Protein AF-0000000083950642 (afdb_homodimer)

Nearest PDB structures (foldseek):
  6eou-assembly1_A  TM=4.623E-01  e=9.309E-07  Homo sapiens
  8dth-assembly1_A  TM=4.439E-01  e=4.847E-05  Arabidopsis thaliana
  2xpi-assembly1_A  TM=3.503E-01  e=7.483E-05  Schizosaccharomyces pombe
  8a61-assembly1_J  TM=3.726E-01  e=1.784E-04  Saccharomyces cerevisiae
  5dse-assembly2_C  TM=3.200E-01  e=5.767E-05  Homo sapiens

InterPro domains:
  IPR005254 Heme biosynthesis-associated TPR protein [TIGR00540] (3-385)
  IPR010817 HemY, N-terminal [PF07219] (26-131)
  IPR011990 Tetratricopeptide-like helical domain superfamily [G3DSA:1.25.40.10] (157-389)
  IPR011990 Tetratricopeptide-like helical domain superfamily [SSF48452] (157-380)

Sequence (778 aa):
MIRVLIYLVIILAGACLSPLFAGKTGYVYIAFLDWQLETNLLFAVMALIIFFALLQLLEWLLVTVLNLVLSSRYLPRRWRRNAARKYTLTGALALAEEDWPAAEKAMQKGAEAGELPALNYLAAARAAQRQFKNEERDDYLNKAAQLPLATQAVTTTRVRYYMQQGELEKAREQLDKLQPSSKSKAPVLQLALELYQSQLDWQALKLLLPALRKKQILDNEEYELLNQRVNNALLAQAALRSEQELEKCWHWLSRQERSQQANMAQYALGLAGFNRRDEALKLLNKALKKEPCASVLEVLPKVFEAQDSETLKLLKNLEPKLENHADYQHCMAQIHELCREFSLARAAWERLCHILPRKEYWLALARLQEQLADHQGAFNSYKQAAKSDMIRVLIYLVIILAGACLSPLFAGKTGYVYIAFLDWQLETNLLFAVMALIIFFALLQLLEWLLVTVLNLVLSSRYLPRRWRRNAARKYTLTGALALAEEDWPAAEKAMQKGAEAGELPALNYLAAARAAQRQFKNEERDDYLNKAAQLPLATQAVTTTRVRYYMQQGELEKAREQLDKLQPSSKSKAPVLQLALELYQSQLDWQALKLLLPALRKKQILDNEEYELLNQRVNNALLAQAALRSEQELEKCWHWLSRQERSQQANMAQYALGLAGFNRRDEALKLLNKALKKEPCASVLEVLPKVFEAQDSETLKLLKNLEPKLENHADYQHCMAQIHELCREFSLARAAWERLCHILPRKEYWLALARLQEQLADHQGAFNSYKQAAKSD

Organism: NCBI:txid38313

pLDDT: mean 88.53, std 12.9, range [42.38, 98.0]

Secondary structure (DSSP, 8-state):
-HHHHHHHHHHHHHHHHTGGGSSS--EEEEEETTEEEEEEHHHHHHHHHHHHHHHHHHHHHHHHHHHHHHTTSS--HHHHHHHHHHHHHHHHHHHHHT-HHHHHHHHHHHHHS-S-HHHHHHHHHHHHHHTT-HHHHHHHHHHHHTSTT-HHHHHHHHHHHHHHTT-HHHHHHHHHHH---TTS-HHHHHHHHHHHHHTT-HHHHHHHHHHHHHTT-S-HHHHHHHHHHHHHHHHHHHHHH-HHHHHHHHHHS-HHHHHSHHHHHHHHHHHHHTT-HHHHHHHHHHHHHH---HHHHHHHHHH--TT-HHHHHHHHHTHHHHTT-HHHHHHHHHHHHHTT-HHHHHHHHHHHHHHS--HHHHHHHHHHHHHTT-HHHHHHHHHHHHH--/-HHHHHHHHHHHHHHHHTGGGSSS--EEEEEETTEEEEEEHHHHHHHHHHHHHHHHHHHHHHHHHHHHHHTTSS--HHHHHHHHHHHHHHHHHHHHHT-HHHHHHHHHHHHHS-S-HHHHHHHHHHHHHHTT-HHHHHHHHHHHHTSTT-HHHHHHHHHHHHHHTT-HHHHHHHHHHH---TTS-HHHHHHHHHHHHHTT-HHHHHHHHHHHHHTT-S-HHHHHHHHHHHHHHHHHHHHHH-HHHHHHHHHHS-HHHHHSHHHHHHHHHHHHHTT-HHHHHHHHHHHHHH---HHHHHHHHHH--TT-HHHHHHHHHTHHHHTT-HHHHHHHHHHHHHTT-HHHHHHHHHHHHHHS--HHHHHHHHHHHHHTT-HHHHHHHHHHHHH--

Structure (mmCIF, N/CA/C/O backbone):
data_AF-0000000083950642-model_v1
#
loop_
_entity.id
_entity.type
_entity.pdbx_description
1 polymer 'Putative protoheme IX biogenesis protein'
#
loop_
_atom_site.group_PDB
_atom_site.id
_atom_site.type_symbol
_atom_site.label_atom_id
_atom_site.label_alt_id
_atom_site.label_comp_id
_atom_site.label_asym_id
_atom_site.label_entity_id
_atom_site.label_seq_id
_atom_site.pdbx_PDB_ins_code
_atom_site.Cartn_x
_atom_site.Cartn_y
_atom_site.Cartn_z
_atom_site.occupancy
_atom_site.B_iso_or_equiv
_atom_site.auth_seq_id
_atom_site.auth_comp_id
_atom_site.auth_asym_id
_atom_site.auth_atom_id
_atom_site.pdbx_PDB_model_num
ATOM 1 N N . MET A 1 1 ? 3.018 56.875 20.156 1 54.16 1 MET A N 1
ATOM 2 C CA . MET A 1 1 ? 3.795 57.906 19.453 1 54.16 1 MET A CA 1
ATOM 3 C C . MET A 1 1 ? 2.916 59.094 19.062 1 54.16 1 MET A C 1
ATOM 5 O O . MET A 1 1 ? 3.305 60.25 19.234 1 54.16 1 MET A O 1
ATOM 9 N N . ILE A 1 2 ? 1.753 58.656 18.703 1 56.22 2 ILE A N 1
ATOM 10 C CA . ILE A 1 2 ? 0.921 59.75 18.203 1 56.22 2 ILE A CA 1
ATOM 11 C C . ILE A 1 2 ? 0.441 60.625 19.359 1 56.22 2 ILE A C 1
ATOM 13 O O . ILE A 1 2 ? 0.343 61.844 19.219 1 56.22 2 ILE A O 1
ATOM 17 N N . ARG A 1 3 ? 0.317 60.031 20.453 1 61.91 3 ARG A N 1
ATOM 18 C CA . ARG A 1 3 ? -0.133 60.781 21.609 1 61.91 3 ARG A CA 1
ATOM 19 C C . ARG A 1 3 ? 0.925 61.781 22.047 1 61.91 3 ARG A C 1
ATOM 21 O O . ARG A 1 3 ? 0.604 62.938 22.375 1 61.91 3 ARG A O 1
ATOM 28 N N . VAL A 1 4 ? 2.146 61.406 21.938 1 59.19 4 VAL A N 1
ATOM 29 C CA . VAL A 1 4 ? 3.26 62.281 22.297 1 59.19 4 VAL A CA 1
ATOM 30 C C . VAL A 1 4 ? 3.322 63.469 21.344 1 59.19 4 VAL A C 1
ATOM 32 O O . VAL A 1 4 ? 3.582 64.562 21.766 1 59.19 4 VAL A O 1
ATOM 35 N N . LEU A 1 5 ? 2.998 63.125 20.109 1 58.94 5 LEU A N 1
ATOM 36 C CA . LEU A 1 5 ? 3.064 64.188 19.094 1 58.94 5 LEU A CA 1
ATOM 37 C C . LEU A 1 5 ? 1.986 65.25 19.328 1 58.94 5 LEU A C 1
ATOM 39 O O . LEU A 1 5 ? 2.236 66.438 19.156 1 58.94 5 LEU A O 1
ATOM 43 N N . ILE A 1 6 ? 0.934 64.812 19.688 1 61.31 6 ILE A N 1
ATOM 44 C CA . ILE A 1 6 ? -0.152 65.75 19.906 1 61.31 6 ILE A CA 1
ATOM 45 C C . ILE A 1 6 ? 0.144 66.562 21.141 1 61.31 6 ILE A C 1
ATOM 47 O O . ILE A 1 6 ? -0.079 67.812 21.141 1 61.31 6 ILE A O 1
ATOM 51 N N . TYR A 1 7 ? 0.775 65.938 22.141 1 61.78 7 TYR A N 1
ATOM 52 C CA . TYR A 1 7 ? 1.207 66.688 23.297 1 61.78 7 TYR A CA 1
ATOM 53 C C . TYR A 1 7 ? 2.252 67.75 22.922 1 61.78 7 TYR A C 1
ATOM 55 O O . TYR A 1 7 ? 2.215 68.875 23.406 1 61.78 7 TYR A O 1
ATOM 63 N N . LEU A 1 8 ? 3.053 67.312 22.078 1 60.5 8 LEU A N 1
ATOM 64 C CA . LEU A 1 8 ? 4.078 68.25 21.594 1 60.5 8 LEU A CA 1
ATOM 65 C C . LEU A 1 8 ? 3.451 69.438 20.828 1 60.5 8 LEU A C 1
ATOM 67 O O . LEU A 1 8 ? 3.867 70.562 21 1 60.5 8 LEU A O 1
ATOM 71 N N . VAL A 1 9 ? 2.484 69.125 20.062 1 62.31 9 VAL A N 1
ATOM 72 C CA . VAL A 1 9 ? 1.824 70.188 19.281 1 62.31 9 VAL A CA 1
ATOM 73 C C . VAL A 1 9 ? 1.078 71.125 20.219 1 62.31 9 VAL A C 1
ATOM 75 O O . VAL A 1 9 ? 1.108 72.375 20.016 1 62.31 9 VAL A O 1
ATOM 78 N N . ILE A 1 10 ? 0.572 70.625 21.25 1 62.09 10 ILE A N 1
ATOM 79 C CA . ILE A 1 10 ? -0.143 71.438 22.203 1 62.09 10 ILE A CA 1
ATOM 80 C C . ILE A 1 10 ? 0.851 72.312 22.984 1 62.09 10 ILE A C 1
ATOM 82 O O . ILE A 1 10 ? 0.619 73.5 23.203 1 62.09 10 ILE A O 1
ATOM 86 N N . ILE A 1 11 ? 1.938 71.75 23.344 1 60.09 11 ILE A N 1
ATOM 87 C CA . ILE A 1 11 ? 2.982 72.5 24.047 1 60.09 11 ILE A CA 1
ATOM 88 C C . ILE A 1 11 ? 3.555 73.562 23.125 1 60.09 11 ILE A C 1
ATOM 90 O O . ILE A 1 11 ? 3.752 74.688 23.531 1 60.09 11 ILE A O 1
ATOM 94 N N . LEU A 1 12 ? 3.756 73.188 21.891 1 58.88 12 LEU A N 1
ATOM 95 C CA . LEU A 1 12 ? 4.305 74.125 20.906 1 58.88 12 LEU A CA 1
ATOM 96 C C . LEU A 1 12 ? 3.289 75.188 20.578 1 58.88 12 LEU A C 1
ATOM 98 O O . LEU A 1 12 ? 3.652 76.375 20.422 1 58.88 12 LEU A O 1
ATOM 102 N N . ALA A 1 13 ? 2.1 74.812 20.469 1 59.69 13 ALA A N 1
ATOM 103 C CA . ALA A 1 13 ? 1.062 75.812 20.234 1 59.69 13 ALA A CA 1
ATOM 104 C C . ALA A 1 13 ? 0.934 76.75 21.422 1 59.69 13 ALA A C 1
ATOM 106 O O . ALA A 1 13 ? 0.773 77.938 21.25 1 59.69 13 ALA A O 1
ATOM 107 N N . GLY A 1 14 ? 1.128 76.25 22.562 1 56.66 14 GLY A N 1
ATOM 108 C CA . GLY A 1 14 ? 1.154 77.062 23.75 1 56.66 14 GLY A CA 1
ATOM 109 C C . GLY A 1 14 ? 2.375 78 23.828 1 56.66 14 GLY A C 1
ATOM 110 O O . GLY A 1 14 ? 2.273 79.125 24.234 1 56.66 14 GLY A O 1
ATOM 111 N N . ALA A 1 15 ? 3.52 77.5 23.5 1 58 15 ALA A N 1
ATOM 112 C CA . ALA A 1 15 ? 4.766 78.25 23.484 1 58 15 ALA A CA 1
ATOM 113 C C . ALA A 1 15 ? 4.727 79.375 22.406 1 58 15 ALA A C 1
ATOM 115 O O . ALA A 1 15 ? 5.273 80.438 22.594 1 58 15 ALA A O 1
ATOM 116 N N . CYS A 1 16 ? 4.172 79.062 21.281 1 57.19 16 CYS A N 1
ATOM 117 C CA . CYS A 1 16 ? 4.094 80 20.188 1 57.19 16 CYS A CA 1
ATOM 118 C C . CYS A 1 16 ? 3.078 81.125 20.5 1 57.19 16 CYS A C 1
ATOM 120 O O . CYS A 1 16 ? 3.232 82.25 20.047 1 57.19 16 CYS A O 1
ATOM 122 N N . LEU A 1 17 ? 2.102 80.812 21.188 1 55.03 17 LEU A N 1
ATOM 123 C CA . LEU A 1 17 ? 1.112 81.875 21.531 1 55.03 17 LEU A CA 1
ATOM 124 C C . LEU A 1 17 ? 1.598 82.688 22.703 1 55.03 17 LEU A C 1
ATOM 126 O O . LEU A 1 17 ? 1.061 83.812 22.953 1 55.03 17 LEU A O 1
ATOM 130 N N . SER A 1 18 ? 2.697 82.312 23.25 1 56.09 18 SER A N 1
ATOM 131 C CA . SER A 1 18 ? 3.213 82.938 24.438 1 56.09 18 SER A CA 1
ATOM 132 C C . SER A 1 18 ? 3.711 84.375 24.109 1 56.09 18 SER A C 1
ATOM 134 O O . SER A 1 18 ? 3.471 85.312 24.859 1 56.09 18 SER A O 1
ATOM 136 N N . PRO A 1 19 ? 4.488 84.562 23.094 1 55.91 19 PRO A N 1
ATOM 137 C CA . PRO A 1 19 ? 4.957 85.875 22.828 1 55.91 19 PRO A CA 1
ATOM 138 C C . PRO A 1 19 ? 3.83 86.875 22.422 1 55.91 19 PRO A C 1
ATOM 140 O O . PRO A 1 19 ? 3.939 88.062 22.594 1 55.91 19 PRO A O 1
ATOM 143 N N . LEU A 1 20 ? 2.92 86.438 21.75 1 52.97 20 LEU A N 1
ATOM 144 C CA . LEU A 1 20 ? 1.848 87.312 21.297 1 52.97 20 LEU A CA 1
ATOM 145 C C . LEU A 1 20 ? 1.133 88 22.484 1 52.97 20 LEU A C 1
ATOM 147 O O . LEU A 1 20 ? 0.481 89 22.328 1 52.97 20 LEU A O 1
ATOM 151 N N . PHE A 1 21 ? 1.292 87.438 23.594 1 52.56 21 PHE A N 1
ATOM 152 C CA . PHE A 1 21 ? 0.656 87.938 24.797 1 52.56 21 PHE A CA 1
ATOM 153 C C . PHE A 1 21 ? 1.693 88.562 25.734 1 52.56 21 PHE A C 1
ATOM 155 O O . PHE A 1 21 ? 1.363 89 26.844 1 52.56 21 PHE A O 1
ATOM 162 N N . ALA A 1 22 ? 2.922 88.625 25.531 1 54.12 22 ALA A N 1
ATOM 163 C CA . ALA A 1 22 ? 4.016 89.125 26.359 1 54.12 22 ALA A CA 1
ATOM 164 C C . ALA A 1 22 ? 3.816 90.625 26.688 1 54.12 22 ALA A C 1
ATOM 166 O O . ALA A 1 22 ? 4.262 91.062 27.734 1 54.12 22 ALA A O 1
ATOM 167 N N . GLY A 1 23 ? 3.379 91.312 25.781 1 54.34 23 GLY A N 1
ATOM 168 C CA . GLY A 1 23 ? 3.279 92.75 26.094 1 54.34 23 GLY A CA 1
ATOM 169 C C . GLY A 1 23 ? 2.105 93.062 27 1 54.34 23 GLY A C 1
ATOM 170 O O . GLY A 1 23 ? 1.995 94.188 27.5 1 54.34 23 GLY A O 1
ATOM 171 N N . LYS A 1 24 ? 0.902 92.625 26.812 1 60.06 24 LYS A N 1
ATOM 172 C CA . LYS A 1 24 ? -0.296 93 27.562 1 60.06 24 LYS A CA 1
ATOM 173 C C . LYS A 1 24 ? -0.399 92.188 28.844 1 60.06 24 LYS A C 1
ATOM 175 O O . LYS A 1 24 ? -0.499 90.938 28.797 1 60.06 24 LYS A O 1
ATOM 180 N N . THR A 1 25 ? 0.202 92.75 29.984 1 62.22 25 THR A N 1
ATOM 181 C CA . THR A 1 25 ? 0.498 92.188 31.312 1 62.22 25 THR A CA 1
ATOM 182 C C . THR A 1 25 ? -0.785 91.812 32.031 1 62.22 25 THR A C 1
ATOM 184 O O . THR A 1 25 ? -1.643 92.625 32.312 1 62.22 25 THR A O 1
ATOM 187 N N . GLY A 1 26 ? -1.545 90.812 31.688 1 72.06 26 GLY A N 1
ATOM 188 C CA . GLY A 1 26 ? -2.648 90.312 32.5 1 72.06 26 GLY A CA 1
ATOM 189 C C . GLY A 1 26 ? -2.189 89.562 33.75 1 72.06 26 GLY A C 1
ATOM 190 O O . GLY A 1 26 ? -1.066 89.062 33.812 1 72.06 26 GLY A O 1
ATOM 191 N N . TYR A 1 27 ? -2.744 90.125 34.938 1 77 27 TYR A N 1
ATOM 192 C CA . TYR A 1 27 ? -2.35 89.438 36.188 1 77 27 TYR A CA 1
ATOM 193 C C . TYR A 1 27 ? -3.496 88.562 36.719 1 77 27 TYR A C 1
ATOM 195 O O . TYR A 1 27 ? -4.664 88.875 36.438 1 77 27 TYR A O 1
ATOM 203 N N . VAL A 1 28 ? -3.252 87.375 37.312 1 80.75 28 VAL A N 1
ATOM 204 C CA . VAL A 1 28 ? -4.176 86.5 38 1 80.75 28 VAL A CA 1
ATOM 205 C C . VAL A 1 28 ? -3.963 86.562 39.5 1 80.75 28 VAL A C 1
ATOM 207 O O . VAL A 1 28 ? -2.83 86.5 40 1 80.75 28 VAL A O 1
ATOM 210 N N . TYR A 1 29 ? -5.09 87 40.156 1 80.75 29 TYR A N 1
ATOM 211 C CA . TYR A 1 29 ? -5.062 87.125 41.625 1 80.75 29 TYR A CA 1
ATOM 212 C C . TYR A 1 29 ? -5.953 86.062 42.25 1 80.75 29 TYR A C 1
ATOM 214 O O . TYR A 1 29 ? -7.133 85.938 41.906 1 80.75 29 TYR A O 1
ATOM 222 N N . ILE A 1 30 ? -5.305 85.125 43.125 1 79.44 30 ILE A N 1
ATOM 223 C CA . ILE A 1 30 ? -6.043 84.062 43.844 1 79.44 30 ILE A CA 1
ATOM 224 C C . ILE A 1 30 ? -5.984 84.312 45.344 1 79.44 30 ILE A C 1
ATOM 226 O O . ILE A 1 30 ? -4.898 84.5 45.906 1 79.44 30 ILE A O 1
ATOM 230 N N . ALA A 1 31 ? -7.133 84.688 45.938 1 77.88 31 ALA A N 1
ATOM 231 C CA . ALA A 1 31 ? -7.195 84.875 47.375 1 77.88 31 ALA A CA 1
ATOM 232 C C . ALA A 1 31 ? -7.938 83.75 48.094 1 77.88 31 ALA A C 1
ATOM 234 O O . ALA A 1 31 ? -9.07 83.438 47.719 1 77.88 31 ALA A O 1
ATOM 235 N N . PHE A 1 32 ? -7.168 82.938 48.938 1 74.5 32 PHE A N 1
ATOM 236 C CA . PHE A 1 32 ? -7.762 81.875 49.719 1 74.5 32 PHE A CA 1
ATOM 237 C C . PHE A 1 32 ? -7.371 82.062 51.188 1 74.5 32 PHE A C 1
ATOM 239 O O . PHE A 1 32 ? -6.195 81.938 51.531 1 74.5 32 PHE A O 1
ATOM 246 N N . LEU A 1 33 ? -8.312 82.375 52.031 1 73.88 33 LEU A N 1
ATOM 247 C CA . LEU A 1 33 ? -8.141 82.562 53.469 1 73.88 33 LEU A CA 1
ATOM 248 C C . LEU A 1 33 ? -7.043 83.562 53.75 1 73.88 33 LEU A C 1
ATOM 250 O O . LEU A 1 33 ? -7.113 84.688 53.281 1 73.88 33 LEU A O 1
ATOM 254 N N . ASP A 1 34 ? -5.906 83.188 54.281 1 75.31 34 ASP A N 1
ATOM 255 C CA . ASP A 1 34 ? -4.82 84.062 54.594 1 75.31 34 ASP A CA 1
ATOM 256 C C . ASP A 1 34 ? -3.695 84 53.562 1 75.31 34 ASP A C 1
ATOM 258 O O . ASP A 1 34 ? -2.648 84.625 53.75 1 75.31 34 ASP A O 1
ATOM 262 N N . TRP A 1 35 ? -4.039 83.312 52.5 1 74.38 35 TRP A N 1
ATOM 263 C CA . TRP A 1 35 ? -2.99 83.188 51.469 1 74.38 35 TRP A CA 1
ATOM 264 C C . TRP A 1 35 ? -3.381 83.875 50.188 1 74.38 35 TRP A C 1
ATOM 266 O O . TRP A 1 35 ? -4.516 83.75 49.719 1 74.38 35 TRP A O 1
ATOM 276 N N . GLN A 1 36 ? -2.607 85.062 49.812 1 79.38 36 GLN A N 1
ATOM 277 C CA . GLN A 1 36 ? -2.824 85.75 48.562 1 79.38 36 GLN A CA 1
ATOM 278 C C . GLN A 1 36 ? -1.716 85.5 47.562 1 79.38 36 GLN A C 1
ATOM 280 O O . GLN A 1 36 ? -0.532 85.562 47.875 1 79.38 36 GLN A O 1
ATOM 285 N N . LEU A 1 37 ? -2.102 84.875 46.375 1 78.69 37 LEU A N 1
ATOM 286 C CA . LEU A 1 37 ? -1.136 84.562 45.312 1 78.69 37 LEU A CA 1
ATOM 287 C C . LEU A 1 37 ? -1.417 85.438 44.062 1 78.69 37 LEU A C 1
ATOM 289 O O . LEU A 1 37 ? -2.523 85.375 43.531 1 78.69 37 LEU A O 1
ATOM 293 N N . GLU A 1 38 ? -0.483 86.438 43.844 1 78.81 38 GLU A N 1
ATOM 294 C CA . GLU A 1 38 ? -0.563 87.25 42.625 1 78.81 38 GLU A CA 1
ATOM 295 C C . GLU A 1 38 ? 0.447 86.75 41.594 1 78.81 38 GLU A C 1
ATOM 297 O O . GLU A 1 38 ? 1.634 86.625 41.875 1 78.81 38 GLU A O 1
ATOM 302 N N . THR A 1 39 ? -0.08 86.188 40.469 1 78.94 39 THR A N 1
ATOM 303 C CA . THR A 1 39 ? 0.839 85.75 39.438 1 78.94 39 THR A CA 1
ATOM 304 C C . THR A 1 39 ? 0.462 86.375 38.094 1 78.94 39 THR A C 1
ATOM 306 O O . THR A 1 39 ? -0.657 86.875 37.906 1 78.94 39 THR A O 1
ATOM 309 N N . ASN A 1 40 ? 1.488 86.5 37.188 1 78.12 40 ASN A N 1
ATOM 310 C CA . ASN A 1 40 ? 1.241 86.938 35.812 1 78.12 40 ASN A CA 1
ATOM 311 C C . ASN A 1 40 ? 0.478 85.875 35.031 1 78.12 40 ASN A C 1
ATOM 313 O O . ASN A 1 40 ? 0.588 84.688 35.312 1 78.12 40 ASN A O 1
ATOM 317 N N . LEU A 1 41 ? -0.484 86.438 34.219 1 77.81 41 LEU A N 1
ATOM 318 C CA . LEU A 1 41 ? -1.336 85.562 33.406 1 77.81 41 LEU A CA 1
ATOM 319 C C . LEU A 1 41 ? -0.501 84.562 32.625 1 77.81 41 LEU A C 1
ATOM 321 O O . LEU A 1 41 ? -0.879 83.375 32.531 1 77.81 41 LEU A O 1
ATOM 325 N N . LEU A 1 42 ? 0.59 85 32.219 1 73.75 42 LEU A N 1
ATOM 326 C CA . LEU A 1 42 ? 1.459 84.062 31.438 1 73.75 42 LEU A CA 1
ATOM 327 C C . LEU A 1 42 ? 2.004 83 32.312 1 73.75 42 LEU A C 1
ATOM 329 O O . LEU A 1 42 ? 2.039 81.812 31.906 1 73.75 42 LEU A O 1
ATOM 333 N N . PHE A 1 43 ? 2.309 83.312 33.469 1 75.31 43 PHE A N 1
ATOM 334 C CA . PHE A 1 43 ? 2.816 82.312 34.406 1 75.31 43 PHE A CA 1
ATOM 335 C C . PHE A 1 43 ? 1.706 81.375 34.812 1 75.31 43 PHE A C 1
ATOM 337 O O . PHE A 1 43 ? 1.935 80.188 34.969 1 75.31 43 PHE A O 1
ATOM 344 N N . ALA A 1 44 ? 0.549 81.938 34.906 1 77.69 44 ALA A N 1
ATOM 345 C CA . ALA A 1 44 ? -0.589 81.062 35.312 1 77.69 44 ALA A CA 1
ATOM 346 C C . ALA A 1 44 ? -0.944 80.062 34.219 1 77.69 44 ALA A C 1
ATOM 348 O O . ALA A 1 44 ? -1.214 78.938 34.5 1 77.69 44 ALA A O 1
ATOM 349 N N . VAL A 1 45 ? -0.909 80.5 33.094 1 76 45 VAL A N 1
ATOM 350 C CA . VAL A 1 45 ? -1.216 79.625 31.953 1 76 45 VAL A CA 1
ATOM 351 C C . VAL A 1 45 ? -0.133 78.562 31.828 1 76 45 VAL A C 1
ATOM 353 O O . VAL A 1 45 ? -0.437 77.375 31.625 1 76 45 VAL A O 1
ATOM 356 N N . MET A 1 46 ? 1.071 78.938 32 1 74.38 46 MET A N 1
ATOM 357 C CA . MET A 1 46 ? 2.184 78 31.938 1 74.38 46 MET A CA 1
ATOM 358 C C . MET A 1 46 ? 2.096 77 33.062 1 74.38 46 MET A C 1
ATOM 360 O O . MET A 1 46 ? 2.324 75.812 32.844 1 74.38 46 MET A O 1
ATOM 364 N N . ALA A 1 47 ? 1.716 77.5 34.219 1 75.62 47 ALA A N 1
ATOM 365 C CA . ALA A 1 47 ? 1.565 76.625 35.375 1 75.62 47 ALA A CA 1
ATOM 366 C C . ALA A 1 47 ? 0.427 75.625 35.156 1 75.62 47 ALA A C 1
ATOM 368 O O . ALA A 1 47 ? 0.54 74.438 35.5 1 75.62 47 ALA A O 1
ATOM 369 N N . LEU A 1 48 ? -0.532 76.062 34.5 1 77.12 48 LEU A N 1
ATOM 370 C CA . LEU A 1 48 ? -1.683 75.25 34.219 1 77.12 48 LEU A CA 1
ATOM 371 C C . LEU A 1 48 ? -1.323 74.125 33.188 1 77.12 48 LEU A C 1
ATOM 373 O O . LEU A 1 48 ? -1.72 73 33.344 1 77.12 48 LEU A O 1
ATOM 377 N N . ILE A 1 49 ? -0.578 74.562 32.312 1 73.44 49 ILE A N 1
ATOM 378 C CA . ILE A 1 49 ? -0.142 73.625 31.297 1 73.44 49 ILE A CA 1
ATOM 379 C C . ILE A 1 49 ? 0.766 72.562 31.922 1 73.44 49 ILE A C 1
ATOM 381 O O . ILE A 1 49 ? 0.612 71.375 31.641 1 73.44 49 ILE A O 1
ATOM 385 N N . ILE A 1 50 ? 1.713 72.938 32.75 1 74.31 50 ILE A N 1
ATOM 386 C CA . ILE A 1 50 ? 2.625 72 33.406 1 74.31 50 ILE A CA 1
ATOM 387 C C . ILE A 1 50 ? 1.837 71.062 34.312 1 74.31 50 ILE A C 1
ATOM 389 O O . ILE A 1 50 ? 2.102 69.875 34.375 1 74.31 50 ILE A O 1
ATOM 393 N N . PHE A 1 51 ? 0.892 71.562 34.938 1 74.56 51 PHE A N 1
ATOM 394 C CA . PHE A 1 51 ? 0.041 70.812 35.812 1 74.56 51 PHE A CA 1
ATOM 395 C C . PHE A 1 51 ? -0.702 69.688 35.031 1 74.56 51 PHE A C 1
ATOM 397 O O . PHE A 1 51 ? -0.752 68.562 35.469 1 74.56 51 PHE A O 1
ATOM 404 N N . PHE A 1 52 ? -1.146 70.188 34 1 73.94 52 PHE A N 1
ATOM 405 C CA . PHE A 1 52 ? -1.874 69.25 33.156 1 73.94 52 PHE A CA 1
ATOM 406 C C . PHE A 1 52 ? -0.951 68.188 32.625 1 73.94 52 PHE A C 1
ATOM 408 O O . PHE A 1 52 ? -1.323 67 32.594 1 73.94 52 PHE A O 1
ATOM 415 N N . ALA A 1 53 ? 0.122 68.5 32.25 1 73.81 53 ALA A N 1
ATOM 416 C CA . ALA A 1 53 ? 1.113 67.562 31.766 1 73.81 53 ALA A CA 1
ATOM 417 C C . ALA A 1 53 ? 1.499 66.562 32.844 1 73.81 53 ALA A C 1
ATOM 419 O O . ALA A 1 53 ? 1.618 65.375 32.594 1 73.81 53 ALA A O 1
ATOM 420 N N . LEU A 1 54 ? 1.618 67.125 34.062 1 75.31 54 LEU A N 1
ATOM 421 C CA . LEU A 1 54 ? 1.976 66.25 35.188 1 75.31 54 LEU A CA 1
ATOM 422 C C . LEU A 1 54 ? 0.846 65.312 35.5 1 75.31 54 LEU A C 1
ATOM 424 O O . LEU A 1 54 ? 1.096 64.125 35.812 1 75.31 54 LEU A O 1
ATOM 428 N N . LEU A 1 55 ? -0.31 65.688 35.406 1 74.88 55 LEU A N 1
ATOM 429 C CA . LEU A 1 55 ? -1.467 64.875 35.688 1 74.88 55 LEU A CA 1
ATOM 430 C C . LEU A 1 55 ? -1.58 63.75 34.625 1 74.88 55 LEU A C 1
ATOM 432 O O . LEU A 1 55 ? -1.901 62.625 34.938 1 74.88 55 LEU A O 1
ATOM 436 N N . GLN A 1 56 ? -1.3 64.062 33.5 1 74.25 56 GLN A N 1
ATOM 437 C CA . GLN A 1 56 ? -1.323 63.125 32.406 1 74.25 56 GLN A CA 1
ATOM 438 C C . GLN A 1 56 ? -0.225 62.094 32.594 1 74.25 56 GLN A C 1
ATOM 440 O O . GLN A 1 56 ? -0.453 60.875 32.344 1 74.25 56 GLN A O 1
ATOM 445 N N . LEU A 1 57 ? 0.901 62.5 32.938 1 74.38 57 LEU A N 1
ATOM 446 C CA . LEU A 1 57 ? 2.02 61.594 33.188 1 74.38 57 LEU A CA 1
ATOM 447 C C . LEU A 1 57 ? 1.712 60.656 34.344 1 74.38 57 LEU A C 1
ATOM 449 O O . LEU A 1 57 ? 2.021 59.469 34.281 1 74.38 57 LEU A O 1
ATOM 453 N N . LEU A 1 58 ? 1.142 61.188 35.312 1 74.25 58 LEU A N 1
ATOM 454 C CA . LEU A 1 58 ? 0.753 60.406 36.469 1 74.25 58 LEU A CA 1
ATOM 455 C C . LEU A 1 58 ? -0.284 59.344 36.094 1 74.25 58 LEU A C 1
ATOM 457 O O . LEU A 1 58 ? -0.209 58.219 36.531 1 74.25 58 LEU A O 1
ATOM 461 N N . GLU A 1 59 ? -1.117 59.656 35.312 1 70.12 59 GLU A N 1
ATOM 462 C CA . GLU A 1 59 ? -2.133 58.75 34.812 1 70.12 59 GLU A CA 1
ATOM 463 C C . GLU A 1 59 ? -1.504 57.625 34 1 70.12 59 GLU A C 1
ATOM 465 O O . GLU A 1 59 ? -1.863 56.469 34.156 1 70.12 59 GLU A O 1
ATOM 470 N N . TRP A 1 60 ? -0.685 58.031 33.219 1 68.94 60 TRP A N 1
ATOM 471 C CA . TRP A 1 60 ? 0.029 57.062 32.406 1 68.94 60 TRP A CA 1
ATOM 472 C C . TRP A 1 60 ? 0.838 56.094 33.281 1 68.94 60 TRP A C 1
ATOM 474 O O . TRP A 1 60 ? 0.836 54.875 33.031 1 68.94 60 TRP A O 1
ATOM 484 N N . LEU A 1 61 ? 1.436 56.625 34.219 1 70.31 61 LEU A N 1
ATOM 485 C CA . LEU A 1 61 ? 2.232 55.812 35.156 1 70.31 61 LEU A CA 1
ATOM 486 C C . LEU A 1 61 ? 1.346 54.875 35.938 1 70.31 61 LEU A C 1
ATOM 488 O O . LEU A 1 61 ? 1.688 53.719 36.156 1 70.31 61 LEU A O 1
ATOM 492 N N . LEU A 1 62 ? 0.331 55.344 36.375 1 68.25 62 LEU A N 1
ATOM 493 C CA . LEU A 1 62 ? -0.588 54.562 37.156 1 68.25 62 LEU A CA 1
ATOM 494 C C . LEU A 1 62 ? -1.165 53.406 36.312 1 68.25 62 LEU A C 1
ATOM 496 O O . LEU A 1 62 ? -1.253 52.281 36.781 1 68.25 62 LEU A O 1
ATOM 500 N N . VAL A 1 63 ? -1.462 53.688 35.156 1 64.19 63 VAL A N 1
ATOM 501 C CA . VAL A 1 63 ? -2.045 52.688 34.281 1 64.19 63 VAL A CA 1
ATOM 502 C C . VAL A 1 63 ? -0.993 51.625 33.938 1 64.19 63 VAL A C 1
ATOM 504 O O . VAL A 1 63 ? -1.279 50.438 33.938 1 64.19 63 VAL A O 1
ATOM 507 N N . THR A 1 64 ? 0.096 52.062 33.625 1 62.84 64 THR A N 1
ATOM 508 C CA . THR A 1 64 ? 1.185 51.156 33.281 1 62.84 64 THR A CA 1
ATOM 509 C C . THR A 1 64 ? 1.521 50.25 34.469 1 62.84 64 THR A C 1
ATOM 511 O O . THR A 1 64 ? 1.735 49.062 34.312 1 62.84 64 THR A O 1
ATOM 514 N N . VAL A 1 65 ? 1.591 50.906 35.625 1 62.66 65 VAL A N 1
ATOM 515 C CA . VAL A 1 65 ? 1.907 50.156 36.812 1 62.66 65 VAL A CA 1
ATOM 516 C C . VAL A 1 65 ? 0.784 49.156 37.125 1 62.66 65 VAL A C 1
ATOM 518 O O . VAL A 1 65 ? 1.043 48 37.469 1 62.66 65 VAL A O 1
ATOM 521 N N . LEU A 1 66 ? -0.327 49.531 37.031 1 58.88 66 LEU A N 1
ATOM 522 C CA . LEU A 1 66 ? -1.451 48.656 37.281 1 58.88 66 LEU A CA 1
ATOM 523 C C . LEU A 1 66 ? -1.48 47.531 36.25 1 58.88 66 LEU A C 1
ATOM 525 O O . LEU A 1 66 ? -1.767 46.375 36.594 1 58.88 66 LEU A O 1
ATOM 529 N N . ASN A 1 67 ? -1.252 47.875 35.125 1 57.12 67 ASN A N 1
ATOM 530 C CA . ASN A 1 67 ? -1.193 46.844 34.094 1 57.12 67 ASN A CA 1
ATOM 531 C C . ASN A 1 67 ? -0.045 45.875 34.312 1 57.12 67 ASN A C 1
ATOM 533 O O . ASN A 1 67 ? -0.186 44.688 34.094 1 57.12 67 ASN A O 1
ATOM 537 N N . LEU A 1 68 ? 1.005 46.375 34.656 1 53.69 68 LEU A N 1
ATOM 538 C CA . LEU A 1 68 ? 2.154 45.531 34.969 1 53.69 68 LEU A CA 1
ATOM 539 C C . LEU A 1 68 ? 1.871 44.656 36.188 1 53.69 68 LEU A C 1
ATOM 541 O O . LEU A 1 68 ? 2.264 43.5 36.219 1 53.69 68 LEU A O 1
ATOM 545 N N . VAL A 1 69 ? 1.441 45.281 37.25 1 49.38 69 VAL A N 1
ATOM 546 C CA . VAL A 1 69 ? 1.144 44.562 38.469 1 49.38 69 VAL A CA 1
ATOM 547 C C . VAL A 1 69 ? 0.003 43.562 38.219 1 49.38 69 VAL A C 1
ATOM 549 O O . VAL A 1 69 ? 0.042 42.438 38.688 1 49.38 69 VAL A O 1
ATOM 552 N N . LEU A 1 70 ? -0.99 43.969 37.781 1 47.53 70 LEU A N 1
ATOM 553 C CA . LEU A 1 70 ? -2.074 43.031 37.469 1 47.53 70 LEU A CA 1
ATOM 554 C C . LEU A 1 70 ? -1.663 42.062 36.375 1 47.53 70 LEU A C 1
ATOM 556 O O . LEU A 1 70 ? -2.219 40.969 36.25 1 47.53 70 LEU A O 1
ATOM 560 N N . SER A 1 71 ? -0.827 42.469 35.5 1 45.81 71 SER A N 1
ATOM 561 C CA . SER A 1 71 ? -0.302 41.594 34.469 1 45.81 71 SER A CA 1
ATOM 562 C C . SER A 1 71 ? 0.809 40.719 35 1 45.81 71 SER A C 1
ATOM 564 O O . SER A 1 71 ? 1.425 39.938 34.219 1 45.81 71 SER A O 1
ATOM 566 N N . SER A 1 72 ? 1.577 40.969 36.125 1 45.09 72 SER A N 1
ATOM 567 C CA . SER A 1 72 ? 2.643 40.125 36.625 1 45.09 72 SER A CA 1
ATOM 568 C C . SER A 1 72 ? 2.215 38.656 36.625 1 45.09 72 SER A C 1
ATOM 570 O O . SER A 1 72 ? 3.039 37.75 36.438 1 45.09 72 SER A O 1
ATOM 572 N N . ARG A 1 73 ? 1.484 38.156 37.5 1 46.94 73 ARG A N 1
ATOM 573 C CA . ARG A 1 73 ? 1.032 36.75 37.531 1 46.94 73 ARG A CA 1
ATOM 574 C C . ARG A 1 73 ? 0.606 36.281 36.125 1 46.94 73 ARG A C 1
ATOM 576 O O . ARG A 1 73 ? 0.294 35.125 35.938 1 46.94 73 ARG A O 1
ATOM 583 N N . TYR A 1 74 ? 0.351 37.188 35.25 1 42.38 74 TYR A N 1
ATOM 584 C CA . TYR A 1 74 ? -0.082 37.281 33.875 1 42.38 74 TYR A CA 1
ATOM 585 C C . TYR A 1 74 ? 1.115 37.344 32.906 1 42.38 74 TYR A C 1
ATOM 587 O O . TYR A 1 74 ? 1.625 38.406 32.594 1 42.38 74 TYR A O 1
ATOM 595 N N . LEU A 1 75 ? 2.176 36.938 33.031 1 47.09 75 LEU A N 1
ATOM 596 C CA . LEU A 1 75 ? 3.033 36.906 31.859 1 47.09 75 LEU A CA 1
ATOM 597 C C . LEU A 1 75 ? 2.217 37.094 30.594 1 47.09 75 LEU A C 1
ATOM 599 O O . LEU A 1 75 ? 1.272 36.344 30.328 1 47.09 75 LEU A O 1
ATOM 603 N N . PRO A 1 76 ? 2.186 38.344 30.031 1 54.22 76 PRO A N 1
ATOM 604 C CA . PRO A 1 76 ? 1.119 38.875 29.188 1 54.22 76 PRO A CA 1
ATOM 605 C C . PRO A 1 76 ? 0.684 37.906 28.094 1 54.22 76 PRO A C 1
ATOM 607 O O . PRO A 1 76 ? 1.484 37.094 27.641 1 54.22 76 PRO A O 1
ATOM 610 N N . ARG A 1 77 ? -0.58 37.438 28.297 1 64.12 77 ARG A N 1
ATOM 611 C CA . ARG A 1 77 ? -1.302 36.656 27.281 1 64.12 77 ARG A CA 1
ATOM 612 C C . ARG A 1 77 ? -0.663 36.844 25.906 1 64.12 77 ARG A C 1
ATOM 614 O O . ARG A 1 77 ? -0.631 35.906 25.109 1 64.12 77 ARG A O 1
ATOM 621 N N . ARG A 1 78 ? 0.076 38 25.812 1 67.62 78 ARG A N 1
ATOM 622 C CA . ARG A 1 78 ? 0.662 38.281 24.516 1 67.62 78 ARG A CA 1
ATOM 623 C C . ARG A 1 78 ? 1.938 37.469 24.297 1 67.62 78 ARG A C 1
ATOM 625 O O . ARG A 1 78 ? 2.174 36.938 23.219 1 67.62 78 ARG A O 1
ATOM 632 N N . TRP A 1 79 ? 2.807 37.438 25.375 1 66.44 79 TRP A N 1
ATOM 633 C CA . TRP A 1 79 ? 4.047 36.688 25.219 1 66.44 79 TRP A CA 1
ATOM 634 C C . TRP A 1 79 ? 3.76 35.188 25.062 1 66.44 79 TRP A C 1
ATOM 636 O O . TRP A 1 79 ? 4.375 34.531 24.234 1 66.44 79 TRP A O 1
ATOM 646 N N . ARG A 1 80 ? 2.84 34.75 25.891 1 75.12 80 ARG A N 1
ATOM 647 C CA . ARG A 1 80 ? 2.475 33.344 25.797 1 75.12 80 ARG A CA 1
ATOM 648 C C . ARG A 1 80 ? 1.896 33.031 24.422 1 75.12 80 ARG A C 1
ATOM 650 O O . ARG A 1 80 ? 2.186 31.969 23.844 1 75.12 80 ARG A O 1
ATOM 657 N N . ARG A 1 81 ? 1.279 34 23.953 1 80.06 81 ARG A N 1
ATOM 658 C CA . ARG A 1 81 ? 0.688 33.812 22.625 1 80.06 81 ARG A CA 1
ATOM 659 C C . ARG A 1 81 ? 1.759 33.781 21.547 1 80.06 81 ARG A C 1
ATOM 661 O O . ARG A 1 81 ? 1.688 33 20.594 1 80.06 81 ARG A O 1
ATOM 668 N N . ASN A 1 82 ? 2.725 34.625 21.766 1 82.19 82 ASN A N 1
ATOM 669 C CA . ASN A 1 82 ? 3.801 34.656 20.781 1 82.19 82 ASN A CA 1
ATOM 670 C C . ASN A 1 82 ? 4.656 33.375 20.859 1 82.19 82 ASN A C 1
ATOM 672 O O . ASN A 1 82 ? 5.078 32.844 19.828 1 82.19 82 ASN A O 1
ATOM 676 N N . ALA A 1 83 ? 4.855 33 22.047 1 83.25 83 ALA A N 1
ATOM 677 C CA . ALA A 1 83 ? 5.594 31.734 22.203 1 83.25 83 ALA A CA 1
ATOM 678 C C . ALA A 1 83 ? 4.816 30.562 21.625 1 83.25 83 ALA A C 1
ATOM 680 O O . ALA A 1 83 ? 5.395 29.703 20.953 1 83.25 83 ALA A O 1
ATOM 681 N N . ALA A 1 84 ? 3.615 30.531 21.906 1 87.5 84 ALA A N 1
ATOM 682 C CA . ALA A 1 84 ? 2.766 29.469 21.391 1 87.5 84 ALA A CA 1
ATOM 683 C C . ALA A 1 84 ? 2.75 29.469 19.859 1 87.5 84 ALA A C 1
ATOM 685 O O . ALA A 1 84 ? 2.73 28.422 19.234 1 87.5 84 ALA A O 1
ATOM 686 N N . ARG A 1 85 ? 2.816 30.609 19.328 1 88.56 85 ARG A N 1
ATOM 687 C CA . ARG A 1 85 ? 2.852 30.75 17.875 1 88.56 85 ARG A CA 1
ATOM 688 C C . ARG A 1 85 ? 4.148 30.188 17.312 1 88.56 85 ARG A C 1
ATOM 690 O O . ARG A 1 85 ? 4.141 29.531 16.266 1 88.56 85 ARG A O 1
ATOM 697 N N . LYS A 1 86 ? 5.172 30.5 17.984 1 90 86 LYS A N 1
ATOM 698 C CA . LYS A 1 86 ? 6.465 29.984 17.547 1 90 86 LYS A CA 1
ATOM 699 C C . LYS A 1 86 ? 6.492 28.453 17.594 1 90 86 LYS A C 1
ATOM 701 O O . LYS A 1 86 ? 6.988 27.812 16.672 1 90 86 LYS A O 1
ATOM 706 N N . TYR A 1 87 ? 5.898 27.922 18.641 1 92.62 87 TYR A N 1
ATOM 707 C CA . TYR A 1 87 ? 5.832 26.469 18.75 1 92.62 87 TYR A CA 1
ATOM 708 C C . TYR A 1 87 ? 4.93 25.875 17.688 1 92.62 87 TYR A C 1
ATOM 710 O O . TYR A 1 87 ? 5.246 24.828 17.109 1 92.62 87 TYR A O 1
ATOM 718 N N . THR A 1 88 ? 3.861 26.516 17.422 1 94.12 88 THR A N 1
ATOM 719 C CA . THR A 1 88 ? 2.957 26.031 16.391 1 94.12 88 THR A CA 1
ATOM 720 C C . THR A 1 88 ? 3.646 26.047 15.023 1 94.12 88 THR A C 1
ATOM 722 O O . THR A 1 88 ? 3.508 25.094 14.25 1 94.12 88 THR A O 1
ATOM 725 N N . LEU A 1 89 ? 4.367 27.094 14.766 1 92.81 89 LEU A N 1
ATOM 726 C CA . LEU A 1 89 ? 5.09 27.172 13.5 1 92.81 89 LEU A CA 1
ATOM 727 C C . LEU A 1 89 ? 6.148 26.078 13.422 1 92.81 89 LEU A C 1
ATOM 729 O O . LEU A 1 89 ? 6.25 25.375 12.414 1 92.81 89 LEU A O 1
ATOM 733 N N . THR A 1 90 ? 6.91 25.984 14.469 1 94.25 90 THR A N 1
ATOM 734 C CA . THR A 1 90 ? 7.926 24.938 14.516 1 94.25 90 THR A CA 1
ATOM 735 C C . THR A 1 90 ? 7.293 23.562 14.336 1 94.25 90 THR A C 1
ATOM 737 O O . THR A 1 90 ? 7.836 22.703 13.633 1 94.25 90 THR A O 1
ATOM 740 N N . GLY A 1 91 ? 6.172 23.344 15.023 1 95.38 91 GLY A N 1
ATOM 741 C CA . GLY A 1 91 ? 5.449 22.094 14.883 1 95.38 91 GLY A CA 1
ATOM 742 C C . GLY A 1 91 ? 4.953 21.844 13.469 1 95.38 91 GLY A C 1
ATOM 743 O O . GLY A 1 91 ? 5.004 20.719 12.969 1 95.38 91 GLY A O 1
ATOM 744 N N . ALA A 1 92 ? 4.484 22.859 12.82 1 94.69 92 ALA A N 1
ATOM 745 C CA . ALA A 1 92 ? 3.994 22.75 11.453 1 94.69 92 ALA A CA 1
ATOM 746 C C . ALA A 1 92 ? 5.121 22.375 10.492 1 94.69 92 ALA A C 1
ATOM 748 O O . ALA A 1 92 ? 4.926 21.562 9.586 1 94.69 92 ALA A O 1
ATOM 749 N N . LEU A 1 93 ? 6.238 23.062 10.695 1 95.44 93 LEU A N 1
ATOM 750 C CA . LEU A 1 93 ? 7.398 22.734 9.867 1 95.44 93 LEU A CA 1
ATOM 751 C C . LEU A 1 93 ? 7.848 21.297 10.094 1 95.44 93 LEU A C 1
ATOM 753 O O . LEU A 1 93 ? 8.156 20.578 9.133 1 95.44 93 LEU A O 1
ATOM 757 N N . ALA A 1 94 ? 7.797 20.859 11.32 1 96.31 94 ALA A N 1
ATOM 758 C CA . ALA A 1 94 ? 8.156 19.484 11.648 1 96.31 94 ALA A CA 1
ATOM 759 C C . ALA A 1 94 ? 7.16 18.5 11.039 1 96.31 94 ALA A C 1
ATOM 761 O O . ALA A 1 94 ? 7.543 17.406 10.586 1 96.31 94 ALA A O 1
ATOM 762 N N . LEU A 1 95 ? 5.891 18.859 11.016 1 96.06 95 LEU A N 1
ATOM 763 C CA . LEU A 1 95 ? 4.867 18.016 10.391 1 96.06 95 LEU A CA 1
ATOM 764 C C . LEU A 1 95 ? 5.133 17.859 8.891 1 96.06 95 LEU A C 1
ATOM 766 O O . LEU A 1 95 ? 5.023 16.766 8.352 1 96.06 95 LEU A O 1
ATOM 770 N N . ALA A 1 96 ? 5.473 18.906 8.273 1 94.25 96 ALA A N 1
ATOM 771 C CA . ALA A 1 96 ? 5.762 18.891 6.844 1 94.25 96 ALA A CA 1
ATOM 772 C C . ALA A 1 96 ? 6.965 18 6.535 1 94.25 96 ALA A C 1
ATOM 774 O O . ALA A 1 96 ? 7.008 17.344 5.496 1 94.25 96 ALA A O 1
ATOM 775 N N . GLU A 1 97 ? 7.922 18.016 7.48 1 93.94 97 GLU A N 1
ATOM 776 C CA . GLU A 1 97 ? 9.109 17.172 7.324 1 93.94 97 GLU A CA 1
ATOM 777 C C . GLU A 1 97 ? 8.852 15.75 7.801 1 93.94 97 GLU A C 1
ATOM 779 O O . GLU A 1 97 ? 9.703 14.875 7.637 1 93.94 97 GLU A O 1
ATOM 784 N N . GLU A 1 98 ? 7.734 15.555 8.43 1 95.06 98 GLU A N 1
ATOM 785 C CA . GLU A 1 98 ? 7.34 14.273 9.023 1 95.06 98 GLU A CA 1
ATOM 786 C C . GLU A 1 98 ? 8.297 13.875 10.141 1 95.06 98 GLU A C 1
ATOM 788 O O . GLU A 1 98 ? 8.656 12.703 10.266 1 95.06 98 GLU A O 1
ATOM 793 N N . ASP A 1 99 ? 8.844 14.805 10.734 1 95.62 99 ASP A N 1
ATOM 794 C CA . ASP A 1 99 ? 9.523 14.609 12.008 1 95.62 99 ASP A CA 1
ATOM 795 C C . ASP A 1 99 ? 8.516 14.523 13.156 1 95.62 99 ASP A C 1
ATOM 797 O O . ASP A 1 99 ? 8.289 15.508 13.867 1 95.62 99 ASP A O 1
ATOM 801 N N . TRP A 1 100 ? 8.078 13.383 13.422 1 96.31 100 TRP A N 1
ATOM 802 C CA . TRP A 1 100 ? 6.883 13.148 14.227 1 96.31 100 TRP A CA 1
ATOM 803 C C . TRP A 1 100 ? 7.141 13.477 15.695 1 96.31 100 TRP A C 1
ATOM 805 O O . TRP A 1 100 ? 6.344 14.172 16.328 1 96.31 100 TRP A O 1
ATOM 815 N N . PRO A 1 101 ? 8.32 13.023 16.312 1 95.62 101 PRO A N 1
ATOM 816 C CA . PRO A 1 101 ? 8.547 13.367 17.719 1 95.62 101 PRO A CA 1
ATOM 817 C C . PRO A 1 101 ? 8.625 14.875 17.953 1 95.62 101 PRO A C 1
ATOM 819 O O . PRO A 1 101 ? 8.031 15.391 18.906 1 95.62 101 PRO A O 1
ATOM 822 N N . ALA A 1 102 ? 9.336 15.578 17.062 1 96.44 102 ALA A N 1
ATOM 823 C CA . ALA A 1 102 ? 9.453 17.031 17.188 1 96.44 102 ALA A CA 1
ATOM 824 C C . ALA A 1 102 ? 8.109 17.719 16.969 1 96.44 102 ALA A C 1
ATOM 826 O O . ALA A 1 102 ? 7.777 18.672 17.672 1 96.44 102 ALA A O 1
ATOM 827 N N . ALA A 1 103 ? 7.336 17.25 15.992 1 97.44 103 ALA A N 1
ATOM 828 C CA . ALA A 1 103 ? 6.02 17.812 15.695 1 97.44 103 ALA A CA 1
ATOM 829 C C . ALA A 1 103 ? 5.082 17.656 16.891 1 97.44 103 ALA A C 1
ATOM 831 O O . ALA A 1 103 ? 4.383 18.594 17.266 1 97.44 103 ALA A O 1
ATOM 832 N N . GLU A 1 104 ? 5.078 16.484 17.5 1 97.5 104 GLU A N 1
ATOM 833 C CA . GLU A 1 104 ? 4.203 16.219 18.641 1 97.5 104 GLU A CA 1
ATOM 834 C C . GLU A 1 104 ? 4.512 17.156 19.812 1 97.5 104 GLU A C 1
ATOM 836 O O . GLU A 1 104 ? 3.609 17.781 20.359 1 97.5 104 GLU A O 1
ATOM 841 N N . LYS A 1 105 ? 5.824 17.266 20.141 1 96.62 105 LYS A N 1
ATOM 842 C CA . LYS A 1 105 ? 6.242 18.094 21.266 1 96.62 105 LYS A CA 1
ATOM 843 C C . LYS A 1 105 ? 5.93 19.562 21.016 1 96.62 105 LYS A C 1
ATOM 845 O O . LYS A 1 105 ? 5.367 20.234 21.891 1 96.62 105 LYS A O 1
ATOM 850 N N . ALA A 1 106 ? 6.25 20.016 19.812 1 96.62 106 ALA A N 1
ATOM 851 C CA . ALA A 1 106 ? 6.051 21.422 19.484 1 96.62 106 ALA A CA 1
ATOM 852 C C . ALA A 1 106 ? 4.566 21.766 19.422 1 96.62 106 ALA A C 1
ATOM 854 O O . ALA A 1 106 ? 4.141 22.797 19.953 1 96.62 106 ALA A O 1
ATOM 855 N N . MET A 1 107 ? 3.768 20.922 18.844 1 96.62 107 MET A N 1
ATOM 856 C CA . MET A 1 107 ? 2.338 21.188 18.703 1 96.62 107 MET A CA 1
ATOM 857 C C . MET A 1 107 ? 1.641 21.109 20.047 1 96.62 107 MET A C 1
ATOM 859 O O . MET A 1 107 ? 0.706 21.875 20.312 1 96.62 107 MET A O 1
ATOM 863 N N . GLN A 1 108 ? 2.078 20.172 20.875 1 95.44 108 GLN A N 1
ATOM 864 C CA . GLN A 1 108 ? 1.524 20.094 22.219 1 95.44 108 GLN A CA 1
ATOM 865 C C . GLN A 1 108 ? 1.792 21.359 23.016 1 95.44 108 GLN A C 1
ATOM 867 O O . GLN A 1 108 ? 0.891 21.906 23.672 1 95.44 108 GLN A O 1
ATOM 872 N N . LYS A 1 109 ? 3.021 21.875 22.969 1 93.75 109 LYS A N 1
ATOM 873 C CA . LYS A 1 109 ? 3.387 23.109 23.656 1 93.75 109 LYS A CA 1
ATOM 874 C C . LYS A 1 109 ? 2.635 24.297 23.094 1 93.75 109 LYS A C 1
ATOM 876 O O . LYS A 1 109 ? 2.256 25.219 23.828 1 93.75 109 LYS A O 1
ATOM 881 N N . GLY A 1 110 ? 2.422 24.266 21.797 1 92.38 110 GLY A N 1
ATOM 882 C CA . GLY A 1 110 ? 1.683 25.328 21.156 1 92.38 110 GLY A CA 1
ATOM 883 C C . GLY A 1 110 ? 0.211 25.359 21.516 1 92.38 110 GLY A C 1
ATOM 884 O O . GLY A 1 110 ? -0.43 26.406 21.484 1 92.38 110 GLY A O 1
ATOM 885 N N . ALA A 1 111 ? -0.376 24.266 21.891 1 92.06 111 ALA A N 1
ATOM 886 C CA . ALA A 1 111 ? -1.794 24.141 22.219 1 92.06 111 ALA A CA 1
ATOM 887 C C . ALA A 1 111 ? -2.102 24.781 23.562 1 92.06 111 ALA A C 1
ATOM 889 O O . ALA A 1 111 ? -3.207 25.281 23.781 1 92.06 111 ALA A O 1
ATOM 890 N N . GLU A 1 112 ? -1.265 24.719 24.578 1 83.25 112 GLU A N 1
ATOM 891 C CA . GLU A 1 112 ? -1.481 25.156 25.953 1 83.25 112 GLU A CA 1
ATOM 892 C C . GLU A 1 112 ? -1.751 26.656 26.016 1 83.25 112 GLU A C 1
ATOM 894 O O . GLU A 1 112 ? -2.617 27.109 26.766 1 83.25 112 GLU A O 1
ATOM 899 N N . ALA A 1 113 ? -1.052 27.484 25.156 1 75.75 113 ALA A N 1
ATOM 900 C CA . ALA A 1 113 ? -1.229 28.938 25.234 1 75.75 113 ALA A CA 1
ATOM 901 C C . ALA A 1 113 ? -1.548 29.531 23.875 1 75.75 113 ALA A C 1
ATOM 903 O O . ALA A 1 113 ? -1.381 30.734 23.656 1 75.75 113 ALA A O 1
ATOM 904 N N . GLY A 1 114 ? -2.107 28.609 23.062 1 74.94 114 GLY A N 1
ATOM 905 C CA . GLY A 1 114 ? -2.146 29.109 21.703 1 74.94 114 GLY A CA 1
ATOM 906 C C . GLY A 1 114 ? -3.508 29.641 21.297 1 74.94 114 GLY A C 1
ATOM 907 O O . GLY A 1 114 ? -4.461 29.562 22.078 1 74.94 114 GLY A O 1
ATOM 908 N N . GLU A 1 115 ? -3.527 30.25 20.141 1 80.44 115 GLU A N 1
ATOM 909 C CA . GLU A 1 115 ? -4.727 30.859 19.562 1 80.44 115 GLU A CA 1
ATOM 910 C C . GLU A 1 115 ? -5.598 29.812 18.875 1 80.44 115 GLU A C 1
ATOM 912 O O . GLU A 1 115 ? -6.82 29.953 18.812 1 80.44 115 GLU A O 1
ATOM 917 N N . LEU A 1 116 ? -5.016 28.719 18.469 1 88.88 116 LEU A N 1
ATOM 918 C CA . LEU A 1 116 ? -5.734 27.672 17.766 1 88.88 116 LEU A CA 1
ATOM 919 C C . LEU A 1 116 ? -5.434 26.312 18.391 1 88.88 116 LEU A C 1
ATOM 921 O O . LEU A 1 116 ? -4.82 25.453 17.75 1 88.88 116 LEU A O 1
ATOM 925 N N . PRO A 1 117 ? -5.945 26.094 19.547 1 92.75 117 PRO A N 1
ATOM 926 C CA . PRO A 1 117 ? -5.621 24.828 20.234 1 92.75 117 PRO A CA 1
ATOM 927 C C . PRO A 1 117 ? -6.129 23.609 19.484 1 92.75 117 PRO A C 1
ATOM 929 O O . PRO A 1 117 ? -5.484 22.547 19.516 1 92.75 117 PRO A O 1
ATOM 932 N N . ALA A 1 118 ? -7.273 23.672 18.844 1 93.56 118 ALA A N 1
ATOM 933 C CA . ALA A 1 118 ? -7.832 22.547 18.125 1 93.56 118 ALA A CA 1
ATOM 934 C C . ALA A 1 118 ? -6.871 22.062 17.031 1 93.56 118 ALA A C 1
ATOM 936 O O . ALA A 1 118 ? -6.648 20.859 16.891 1 93.56 118 ALA A O 1
ATOM 937 N N . LEU A 1 119 ? -6.324 23 16.312 1 94.69 119 LEU A N 1
ATOM 938 C CA . LEU A 1 119 ? -5.352 22.688 15.273 1 94.69 119 LEU A CA 1
ATOM 939 C C . LEU A 1 119 ? -4.141 21.969 15.867 1 94.69 119 LEU A C 1
ATOM 941 O O . LEU A 1 119 ? -3.697 20.953 15.344 1 94.69 119 LEU A O 1
ATOM 945 N N . ASN A 1 120 ? -3.629 22.453 16.938 1 96.12 120 ASN A N 1
ATOM 946 C CA . ASN A 1 120 ? -2.436 21.906 17.578 1 96.12 120 ASN A CA 1
ATOM 947 C C . ASN A 1 120 ? -2.68 20.5 18.125 1 96.12 120 ASN A C 1
ATOM 949 O O . ASN A 1 120 ? -1.87 19.594 17.891 1 96.12 120 ASN A O 1
ATOM 953 N N . TYR A 1 121 ? -3.803 20.344 18.781 1 96.69 121 TYR A N 1
ATOM 954 C CA . TYR A 1 121 ? -4.105 19.031 19.344 1 96.69 121 TYR A CA 1
ATOM 955 C C . TYR A 1 121 ? -4.312 18 18.25 1 96.69 121 TYR A C 1
ATOM 957 O O . TYR A 1 121 ? -3.848 16.859 18.359 1 96.69 121 TYR A O 1
ATOM 965 N N . LEU A 1 122 ? -5.004 18.359 17.203 1 96.88 122 LEU A N 1
ATOM 966 C CA . LEU A 1 122 ? -5.227 17.438 16.094 1 96.88 122 LEU A CA 1
ATOM 967 C C . LEU A 1 122 ? -3.906 17.078 15.422 1 96.88 122 LEU A C 1
ATOM 969 O O . LEU A 1 122 ? -3.684 15.914 15.07 1 96.88 122 LEU A O 1
ATOM 973 N N . ALA A 1 123 ? -3.049 18.047 15.219 1 97.12 123 ALA A N 1
ATOM 974 C CA . ALA A 1 123 ? -1.735 17.797 14.625 1 97.12 123 ALA A CA 1
ATOM 975 C C . ALA A 1 123 ? -0.874 16.938 15.547 1 97.12 123 ALA A C 1
ATOM 977 O O . ALA A 1 123 ? -0.16 16.047 15.086 1 97.12 123 ALA A O 1
ATOM 978 N N . ALA A 1 124 ? -0.943 17.25 16.844 1 97.56 124 ALA A N 1
ATOM 979 C CA . ALA A 1 124 ? -0.217 16.438 17.812 1 97.56 124 ALA A CA 1
ATOM 980 C C . ALA A 1 124 ? -0.718 15 17.812 1 97.56 124 ALA A C 1
ATOM 982 O O . ALA A 1 124 ? 0.074 14.062 17.922 1 97.56 124 ALA A O 1
ATOM 983 N N . ALA A 1 125 ? -2 14.844 17.688 1 97.75 125 ALA A N 1
ATOM 984 C CA . ALA A 1 125 ? -2.584 13.508 17.609 1 97.75 125 ALA A CA 1
ATOM 985 C C . ALA A 1 125 ? -2.076 12.75 16.391 1 97.75 125 ALA A C 1
ATOM 987 O O . ALA A 1 125 ? -1.772 11.562 16.469 1 97.75 125 ALA A O 1
ATOM 988 N N . ARG A 1 126 ? -2.01 13.438 15.297 1 97.44 126 ARG A N 1
ATOM 989 C CA . ARG A 1 126 ? -1.481 12.812 14.086 1 97.44 126 ARG A CA 1
ATOM 990 C C . ARG A 1 126 ? -0.041 12.359 14.289 1 97.44 126 ARG A C 1
ATOM 992 O O . ARG A 1 126 ? 0.322 11.242 13.906 1 97.44 126 ARG A O 1
ATOM 999 N N . ALA A 1 127 ? 0.724 13.234 14.805 1 97.62 127 ALA A N 1
ATOM 1000 C CA . ALA A 1 127 ? 2.119 12.906 15.078 1 97.62 127 ALA A CA 1
ATOM 1001 C C . ALA A 1 127 ? 2.225 11.711 16.016 1 97.62 127 ALA A C 1
ATOM 1003 O O . ALA A 1 127 ? 3.041 10.805 15.805 1 97.62 127 ALA A O 1
ATOM 1004 N N . ALA A 1 128 ? 1.406 11.703 17.016 1 97.56 128 ALA A N 1
ATOM 1005 C CA . ALA A 1 128 ? 1.392 10.586 17.969 1 97.56 128 ALA A CA 1
ATOM 1006 C C . ALA A 1 128 ? 0.964 9.289 17.266 1 97.56 128 ALA A C 1
ATOM 1008 O O . ALA A 1 128 ? 1.534 8.227 17.531 1 97.56 128 ALA A O 1
ATOM 1009 N N . GLN A 1 129 ? -0.006 9.367 16.375 1 96.62 129 GLN A N 1
ATOM 1010 C CA . GLN A 1 129 ? -0.492 8.219 15.617 1 96.62 129 GLN A CA 1
ATOM 1011 C C . GLN A 1 129 ? 0.618 7.602 14.773 1 96.62 129 GLN A C 1
ATOM 1013 O O . GLN A 1 129 ? 0.768 6.379 14.719 1 96.62 129 GLN A O 1
ATOM 1018 N N . ARG A 1 130 ? 1.437 8.422 14.18 1 95.25 130 ARG A N 1
ATOM 1019 C CA . ARG A 1 130 ? 2.506 7.949 13.312 1 95.25 130 ARG A CA 1
ATOM 1020 C C . ARG A 1 130 ? 3.646 7.34 14.117 1 95.25 130 ARG A C 1
ATOM 1022 O O . ARG A 1 130 ? 4.477 6.609 13.578 1 95.25 130 ARG A O 1
ATOM 1029 N N . GLN A 1 131 ? 3.654 7.609 15.359 1 94.88 131 GLN A N 1
ATOM 1030 C CA . GLN A 1 131 ? 4.652 7.047 16.266 1 94.88 131 GLN A CA 1
ATOM 1031 C C . GLN A 1 131 ? 4.082 5.863 17.047 1 94.88 131 GLN A C 1
ATOM 1033 O O . GLN A 1 131 ? 4.723 5.355 17.969 1 94.88 131 GLN A O 1
ATOM 1038 N N . PHE A 1 132 ? 2.822 5.516 16.797 1 94.38 132 PHE A N 1
ATOM 1039 C CA . PHE A 1 132 ? 2.115 4.402 17.406 1 94.38 132 PHE A CA 1
ATOM 1040 C C . PHE A 1 132 ? 1.952 4.637 18.906 1 94.38 132 PHE A C 1
ATOM 1042 O O . PHE A 1 132 ? 2 3.689 19.703 1 94.38 132 PHE A O 1
ATOM 1049 N N . LYS A 1 133 ? 1.882 5.867 19.281 1 95.94 133 LYS A N 1
ATOM 1050 C CA . LYS A 1 133 ? 1.561 6.246 20.656 1 95.94 133 LYS A CA 1
ATOM 1051 C C . LYS A 1 133 ? 0.059 6.445 20.828 1 95.94 133 LYS A C 1
ATOM 1053 O O . LYS A 1 133 ? -0.421 7.582 20.859 1 95.94 133 LYS A O 1
ATOM 1058 N N . ASN A 1 134 ? -0.613 5.402 21.078 1 95.88 134 ASN A N 1
ATOM 1059 C CA . ASN A 1 134 ? -2.072 5.402 21.031 1 95.88 134 ASN A CA 1
ATOM 1060 C C . ASN A 1 134 ? -2.662 6.156 22.219 1 95.88 134 ASN A C 1
ATOM 1062 O O . ASN A 1 134 ? -3.66 6.867 22.078 1 95.88 134 ASN A O 1
ATOM 1066 N N . GLU A 1 135 ? -2.049 6.027 23.406 1 96.5 135 GLU A N 1
ATOM 1067 C CA . GLU A 1 135 ? -2.572 6.695 24.594 1 96.5 135 GLU A CA 1
ATOM 1068 C C . GLU A 1 135 ? -2.486 8.211 24.453 1 96.5 135 GLU A C 1
ATOM 1070 O O . GLU A 1 135 ? -3.453 8.922 24.734 1 96.5 135 GLU A O 1
ATOM 1075 N N . GLU A 1 136 ? -1.307 8.656 24.062 1 97.12 136 GLU A N 1
ATOM 1076 C CA . GLU A 1 136 ? -1.132 10.094 23.859 1 97.12 136 GLU A CA 1
ATOM 1077 C C . GLU A 1 136 ? -2.068 10.609 22.781 1 97.12 136 GLU A C 1
ATOM 1079 O O . GLU A 1 136 ? -2.645 11.695 22.906 1 97.12 136 GLU A O 1
ATOM 1084 N N . ARG A 1 137 ? -2.162 9.875 21.672 1 97 137 ARG A N 1
ATOM 1085 C CA . ARG A 1 137 ? -3.066 10.227 20.578 1 97 137 ARG A CA 1
ATOM 1086 C C . ARG A 1 137 ? -4.484 10.453 21.094 1 97 137 ARG A C 1
ATOM 1088 O O . ARG A 1 137 ? -5.094 11.484 20.812 1 97 137 ARG A O 1
ATOM 1095 N N . ASP A 1 138 ? -4.961 9.516 21.906 1 96.56 138 ASP A N 1
ATOM 1096 C CA . ASP A 1 138 ? -6.324 9.602 22.422 1 96.56 138 ASP A CA 1
ATOM 1097 C C . ASP A 1 138 ? -6.477 10.781 23.375 1 96.56 138 ASP A C 1
ATOM 1099 O O . ASP A 1 138 ? -7.523 11.438 23.406 1 96.56 138 ASP A O 1
ATOM 1103 N N . ASP A 1 139 ? -5.457 10.992 24.109 1 97.31 139 ASP A N 1
ATOM 1104 C CA . ASP A 1 139 ? -5.492 12.133 25.016 1 97.31 139 ASP A CA 1
ATOM 1105 C C . ASP A 1 139 ? -5.625 13.445 24.234 1 97.31 139 ASP A C 1
ATOM 1107 O O . ASP A 1 139 ? -6.453 14.289 24.578 1 97.31 139 ASP A O 1
ATOM 1111 N N . TYR A 1 140 ? -4.812 13.562 23.203 1 97.62 140 TYR A N 1
ATOM 1112 C CA . TYR A 1 140 ? -4.879 14.758 22.375 1 97.62 140 TYR A CA 1
ATOM 1113 C C . TYR A 1 140 ? -6.254 14.898 21.719 1 97.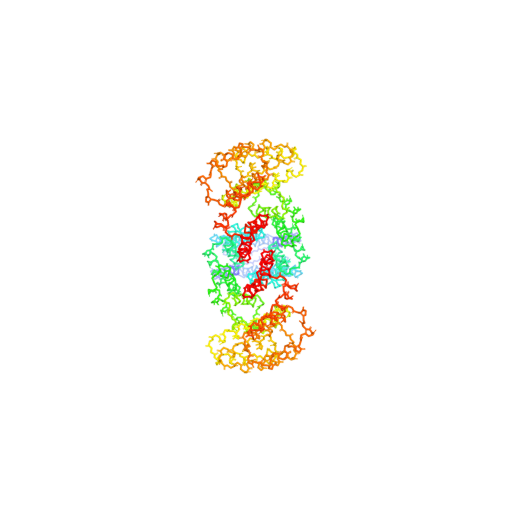62 140 TYR A C 1
ATOM 1115 O O . TYR A 1 140 ? -6.816 16 21.672 1 97.62 140 TYR A O 1
ATOM 1123 N N . LEU A 1 141 ? -6.809 13.859 21.234 1 97.38 141 LEU A N 1
ATOM 1124 C CA . LEU A 1 141 ? -8.117 13.883 20.578 1 97.38 141 LEU A CA 1
ATOM 1125 C C . LEU A 1 141 ? -9.211 14.234 21.578 1 97.38 141 LEU A C 1
ATOM 1127 O O . LEU A 1 141 ? -10.148 14.969 21.25 1 97.38 141 LEU A O 1
ATOM 1131 N N . ASN A 1 142 ? -9.078 13.734 22.781 1 96.62 142 ASN A N 1
ATOM 1132 C CA . ASN A 1 142 ? -10.047 14.062 23.828 1 96.62 142 ASN A CA 1
ATOM 1133 C C . ASN A 1 142 ? -10.031 15.555 24.156 1 96.62 142 ASN A C 1
ATOM 1135 O O . ASN A 1 142 ? -11.086 16.172 24.328 1 96.62 142 ASN A O 1
ATOM 1139 N N . LYS A 1 143 ? -8.867 16.062 24.25 1 95.88 143 LYS A N 1
ATOM 1140 C CA . LYS A 1 143 ? -8.734 17.5 24.5 1 95.88 143 LYS A CA 1
ATOM 1141 C C . LYS A 1 143 ? -9.297 18.312 23.344 1 95.88 143 LYS A C 1
ATOM 1143 O O . LYS A 1 143 ? -9.961 19.328 23.562 1 95.88 143 LYS A O 1
ATOM 1148 N N . ALA A 1 144 ? -9.023 17.875 22.156 1 95.75 144 ALA A N 1
ATOM 1149 C CA . ALA A 1 144 ? -9.523 18.578 20.984 1 95.75 144 ALA A CA 1
ATOM 1150 C C . ALA A 1 144 ? -11.047 18.5 20.906 1 95.75 144 ALA A C 1
ATOM 1152 O O . ALA A 1 144 ? -11.703 19.453 20.469 1 95.75 144 ALA A O 1
ATOM 1153 N N . ALA A 1 145 ? -11.656 17.422 21.312 1 94.12 145 ALA A N 1
ATOM 1154 C CA . ALA A 1 145 ? -13.094 17.172 21.25 1 94.12 145 ALA A CA 1
ATOM 1155 C C . ALA A 1 145 ? -13.859 18.172 22.109 1 94.12 145 ALA A C 1
ATOM 1157 O O . ALA A 1 145 ? -15.039 18.438 21.875 1 94.12 145 ALA A O 1
ATOM 1158 N N . GLN A 1 146 ? -13.195 18.688 23.156 1 92.5 146 GLN A N 1
ATOM 1159 C CA . GLN A 1 146 ? -13.836 19.625 24.094 1 92.5 146 GLN A CA 1
ATOM 1160 C C . GLN A 1 146 ? -13.93 21.031 23.484 1 92.5 146 GLN A C 1
ATOM 1162 O O . GLN A 1 146 ? -14.688 21.859 23.969 1 92.5 146 GLN A O 1
ATOM 1167 N N . LEU A 1 147 ? -13.203 21.188 22.406 1 90.25 147 LEU A N 1
ATOM 1168 C CA . LEU A 1 147 ? -13.188 22.5 21.766 1 90.25 147 LEU A CA 1
ATOM 1169 C C . LEU A 1 147 ? -14.336 22.641 20.781 1 90.25 147 LEU A C 1
ATOM 1171 O O . LEU A 1 147 ? -14.719 21.672 20.125 1 90.25 147 LEU A O 1
ATOM 1175 N N . PRO A 1 148 ? -14.836 23.812 20.75 1 86 148 PRO A N 1
ATOM 1176 C CA . PRO A 1 148 ? -15.992 24 19.875 1 86 148 PRO A CA 1
ATOM 1177 C C . PRO A 1 148 ? -15.68 23.734 18.406 1 86 148 PRO A C 1
ATOM 1179 O O . PRO A 1 148 ? -14.555 23.984 17.953 1 86 148 PRO A O 1
ATOM 1182 N N . LEU A 1 149 ? -16.547 23.156 17.578 1 86.12 149 LEU A N 1
ATOM 1183 C CA . LEU A 1 149 ? -16.516 22.953 16.141 1 86.12 149 LEU A CA 1
ATOM 1184 C C . LEU A 1 149 ? -15.594 21.781 15.766 1 86.12 149 LEU A C 1
ATOM 1186 O O . LEU A 1 149 ? -15.531 21.391 14.602 1 86.12 149 LEU A O 1
ATOM 1190 N N . ALA A 1 150 ? -14.844 21.297 16.781 1 91.94 150 ALA A N 1
ATOM 1191 C CA . ALA A 1 150 ? -13.836 20.297 16.453 1 91.94 150 ALA A CA 1
ATOM 1192 C C . ALA A 1 150 ? -14.383 18.891 16.656 1 91.94 150 ALA A C 1
ATOM 1194 O O . ALA A 1 150 ? -13.711 17.906 16.328 1 91.94 150 ALA A O 1
ATOM 1195 N N . THR A 1 151 ? -15.594 18.75 17.094 1 91.81 151 THR A N 1
ATOM 1196 C CA . THR A 1 151 ? -16.125 17.453 17.5 1 91.81 151 THR A CA 1
ATOM 1197 C C . THR A 1 151 ? -16.234 16.516 16.297 1 91.81 151 THR A C 1
ATOM 1199 O O . THR A 1 151 ? -15.797 15.367 16.344 1 91.81 151 THR A O 1
ATOM 1202 N N . GLN A 1 152 ? -16.828 17.016 15.242 1 92.12 152 GLN A N 1
ATOM 1203 C CA . GLN A 1 152 ? -17 16.172 14.055 1 92.12 152 GLN A CA 1
ATOM 1204 C C . GLN A 1 152 ? -15.648 15.773 13.461 1 92.12 152 GLN A C 1
ATOM 1206 O O . GLN A 1 152 ? -15.461 14.617 13.078 1 92.12 152 GLN A O 1
ATOM 1211 N N . ALA A 1 153 ? -14.742 16.719 13.375 1 94.75 153 ALA A N 1
ATOM 1212 C CA . ALA A 1 153 ? -13.406 16.438 12.844 1 94.75 153 ALA A CA 1
ATOM 1213 C C . ALA A 1 153 ? -12.672 15.414 13.703 1 94.75 153 ALA A C 1
ATOM 1215 O O . ALA A 1 153 ? -12 14.523 13.18 1 94.75 153 ALA A O 1
ATOM 1216 N N . VAL A 1 154 ? -12.836 15.531 15.016 1 96.75 154 VAL A N 1
ATOM 1217 C CA . VAL A 1 154 ? -12.188 14.609 15.945 1 96.75 154 VAL A CA 1
ATOM 1218 C C . VAL A 1 154 ? -12.766 13.211 15.773 1 96.75 154 VAL A C 1
ATOM 1220 O O . VAL A 1 154 ? -12.023 12.227 15.719 1 96.75 154 VAL A O 1
ATOM 1223 N N . THR A 1 155 ? -14.086 13.133 15.656 1 96.44 155 THR A N 1
ATOM 1224 C CA . THR A 1 155 ? -14.734 11.836 15.5 1 96.44 155 THR A CA 1
ATOM 1225 C C . THR A 1 155 ? -14.312 11.172 14.195 1 96.44 155 THR A C 1
ATOM 1227 O O . THR A 1 155 ? -14.016 9.977 14.164 1 96.44 155 THR A O 1
ATOM 1230 N N . THR A 1 156 ? -14.281 11.93 13.133 1 96.81 156 THR A N 1
ATOM 1231 C CA . THR A 1 156 ? -13.836 11.406 11.844 1 96.81 156 THR A CA 1
ATOM 1232 C C . THR A 1 156 ? -12.398 10.906 11.938 1 96.81 156 THR A C 1
ATOM 1234 O O . THR A 1 156 ? -12.078 9.836 11.422 1 96.81 156 THR A O 1
ATOM 1237 N N . THR A 1 157 ? -11.531 11.648 12.578 1 97.12 157 THR A N 1
ATOM 1238 C CA . THR A 1 157 ? -10.133 11.273 12.75 1 97.12 157 THR A CA 1
ATOM 1239 C C . THR A 1 157 ? -10 10.016 13.594 1 97.12 157 THR A C 1
ATOM 1241 O O . THR A 1 157 ? -9.172 9.148 13.305 1 97.12 157 THR A O 1
ATOM 1244 N N . ARG A 1 158 ? -10.844 9.922 14.578 1 96.94 158 ARG A N 1
ATOM 1245 C CA . ARG A 1 158 ? -10.844 8.727 15.422 1 96.94 158 ARG A CA 1
ATOM 1246 C C . ARG A 1 158 ? -11.164 7.48 14.602 1 96.94 158 ARG A C 1
ATOM 1248 O O . ARG A 1 158 ? -10.508 6.449 14.758 1 96.94 158 ARG A O 1
ATOM 1255 N N . VAL A 1 159 ? -12.164 7.633 13.773 1 97.62 159 VAL A N 1
ATOM 1256 C CA . VAL A 1 159 ? -12.555 6.512 12.922 1 97.62 159 VAL A CA 1
ATOM 1257 C C . VAL A 1 159 ? -11.359 6.074 12.078 1 97.62 159 VAL A C 1
ATOM 1259 O O . VAL A 1 159 ? -11.039 4.883 12.016 1 97.62 159 VAL A O 1
ATOM 1262 N N . ARG A 1 160 ? -10.688 6.973 11.523 1 97.19 160 ARG A N 1
ATOM 1263 C CA . ARG A 1 160 ? -9.562 6.699 10.641 1 97.19 160 ARG A CA 1
ATOM 1264 C C . ARG A 1 160 ? -8.43 6.012 11.398 1 97.19 160 ARG A C 1
ATOM 1266 O O . ARG A 1 160 ? -7.852 5.035 10.906 1 97.19 160 ARG A O 1
ATOM 1273 N N . TYR A 1 161 ? -8.117 6.52 12.539 1 97.31 161 TYR A N 1
ATOM 1274 C CA . TYR A 1 161 ? -7.004 5.969 13.305 1 97.31 161 TYR A CA 1
ATOM 1275 C C . TYR A 1 161 ? -7.332 4.566 13.812 1 97.31 161 TYR A C 1
ATOM 1277 O O . TYR A 1 161 ? -6.473 3.684 13.805 1 97.31 161 TYR A O 1
ATOM 1285 N N . TYR A 1 162 ? -8.57 4.336 14.188 1 96.94 162 TYR A N 1
ATOM 1286 C CA . TYR A 1 162 ? -8.977 2.994 14.594 1 96.94 162 TYR A CA 1
ATOM 1287 C C . TYR A 1 162 ? -8.898 2.025 13.414 1 96.94 162 TYR A C 1
ATOM 1289 O O . TYR A 1 162 ? -8.469 0.879 13.578 1 96.94 162 TYR A O 1
ATOM 1297 N N . MET A 1 163 ? -9.25 2.479 12.242 1 97.25 163 MET A N 1
ATOM 1298 C CA . MET A 1 163 ? -9.164 1.64 11.047 1 97.25 163 MET A CA 1
ATOM 1299 C C . MET A 1 163 ? -7.711 1.275 10.742 1 97.25 163 MET A C 1
ATOM 1301 O O . MET A 1 163 ? -7.41 0.126 10.422 1 97.25 163 MET A O 1
ATOM 1305 N N . GLN A 1 164 ? -6.867 2.203 10.875 1 95.44 164 GLN A N 1
ATOM 1306 C CA . GLN A 1 164 ? -5.449 1.976 10.594 1 95.44 164 GLN A CA 1
ATOM 1307 C C . GLN A 1 164 ? -4.844 1.006 11.602 1 95.44 164 GLN A C 1
ATOM 1309 O O . GLN A 1 164 ? -3.91 0.267 11.281 1 95.44 164 GLN A O 1
ATOM 1314 N N . GLN A 1 165 ? -5.398 0.922 12.797 1 94.56 165 GLN A N 1
ATOM 1315 C CA . GLN A 1 165 ? -4.914 0.031 13.844 1 94.56 165 GLN A CA 1
ATOM 1316 C C . GLN A 1 165 ? -5.57 -1.343 13.75 1 94.56 165 GLN A C 1
ATOM 1318 O O . GLN A 1 165 ? -5.223 -2.256 14.5 1 94.56 165 GLN A O 1
ATOM 1323 N N . GLY A 1 166 ? -6.543 -1.454 12.828 1 94.81 166 GLY A N 1
ATOM 1324 C CA . GLY A 1 166 ? -7.234 -2.721 12.656 1 94.81 166 GLY A CA 1
ATOM 1325 C C . GLY A 1 166 ? -8.383 -2.914 13.625 1 94.81 166 GLY A C 1
ATOM 1326 O O . GLY A 1 166 ? -8.977 -3.992 13.688 1 94.81 166 GLY A O 1
ATOM 1327 N N . GLU A 1 167 ? -8.586 -1.93 14.484 1 96 167 GLU A N 1
ATOM 1328 C CA . GLU A 1 167 ? -9.711 -2.002 15.414 1 96 167 GLU A CA 1
ATOM 1329 C C . GLU A 1 167 ? -11.016 -1.579 14.742 1 96 167 GLU A C 1
ATOM 1331 O O . GLU A 1 167 ? -11.555 -0.514 15.039 1 96 167 GLU A O 1
ATOM 1336 N N . LEU A 1 168 ? -11.562 -2.402 13.992 1 97.5 168 LEU A N 1
ATOM 1337 C CA . LEU A 1 168 ? -12.68 -2.086 13.102 1 97.5 168 LEU A CA 1
ATOM 1338 C C . LEU A 1 168 ? -13.969 -1.899 13.891 1 97.5 168 LEU A C 1
ATOM 1340 O O . LEU A 1 168 ? -14.812 -1.083 13.523 1 97.5 168 LEU A O 1
ATOM 1344 N N . GLU A 1 169 ? -14.164 -2.617 14.969 1 97.38 169 GLU A N 1
ATOM 1345 C CA . GLU A 1 169 ? -15.375 -2.479 15.773 1 97.38 169 GLU A CA 1
ATOM 1346 C C . GLU A 1 169 ? -15.453 -1.097 16.422 1 97.38 169 GLU A C 1
ATOM 1348 O O . GLU A 1 169 ? -16.5 -0.46 16.406 1 97.38 169 GLU A O 1
ATOM 1353 N N . LYS A 1 170 ? -14.328 -0.684 17 1 97.19 170 LYS A N 1
ATOM 1354 C CA . LYS A 1 170 ? -14.289 0.653 17.578 1 97.19 170 LYS A CA 1
ATOM 1355 C C . LYS A 1 170 ? -14.5 1.727 16.516 1 97.19 170 LYS A C 1
ATOM 1357 O O . LYS A 1 170 ? -15.172 2.732 16.781 1 97.19 170 LYS A O 1
ATOM 1362 N N . ALA A 1 171 ? -13.891 1.522 15.398 1 97.94 171 ALA A N 1
ATOM 1363 C CA . ALA A 1 171 ? -14.078 2.443 14.281 1 97.94 171 ALA A CA 1
ATOM 1364 C C . ALA A 1 171 ? -15.555 2.557 13.906 1 97.94 171 ALA A C 1
ATOM 1366 O O . ALA A 1 171 ? -16.062 3.656 13.664 1 97.94 171 ALA A O 1
ATOM 1367 N N . ARG A 1 172 ? -16.25 1.432 13.898 1 97.62 172 ARG A N 1
ATOM 1368 C CA . ARG A 1 172 ? -17.656 1.396 13.539 1 97.62 172 ARG A CA 1
ATOM 1369 C C . ARG A 1 172 ? -18.5 2.174 14.547 1 97.62 172 ARG A C 1
ATOM 1371 O O . ARG A 1 172 ? -19.391 2.928 14.164 1 97.62 172 ARG A O 1
ATOM 1378 N N . GLU A 1 173 ? -18.219 2.014 15.789 1 97.25 173 GLU A N 1
ATOM 1379 C CA . GLU A 1 173 ? -18.938 2.74 16.844 1 97.25 173 GLU A CA 1
ATOM 1380 C C . GLU A 1 173 ? -18.812 4.25 16.641 1 97.25 173 GLU A C 1
ATOM 1382 O O . GLU A 1 173 ? -19.797 4.977 16.766 1 97.25 173 GLU A O 1
ATOM 1387 N N . GLN A 1 174 ? -17.609 4.676 16.375 1 96.75 174 GLN A N 1
ATOM 1388 C CA . GLN A 1 174 ? -17.375 6.098 16.156 1 96.75 174 GLN A CA 1
ATOM 1389 C C . GLN A 1 174 ? -18.062 6.562 14.867 1 96.75 174 GLN A C 1
ATOM 1391 O O . GLN A 1 174 ? -18.625 7.652 14.82 1 96.75 174 GLN A O 1
ATOM 1396 N N . LEU A 1 175 ? -17.969 5.809 13.805 1 97.38 175 LEU A N 1
ATOM 1397 C CA . LEU A 1 175 ? -18.562 6.16 12.523 1 97.38 175 LEU A CA 1
ATOM 1398 C C . LEU A 1 175 ? -20.078 6.285 12.641 1 97.38 175 LEU A C 1
ATOM 1400 O O . LEU A 1 175 ? -20.688 7.164 12.023 1 97.38 175 LEU A O 1
ATOM 1404 N N . ASP A 1 176 ? -20.656 5.41 13.406 1 96.19 176 ASP A N 1
ATOM 1405 C CA . ASP A 1 176 ? -22.109 5.43 13.586 1 96.19 176 ASP A CA 1
ATOM 1406 C C . ASP A 1 176 ? -22.562 6.746 14.211 1 96.19 176 ASP A C 1
ATOM 1408 O O . ASP A 1 176 ? -23.672 7.211 13.938 1 96.19 176 ASP A O 1
ATOM 1412 N N . LYS A 1 177 ? -21.75 7.332 15.023 1 94.56 177 LYS A N 1
ATOM 1413 C CA . LYS A 1 177 ? -22.078 8.625 15.617 1 94.56 177 LYS A CA 1
ATOM 1414 C C . LYS A 1 177 ? -22.188 9.711 14.547 1 94.56 177 LYS A C 1
ATOM 1416 O O . LYS A 1 177 ? -22.906 10.688 14.711 1 94.56 177 LYS A O 1
ATOM 1421 N N . LEU A 1 178 ? -21.422 9.531 13.484 1 94.62 178 LEU A N 1
ATOM 1422 C CA . LEU A 1 178 ? -21.422 10.508 12.398 1 94.62 178 LEU A CA 1
ATOM 1423 C C . LEU A 1 178 ? -22.609 10.281 11.469 1 94.62 178 LEU A C 1
ATOM 1425 O O . LEU A 1 178 ? -22.953 11.164 10.672 1 94.62 178 LEU A O 1
ATOM 1429 N N . GLN A 1 179 ? -23.25 9.156 11.484 1 92.69 179 GLN A N 1
ATOM 1430 C CA . GLN A 1 179 ? -24.438 8.805 10.703 1 92.69 179 GLN A CA 1
ATOM 1431 C C . GLN A 1 179 ? -24.219 9.086 9.219 1 92.69 179 GLN A C 1
ATOM 1433 O O . GLN A 1 179 ? -24.828 10 8.656 1 92.69 179 GLN A O 1
ATOM 1438 N N . PRO A 1 180 ? -23.406 8.281 8.648 1 93.06 180 PRO A N 1
ATOM 1439 C CA . PRO A 1 180 ? -23.141 8.492 7.223 1 93.06 180 PRO A CA 1
ATOM 1440 C C . PRO A 1 180 ? -24.406 8.445 6.371 1 93.06 180 PRO A C 1
ATOM 1442 O O . PRO A 1 180 ? -25.156 7.461 6.43 1 93.06 180 PRO A O 1
ATOM 1445 N N . SER A 1 181 ? -24.672 9.5 5.68 1 91.31 181 SER A N 1
ATOM 1446 C CA . SER A 1 181 ? -25.859 9.648 4.832 1 91.31 181 SER A CA 1
ATOM 1447 C C . SER A 1 181 ? -25.562 10.516 3.617 1 91.31 181 SER A C 1
ATOM 1449 O O . SER A 1 181 ? -24.406 10.898 3.385 1 91.31 181 SER A O 1
ATOM 1451 N N . SER A 1 182 ? -26.594 10.773 2.807 1 90.62 182 SER A N 1
ATOM 1452 C CA . SER A 1 182 ? -26.438 11.586 1.603 1 90.62 182 SER A CA 1
ATOM 1453 C C . SER A 1 182 ? -26.078 13.023 1.948 1 90.62 182 SER A C 1
ATOM 1455 O O . SER A 1 182 ? -25.578 13.766 1.104 1 90.62 182 SER A O 1
ATOM 1457 N N . LYS A 1 183 ? -26.281 13.398 3.15 1 92.12 183 LYS A N 1
ATOM 1458 C CA . LYS A 1 183 ? -26 14.766 3.572 1 92.12 183 LYS A CA 1
ATOM 1459 C C . LYS A 1 183 ? -24.594 14.891 4.145 1 92.12 183 LYS A C 1
ATOM 1461 O O . LYS A 1 183 ? -24.109 16 4.367 1 92.12 183 LYS A O 1
ATOM 1466 N N . SER A 1 184 ? -23.984 13.805 4.348 1 93.5 184 SER A N 1
ATOM 1467 C CA . SER A 1 184 ? -22.656 13.789 4.941 1 93.5 184 SER A CA 1
ATOM 1468 C C . SER A 1 184 ? -21.609 14.258 3.941 1 93.5 184 SER A C 1
ATOM 1470 O O . SER A 1 184 ? -21.828 14.227 2.729 1 93.5 184 SER A O 1
ATOM 1472 N N . LYS A 1 185 ? -20.531 14.711 4.496 1 92.56 185 LYS A N 1
ATOM 1473 C CA . LYS A 1 185 ? -19.406 15.141 3.662 1 92.56 185 LYS A CA 1
ATOM 1474 C C . LYS A 1 185 ? -18.734 13.953 2.992 1 92.56 185 LYS A C 1
ATOM 1476 O O . LYS A 1 185 ? -18.875 12.812 3.447 1 92.56 185 LYS A O 1
ATOM 1481 N N . ALA A 1 186 ? -17.984 14.219 1.984 1 94 186 ALA A N 1
ATOM 1482 C CA . ALA A 1 186 ? -17.359 13.195 1.149 1 94 186 ALA A CA 1
ATOM 1483 C C . ALA A 1 186 ? -16.406 12.336 1.964 1 94 186 ALA A C 1
ATOM 1485 O O . ALA A 1 186 ? -16.422 11.109 1.865 1 94 186 ALA A O 1
ATOM 1486 N N . PRO A 1 187 ? -15.602 12.898 2.838 1 94 187 PRO A N 1
ATOM 1487 C CA . PRO A 1 187 ? -14.648 12.062 3.574 1 94 187 PRO A CA 1
ATOM 1488 C C . PRO A 1 187 ? -15.336 11.062 4.5 1 94 187 PRO A C 1
ATOM 1490 O O . PRO A 1 187 ? -14.836 9.945 4.688 1 94 187 PRO A O 1
ATOM 1493 N N . VAL A 1 188 ? -16.406 11.445 5.078 1 95.81 188 VAL A N 1
ATOM 1494 C CA . VAL A 1 188 ? -17.141 10.547 5.961 1 95.81 188 VAL A CA 1
ATOM 1495 C C . VAL A 1 188 ? -17.672 9.367 5.164 1 95.81 188 VAL A C 1
ATOM 1497 O O . VAL A 1 188 ? -17.594 8.219 5.609 1 95.81 188 VAL A O 1
ATOM 1500 N N . LEU A 1 189 ? -18.188 9.68 3.969 1 96.75 189 LEU A N 1
ATOM 1501 C CA . LEU A 1 189 ? -18.719 8.625 3.109 1 96.75 189 LEU A CA 1
ATOM 1502 C C . LEU A 1 189 ? -17.594 7.695 2.635 1 96.75 189 LEU A C 1
ATOM 1504 O O . LEU A 1 189 ? -17.797 6.484 2.525 1 96.75 189 LEU A O 1
ATOM 1508 N N . GLN A 1 190 ? -16.484 8.258 2.338 1 96.25 190 GLN A N 1
ATOM 1509 C CA . GLN A 1 190 ? -15.328 7.449 1.931 1 96.25 190 GLN A CA 1
ATOM 1510 C C . GLN A 1 190 ? -14.883 6.52 3.055 1 96.25 190 GLN A C 1
ATOM 1512 O O . GLN A 1 190 ? -14.57 5.352 2.812 1 96.25 190 GLN A O 1
ATOM 1517 N N . LEU A 1 191 ? -14.844 7.02 4.246 1 97 191 LEU A N 1
ATOM 1518 C CA . LEU A 1 191 ? -14.484 6.207 5.402 1 97 191 LEU A CA 1
ATOM 1519 C C . LEU A 1 191 ? -15.492 5.082 5.605 1 97 191 LEU A C 1
ATOM 1521 O O . LEU A 1 191 ? -15.109 3.949 5.914 1 97 191 LEU A O 1
ATOM 1525 N N . ALA A 1 192 ? -16.75 5.457 5.43 1 97.56 192 ALA A N 1
ATOM 1526 C CA . ALA A 1 192 ? -17.797 4.453 5.57 1 97.56 192 ALA A CA 1
ATOM 1527 C C . ALA A 1 192 ? -17.641 3.344 4.535 1 97.56 192 ALA A C 1
ATOM 1529 O O . ALA A 1 192 ? -17.75 2.16 4.863 1 97.56 192 ALA A O 1
ATOM 1530 N N . LEU A 1 193 ? -17.375 3.76 3.32 1 97.38 193 LEU A N 1
ATOM 1531 C CA . LEU A 1 193 ? -17.172 2.799 2.242 1 97.38 193 LEU A CA 1
ATOM 1532 C C . LEU A 1 193 ? -16.047 1.837 2.578 1 97.38 193 LEU A C 1
ATOM 1534 O O . LEU A 1 193 ? -16.219 0.618 2.506 1 97.38 193 LEU A O 1
ATOM 1538 N N . GLU A 1 194 ? -14.945 2.348 2.98 1 97.44 194 GLU A N 1
ATOM 1539 C CA . GLU A 1 194 ? -13.773 1.535 3.295 1 97.44 194 GLU A CA 1
ATOM 1540 C C . GLU A 1 194 ? -14.039 0.628 4.492 1 97.44 194 GLU A C 1
ATOM 1542 O O . GLU A 1 194 ? -13.672 -0.55 4.48 1 97.44 194 GLU A O 1
ATOM 1547 N N . LEU A 1 195 ? -14.633 1.219 5.516 1 98 195 LEU A N 1
ATOM 1548 C CA . LEU A 1 195 ? -14.883 0.464 6.738 1 98 195 LEU A CA 1
ATOM 1549 C C . LEU A 1 195 ? -15.875 -0.667 6.484 1 98 195 LEU A C 1
ATOM 1551 O O . LEU A 1 195 ? -15.648 -1.802 6.91 1 98 195 LEU A O 1
ATOM 1555 N N . TYR A 1 196 ? -16.938 -0.366 5.773 1 97.88 196 TYR A N 1
ATOM 1556 C CA . TYR A 1 196 ? -17.953 -1.38 5.504 1 97.88 196 TYR A CA 1
ATOM 1557 C C . TYR A 1 196 ? -17.391 -2.496 4.633 1 97.88 196 TYR A C 1
ATOM 1559 O O . TYR A 1 196 ? -17.734 -3.666 4.812 1 97.88 196 TYR A O 1
ATOM 1567 N N . GLN A 1 197 ? -16.562 -2.168 3.715 1 97.12 197 GLN A N 1
ATOM 1568 C CA . GLN A 1 197 ? -15.914 -3.176 2.883 1 97.12 197 GLN A CA 1
ATOM 1569 C C . GLN A 1 197 ? -14.992 -4.062 3.715 1 97.12 197 GLN A C 1
ATOM 1571 O O . GLN A 1 197 ? -14.984 -5.285 3.547 1 97.12 197 GLN A O 1
ATOM 1576 N N . SER A 1 198 ? -14.258 -3.479 4.59 1 96.44 198 SER A N 1
ATOM 1577 C CA . SER A 1 198 ? -13.344 -4.234 5.441 1 96.44 198 SER A CA 1
ATOM 1578 C C . SER A 1 198 ? -14.102 -5.18 6.363 1 96.44 198 SER A C 1
ATOM 1580 O O . SER A 1 198 ? -13.602 -6.258 6.699 1 96.44 198 SER A O 1
ATOM 1582 N N . GLN A 1 199 ? -15.227 -4.746 6.789 1 96.75 199 GLN A N 1
ATOM 1583 C CA . GLN A 1 199 ? -16.047 -5.57 7.676 1 96.75 199 GLN A CA 1
ATOM 1584 C C . GLN A 1 199 ? -16.938 -6.516 6.883 1 96.75 199 GLN A C 1
ATOM 1586 O O . GLN A 1 199 ? -17.688 -7.309 7.465 1 96.75 199 GLN A O 1
ATOM 1591 N N . LEU A 1 200 ? -16.906 -6.418 5.586 1 95.94 200 LEU A N 1
ATOM 1592 C CA . LEU A 1 200 ? -17.75 -7.199 4.695 1 95.94 200 LEU A CA 1
ATOM 1593 C C . LEU A 1 200 ? -19.219 -7.035 5.074 1 95.94 200 LEU A C 1
ATOM 1595 O O . LEU A 1 200 ? -19.969 -8.016 5.102 1 95.94 200 LEU A O 1
ATOM 1599 N N . ASP A 1 201 ? -19.531 -5.852 5.523 1 96.19 201 ASP A N 1
ATOM 1600 C CA . ASP A 1 201 ? -20.922 -5.527 5.805 1 96.19 201 ASP A CA 1
ATOM 1601 C C . ASP A 1 201 ? -21.641 -5.062 4.543 1 96.19 201 ASP A C 1
ATOM 1603 O O . ASP A 1 201 ? -21.797 -3.861 4.32 1 96.19 201 ASP A O 1
ATOM 1607 N N . TRP A 1 202 ? -22.203 -6 3.893 1 96.44 202 TRP A N 1
ATOM 1608 C CA . TRP A 1 202 ? -22.781 -5.746 2.574 1 96.44 202 TRP A CA 1
ATOM 1609 C C . TRP A 1 202 ? -24.094 -4.992 2.686 1 96.44 202 TRP A C 1
ATOM 1611 O O . TRP A 1 202 ? -24.453 -4.207 1.802 1 96.44 202 TRP A O 1
ATOM 1621 N N . GLN A 1 203 ? -24.891 -5.203 3.705 1 95.62 203 GLN A N 1
ATOM 1622 C CA . GLN A 1 203 ? -26.141 -4.488 3.908 1 95.62 203 GLN A CA 1
ATOM 1623 C C . GLN A 1 203 ? -25.906 -2.988 4.051 1 95.62 203 GLN A C 1
ATOM 1625 O O . GLN A 1 203 ? -26.578 -2.182 3.408 1 95.62 203 GLN A O 1
ATOM 1630 N N . ALA A 1 204 ? -24.922 -2.65 4.883 1 96.44 204 ALA A N 1
ATOM 1631 C CA . ALA A 1 204 ? -24.594 -1.241 5.086 1 96.44 204 ALA A CA 1
ATOM 1632 C C . ALA A 1 204 ? -24.094 -0.607 3.791 1 96.44 204 ALA A C 1
ATOM 1634 O O . ALA A 1 204 ? -24.375 0.559 3.512 1 96.44 204 ALA A O 1
ATOM 1635 N N . LEU A 1 205 ? -23.344 -1.379 3.051 1 97.38 205 LEU A N 1
ATOM 1636 C CA . LEU A 1 205 ? -22.844 -0.893 1.772 1 97.38 205 LEU A CA 1
ATOM 1637 C C . LEU A 1 205 ? -23.984 -0.601 0.809 1 97.38 205 LEU A C 1
ATOM 1639 O O . LEU A 1 205 ? -23.953 0.407 0.098 1 97.38 205 LEU A O 1
ATOM 1643 N N . LYS A 1 206 ? -24.984 -1.542 0.771 1 96.31 206 LYS A N 1
ATOM 1644 C CA . LYS A 1 206 ? -26.141 -1.352 -0.105 1 96.31 206 LYS A CA 1
ATOM 1645 C C . LYS A 1 206 ? -26.859 -0.049 0.218 1 96.31 206 LYS A C 1
ATOM 1647 O O . LYS A 1 206 ? -27.25 0.694 -0.688 1 96.31 206 LYS A O 1
ATOM 1652 N N . LEU A 1 207 ? -27 0.263 1.479 1 95.62 207 LEU A N 1
ATOM 1653 C CA . LEU A 1 207 ? -27.703 1.465 1.921 1 95.62 207 LEU A CA 1
ATOM 1654 C C . LEU A 1 207 ? -26.875 2.713 1.618 1 95.62 207 LEU A C 1
ATOM 1656 O O . LEU A 1 207 ? -27.438 3.803 1.452 1 95.62 207 LEU A O 1
ATOM 1660 N N . LEU A 1 208 ? -25.562 2.527 1.521 1 96.75 208 LEU A N 1
ATOM 1661 C CA . LEU A 1 208 ? -24.641 3.648 1.329 1 96.75 208 LEU A CA 1
ATOM 1662 C C . LEU A 1 208 ? -24.516 3.994 -0.151 1 96.75 208 LEU A C 1
ATOM 1664 O O . LEU A 1 208 ? -24.109 5.105 -0.499 1 96.75 208 LEU A O 1
ATOM 1668 N N . LEU A 1 209 ? -24.859 3.068 -1.07 1 96.19 209 LEU A N 1
ATOM 1669 C CA . LEU A 1 209 ? -24.594 3.162 -2.5 1 96.19 209 LEU A CA 1
ATOM 1670 C C . LEU A 1 209 ? -25.25 4.406 -3.094 1 96.19 209 LEU A C 1
ATOM 1672 O O . LEU A 1 209 ? -24.594 5.152 -3.838 1 96.19 209 LEU A O 1
ATOM 1676 N N . PRO A 1 210 ? -26.5 4.73 -2.711 1 94.31 210 PRO A N 1
ATOM 1677 C CA . PRO A 1 210 ? -27.109 5.93 -3.287 1 94.31 210 PRO A CA 1
ATOM 1678 C C . PRO A 1 210 ? -26.375 7.211 -2.902 1 94.31 210 PRO A C 1
ATOM 1680 O O . PRO A 1 210 ? -26.234 8.117 -3.725 1 94.31 210 PRO A O 1
ATOM 1683 N N . ALA A 1 211 ? -25.906 7.273 -1.694 1 95.69 211 ALA A N 1
ATOM 1684 C CA . ALA A 1 211 ? -25.156 8.438 -1.231 1 95.69 211 ALA A CA 1
ATOM 1685 C C . ALA A 1 211 ? -23.844 8.57 -1.978 1 95.69 211 ALA A C 1
ATOM 1687 O O . ALA A 1 211 ? -23.406 9.68 -2.299 1 95.69 211 ALA A O 1
ATOM 1688 N N . LEU A 1 212 ? -23.203 7.457 -2.256 1 95.94 212 LEU A N 1
ATOM 1689 C CA . LEU A 1 212 ? -21.938 7.453 -2.977 1 95.94 212 LEU A CA 1
ATOM 1690 C C . LEU A 1 212 ? -22.125 7.957 -4.406 1 95.94 212 LEU A C 1
ATOM 1692 O O . LEU A 1 212 ? -21.266 8.656 -4.938 1 95.94 212 LEU A O 1
ATOM 1696 N N . ARG A 1 213 ? -23.234 7.551 -5.02 1 93.81 213 ARG A N 1
ATOM 1697 C CA . ARG A 1 213 ? -23.547 7.988 -6.379 1 93.81 213 ARG A CA 1
ATOM 1698 C C . ARG A 1 213 ? -23.859 9.484 -6.414 1 93.81 213 ARG A C 1
ATOM 1700 O O . ARG A 1 213 ? -23.375 10.195 -7.293 1 93.81 213 ARG A O 1
ATOM 1707 N N . LYS A 1 214 ? -24.609 9.945 -5.496 1 93.69 214 LYS A N 1
ATOM 1708 C CA . LYS A 1 214 ? -25.016 11.344 -5.434 1 93.69 214 LYS A CA 1
ATOM 1709 C C . LYS A 1 214 ? -23.797 12.258 -5.305 1 93.69 214 LYS A C 1
ATOM 1711 O O . LYS A 1 214 ? -23.703 13.281 -5.988 1 93.69 214 LYS A O 1
ATOM 1716 N N . LYS A 1 215 ? -22.844 11.875 -4.465 1 93.31 215 LYS A N 1
ATOM 1717 C CA . LYS A 1 215 ? -21.672 12.711 -4.199 1 93.31 215 LYS A CA 1
ATOM 1718 C C . LYS A 1 215 ? -20.547 12.406 -5.176 1 93.31 215 LYS A C 1
ATOM 1720 O O . LYS A 1 215 ? -19.453 12.992 -5.086 1 93.31 215 LYS A O 1
ATOM 1725 N N . GLN A 1 216 ? -20.719 11.461 -6.074 1 92.19 216 GLN A N 1
ATOM 1726 C CA . GLN A 1 216 ? -19.766 11.078 -7.113 1 92.19 216 GLN A CA 1
ATOM 1727 C C . GLN A 1 216 ? -18.422 10.727 -6.508 1 92.19 216 GLN A C 1
ATOM 1729 O O . GLN A 1 216 ? -17.375 11.188 -6.984 1 92.19 216 GLN A O 1
ATOM 1734 N N . ILE A 1 217 ? -18.469 10.023 -5.43 1 91.69 217 ILE A N 1
ATOM 1735 C CA . ILE A 1 217 ? -17.25 9.57 -4.766 1 91.69 217 ILE A CA 1
ATOM 1736 C C . ILE A 1 217 ? -16.531 8.57 -5.656 1 91.69 217 ILE A C 1
ATOM 1738 O O . ILE A 1 217 ? -15.297 8.547 -5.699 1 91.69 217 ILE A O 1
ATOM 1742 N N . LEU A 1 218 ? -17.266 7.711 -6.32 1 93.56 218 LEU A N 1
ATOM 1743 C CA . LEU A 1 218 ? -16.734 6.711 -7.242 1 93.56 218 LEU A CA 1
ATOM 1744 C C . LEU A 1 218 ? -17.094 7.055 -8.68 1 93.56 218 LEU A C 1
ATOM 1746 O O . LEU A 1 218 ? -18.109 7.684 -8.938 1 93.56 218 LEU A O 1
ATOM 1750 N N . ASP A 1 219 ? -16.188 6.688 -9.508 1 93.12 219 ASP A N 1
ATOM 1751 C CA . ASP A 1 219 ? -16.547 6.824 -10.914 1 93.12 219 ASP A CA 1
ATOM 1752 C C . ASP A 1 219 ? -17.641 5.836 -11.312 1 93.12 219 ASP A C 1
ATOM 1754 O O . ASP A 1 219 ? -17.938 4.906 -10.555 1 93.12 219 ASP A O 1
ATOM 1758 N N . ASN A 1 220 ? -18.203 6.117 -12.406 1 93.62 220 ASN A N 1
ATOM 1759 C CA . ASN A 1 220 ? -19.359 5.328 -12.836 1 93.62 220 ASN A CA 1
ATOM 1760 C C . ASN A 1 220 ? -19.016 3.85 -12.961 1 93.62 220 ASN A C 1
ATOM 1762 O O . ASN A 1 220 ? -19.781 2.984 -12.539 1 93.62 220 ASN A O 1
ATOM 1766 N N . GLU A 1 221 ? -17.906 3.557 -13.469 1 94.62 221 GLU A N 1
ATOM 1767 C CA . GLU A 1 221 ? -17.484 2.166 -13.648 1 94.62 221 GLU A CA 1
ATOM 1768 C C . GLU A 1 221 ? -17.266 1.481 -12.305 1 94.62 221 GLU A C 1
ATOM 1770 O O . GLU A 1 221 ? -17.734 0.365 -12.078 1 94.62 221 GLU A O 1
ATOM 1775 N N . GLU A 1 222 ? -16.578 2.207 -11.477 1 95.19 222 GLU A N 1
ATOM 1776 C CA . GLU A 1 222 ? -16.297 1.672 -10.141 1 95.19 222 GLU A CA 1
ATOM 1777 C C . GLU A 1 222 ? -17.594 1.469 -9.352 1 95.19 222 GLU A C 1
ATOM 1779 O O . GLU A 1 222 ? -17.719 0.503 -8.594 1 95.19 222 GLU A O 1
ATOM 1784 N N . TYR A 1 223 ? -18.484 2.434 -9.531 1 95.5 223 TYR A N 1
ATOM 1785 C CA . TYR A 1 223 ? -19.75 2.348 -8.828 1 95.5 223 TYR A CA 1
ATOM 1786 C C . TYR A 1 223 ? -20.531 1.113 -9.266 1 95.5 223 TYR A C 1
ATOM 1788 O O . TYR A 1 223 ? -21.062 0.376 -8.43 1 95.5 223 TYR A O 1
ATOM 1796 N N . GLU A 1 224 ? -20.547 0.885 -10.531 1 94 224 GLU A N 1
ATOM 1797 C CA . GLU A 1 224 ? -21.312 -0.248 -11.055 1 94 224 GLU A CA 1
ATOM 1798 C C . GLU A 1 224 ? -20.703 -1.573 -10.609 1 94 224 GLU A C 1
ATOM 1800 O O . GLU A 1 224 ? -21.422 -2.514 -10.273 1 94 224 GLU A O 1
ATOM 1805 N N . LEU A 1 225 ? -19.422 -1.581 -10.602 1 94.62 225 LEU A N 1
ATOM 1806 C CA . LEU A 1 225 ? -18.734 -2.793 -10.164 1 94.62 225 LEU A CA 1
ATOM 1807 C C . LEU A 1 225 ? -19.016 -3.068 -8.688 1 94.62 225 LEU A C 1
ATOM 1809 O O . LEU A 1 225 ? -19.312 -4.207 -8.312 1 94.62 225 LEU A O 1
ATOM 1813 N N . LEU A 1 226 ? -18.984 -2.043 -7.961 1 96.56 226 LEU A N 1
ATOM 1814 C CA . LEU A 1 226 ? -19.25 -2.201 -6.539 1 96.56 226 LEU A CA 1
ATOM 1815 C C . LEU A 1 226 ? -20.703 -2.602 -6.305 1 96.56 226 LEU A C 1
ATOM 1817 O O . LEU A 1 226 ? -20.984 -3.471 -5.477 1 96.56 226 LEU A O 1
ATOM 1821 N N . ASN A 1 227 ? -21.578 -1.892 -6.984 1 96.12 227 ASN A N 1
ATOM 1822 C CA . ASN A 1 227 ? -23 -2.213 -6.879 1 96.12 227 ASN A CA 1
ATOM 1823 C C . ASN A 1 227 ? -23.266 -3.684 -7.184 1 96.12 227 ASN A C 1
ATOM 1825 O O . ASN A 1 227 ? -23.984 -4.352 -6.449 1 96.12 227 ASN A O 1
ATOM 1829 N N . GLN A 1 228 ? -22.656 -4.168 -8.188 1 94.69 228 GLN A N 1
ATOM 1830 C CA . GLN A 1 228 ? -22.812 -5.57 -8.562 1 94.69 228 GLN A CA 1
ATOM 1831 C C . GLN A 1 228 ? -22.234 -6.496 -7.5 1 94.69 228 GLN A C 1
ATOM 1833 O O . GLN A 1 228 ? -22.859 -7.496 -7.133 1 94.69 228 GLN A O 1
ATOM 1838 N N . ARG A 1 229 ? -21.125 -6.145 -7.035 1 96.31 229 ARG A N 1
ATOM 1839 C CA . ARG A 1 229 ? -20.469 -6.957 -6.008 1 96.31 229 ARG A CA 1
ATOM 1840 C C . ARG A 1 229 ? -21.328 -7.02 -4.742 1 96.31 229 ARG A C 1
ATOM 1842 O O . ARG A 1 229 ? -21.484 -8.086 -4.148 1 96.31 229 ARG A O 1
ATOM 1849 N N . VAL A 1 230 ? -21.828 -5.938 -4.414 1 97.5 230 VAL A N 1
ATOM 1850 C CA . VAL A 1 230 ? -22.641 -5.844 -3.205 1 97.5 230 VAL A CA 1
ATOM 1851 C C . VAL A 1 230 ? -23.906 -6.684 -3.367 1 97.5 230 VAL A C 1
ATOM 1853 O O . VAL A 1 230 ? -24.234 -7.484 -2.492 1 97.5 230 VAL A O 1
ATOM 1856 N N . ASN A 1 231 ? -24.578 -6.559 -4.484 1 96.88 231 ASN A N 1
ATOM 1857 C CA . ASN A 1 231 ? -25.797 -7.32 -4.734 1 96.88 231 ASN A CA 1
ATOM 1858 C C . ASN A 1 231 ? -25.516 -8.82 -4.762 1 96.88 231 ASN A C 1
ATOM 1860 O O . ASN A 1 231 ? -26.281 -9.602 -4.172 1 96.88 231 ASN A O 1
ATOM 1864 N N . ASN A 1 232 ? -24.453 -9.172 -5.395 1 95.62 232 ASN A N 1
ATOM 1865 C CA . ASN A 1 232 ? -24.094 -10.586 -5.469 1 95.62 232 ASN A CA 1
ATOM 1866 C C . ASN A 1 232 ? -23.781 -11.156 -4.094 1 95.62 232 ASN A C 1
ATOM 1868 O O . ASN A 1 232 ? -24.203 -12.266 -3.764 1 95.62 232 ASN A O 1
ATOM 1872 N N . ALA A 1 233 ? -23.078 -10.445 -3.35 1 96.75 233 ALA A N 1
ATOM 1873 C CA . ALA A 1 233 ? -22.719 -10.898 -2.01 1 96.75 233 ALA A CA 1
ATOM 1874 C C . ALA A 1 233 ? -23.953 -11.008 -1.117 1 96.75 233 ALA A C 1
ATOM 1876 O O . ALA A 1 233 ? -24.078 -11.945 -0.325 1 96.75 233 ALA A O 1
ATOM 1877 N N . LEU A 1 234 ? -24.844 -10.055 -1.231 1 97.06 234 LEU A N 1
ATOM 1878 C CA . LEU A 1 234 ? -26.078 -10.07 -0.447 1 97.06 234 LEU A CA 1
ATOM 1879 C C . LEU A 1 234 ? -26.922 -11.289 -0.798 1 97.06 234 LEU A C 1
ATOM 1881 O O . LEU A 1 234 ? -27.453 -11.953 0.091 1 97.06 234 LEU A O 1
ATOM 1885 N N . LEU A 1 235 ? -27.016 -11.539 -2.057 1 97 235 LEU A N 1
ATOM 1886 C CA . LEU A 1 235 ? -27.781 -12.695 -2.506 1 97 235 LEU A CA 1
ATOM 1887 C C . LEU A 1 235 ? -27.141 -13.992 -2.031 1 97 235 LEU A C 1
ATOM 1889 O O . LEU A 1 235 ? -27.828 -14.906 -1.586 1 97 235 LEU A O 1
ATOM 1893 N N . ALA A 1 236 ? -25.812 -14.031 -2.146 1 95.62 236 ALA A N 1
ATOM 1894 C CA . ALA A 1 236 ? -25.094 -15.219 -1.696 1 95.62 236 ALA A CA 1
ATOM 1895 C C . ALA A 1 236 ? -25.297 -15.445 -0.2 1 95.62 236 ALA A C 1
ATOM 1897 O O . ALA A 1 236 ? -25.516 -16.578 0.239 1 95.62 236 ALA A O 1
ATOM 1898 N N . GLN A 1 237 ? -25.203 -14.422 0.515 1 95.56 237 GLN A N 1
ATOM 1899 C CA . GLN A 1 237 ? -25.391 -14.516 1.96 1 95.56 237 GLN A CA 1
ATOM 1900 C C . GLN A 1 237 ? -26.812 -14.922 2.311 1 95.56 237 GLN A C 1
ATOM 1902 O O . GLN A 1 237 ? -27.031 -15.719 3.227 1 95.56 237 GLN A O 1
ATOM 1907 N N . ALA A 1 238 ? -27.766 -14.344 1.628 1 95.94 238 ALA A N 1
ATOM 1908 C CA . ALA A 1 238 ? -29.172 -14.68 1.859 1 95.94 238 ALA A CA 1
ATOM 1909 C C . ALA A 1 238 ? -29.453 -16.141 1.515 1 95.94 238 ALA A C 1
ATOM 1911 O O . ALA A 1 238 ? -30.234 -16.812 2.188 1 95.94 238 ALA A O 1
ATOM 1912 N N . ALA A 1 239 ? -28.766 -16.625 0.49 1 94.81 239 ALA A N 1
ATOM 1913 C CA . ALA A 1 239 ? -28.938 -18.016 0.053 1 94.81 239 ALA A CA 1
ATOM 1914 C C . ALA A 1 239 ? -28.453 -18.984 1.117 1 94.81 239 ALA A C 1
ATOM 1916 O O . ALA A 1 239 ? -28.938 -20.125 1.197 1 94.81 239 ALA A O 1
ATOM 1917 N N . LEU A 1 240 ? -27.484 -18.578 1.883 1 93.56 240 LEU A N 1
ATOM 1918 C CA . LEU A 1 240 ? -26.953 -19.438 2.938 1 93.56 240 LEU A CA 1
ATOM 1919 C C . LEU A 1 240 ? -27.875 -19.438 4.156 1 93.56 240 LEU A C 1
ATOM 1921 O O . LEU A 1 240 ? -27.797 -20.344 4.988 1 93.56 240 LEU A O 1
ATOM 1925 N N . ARG A 1 241 ? -28.766 -18.5 4.27 1 93.06 241 ARG A N 1
ATOM 1926 C CA . ARG A 1 241 ? -29.625 -18.375 5.449 1 93.06 241 ARG A CA 1
ATOM 1927 C C . ARG A 1 241 ? -30.938 -19.094 5.254 1 93.06 241 ARG A C 1
ATOM 1929 O O . ARG A 1 241 ? -31.219 -20.078 5.938 1 93.06 241 ARG A O 1
ATOM 1936 N N . SER A 1 242 ? -31.75 -18.516 4.34 1 95.25 242 SER A N 1
ATOM 1937 C CA . SER A 1 242 ? -33.031 -19.141 4.102 1 95.25 242 SER A CA 1
ATOM 1938 C C . SER A 1 242 ? -33.625 -18.719 2.752 1 95.25 242 SER A C 1
ATOM 1940 O O . SER A 1 242 ? -33.156 -17.734 2.158 1 95.25 242 SER A O 1
ATOM 1942 N N . GLU A 1 243 ? -34.531 -19.531 2.361 1 95.5 243 GLU A N 1
ATOM 1943 C CA . GLU A 1 243 ? -35.25 -19.234 1.112 1 95.5 243 GLU A CA 1
ATOM 1944 C C . GLU A 1 243 ? -36 -17.922 1.203 1 95.5 243 GLU A C 1
ATOM 1946 O O . GLU A 1 243 ? -36.031 -17.141 0.248 1 95.5 243 GLU A O 1
ATOM 1951 N N . GLN A 1 244 ? -36.594 -17.688 2.365 1 96 244 GLN A N 1
ATOM 1952 C CA . GLN A 1 244 ? -37.344 -16.469 2.572 1 96 244 GLN A CA 1
ATOM 1953 C C . GLN A 1 244 ? -36.438 -15.234 2.479 1 96 244 GLN A C 1
ATOM 1955 O O . GLN A 1 244 ? -36.812 -14.234 1.86 1 96 244 GLN A O 1
ATOM 1960 N N . GLU A 1 245 ? -35.312 -15.383 3.092 1 96 245 GLU A N 1
ATOM 1961 C CA . GLU A 1 245 ? -34.375 -14.273 3.059 1 96 245 GLU A CA 1
ATOM 1962 C C . GLU A 1 245 ? -33.875 -14.008 1.637 1 96 245 GLU A C 1
ATOM 1964 O O . GLU A 1 245 ? -33.656 -12.859 1.258 1 96 245 GLU A O 1
ATOM 1969 N N . LEU A 1 246 ? -33.656 -15.117 0.896 1 97.38 246 LEU A N 1
ATOM 1970 C CA . LEU A 1 246 ? -33.25 -14.977 -0.494 1 97.38 246 LEU A CA 1
ATOM 1971 C C . LEU A 1 246 ? -34.281 -14.227 -1.306 1 97.38 246 LEU A C 1
ATOM 1973 O O . LEU A 1 246 ? -33.938 -13.312 -2.062 1 97.38 246 LEU A O 1
ATOM 1977 N N . GLU A 1 247 ? -35.531 -14.562 -1.087 1 96.12 247 GLU A N 1
ATOM 1978 C CA . GLU A 1 247 ? -36.594 -13.898 -1.807 1 96.12 247 GLU A CA 1
ATOM 1979 C C . GLU A 1 247 ? -36.719 -12.43 -1.405 1 96.12 247 GLU A C 1
ATOM 1981 O O . GLU A 1 247 ? -36.938 -11.562 -2.256 1 96.12 247 GLU A O 1
ATOM 1986 N N . LYS A 1 248 ? -36.594 -12.203 -0.153 1 96 248 LYS A N 1
ATOM 1987 C CA . LYS A 1 248 ? -36.656 -10.828 0.338 1 96 248 LYS A CA 1
ATOM 1988 C C . LYS A 1 248 ? -35.531 -9.992 -0.283 1 96 248 LYS A C 1
ATOM 1990 O O . LYS A 1 248 ? -35.781 -8.859 -0.719 1 96 248 LYS A O 1
ATOM 1995 N N . CYS A 1 249 ? -34.344 -10.57 -0.296 1 96.81 249 CYS A N 1
ATOM 1996 C CA . CYS A 1 249 ? -33.188 -9.867 -0.875 1 96.81 249 CYS A CA 1
ATOM 1997 C C . CYS A 1 249 ? -33.406 -9.602 -2.359 1 96.81 249 CYS A C 1
ATOM 1999 O O . CYS A 1 249 ? -33.094 -8.523 -2.854 1 96.81 249 CYS A O 1
ATOM 2001 N N . TRP A 1 250 ? -33.938 -10.633 -3.029 1 96.44 250 TRP A N 1
ATOM 2002 C CA . TRP A 1 250 ? -34.188 -10.5 -4.457 1 96.44 250 TRP A CA 1
ATOM 2003 C C . TRP A 1 250 ? -35.188 -9.367 -4.727 1 96.44 250 TRP A C 1
ATOM 2005 O O . TRP A 1 250 ? -35 -8.586 -5.66 1 96.44 250 TRP A O 1
ATOM 2015 N N . HIS A 1 251 ? -36.125 -9.219 -3.828 1 95 251 HIS A N 1
ATOM 2016 C CA . HIS A 1 251 ? -37.156 -8.203 -4.016 1 95 251 HIS A CA 1
ATOM 2017 C C . HIS A 1 251 ? -36.656 -6.832 -3.553 1 95 251 HIS A C 1
ATOM 2019 O O . HIS A 1 251 ? -37.281 -5.809 -3.869 1 95 251 HIS A O 1
ATOM 2025 N N . TRP A 1 252 ? -35.594 -6.828 -2.826 1 94.19 252 TRP A N 1
ATOM 2026 C CA . TRP A 1 252 ? -34.969 -5.574 -2.42 1 94.19 252 TRP A CA 1
ATOM 2027 C C . TRP A 1 252 ? -34.25 -4.918 -3.596 1 94.19 252 TRP A C 1
ATOM 2029 O O . TRP A 1 252 ? -34.062 -3.703 -3.605 1 94.19 252 TRP A O 1
ATOM 2039 N N . LEU A 1 253 ? -33.875 -5.738 -4.598 1 95.81 253 LEU A N 1
ATOM 2040 C CA . LEU A 1 253 ? -33.188 -5.223 -5.773 1 95.81 253 LEU A CA 1
ATOM 2041 C C . LEU A 1 253 ? -34.156 -4.5 -6.703 1 95.81 253 LEU A C 1
ATOM 2043 O O . LEU A 1 253 ? -35.312 -4.887 -6.812 1 95.81 253 LEU A O 1
ATOM 2047 N N . SER A 1 254 ? -33.719 -3.477 -7.309 1 93.69 254 SER A N 1
ATOM 2048 C CA . SER A 1 254 ? -34.531 -2.766 -8.289 1 93.69 254 SER A CA 1
ATOM 2049 C C . SER A 1 254 ? -34.719 -3.6 -9.547 1 93.69 254 SER A C 1
ATOM 2051 O O . SER A 1 254 ? -34.062 -4.613 -9.742 1 93.69 254 SER A O 1
ATOM 2053 N N . ARG A 1 255 ? -35.625 -3.146 -10.406 1 94.06 255 ARG A N 1
ATOM 2054 C CA . ARG A 1 255 ? -35.906 -3.84 -11.664 1 94.06 255 ARG A CA 1
ATOM 2055 C C . ARG A 1 255 ? -34.656 -3.889 -12.539 1 94.06 255 ARG A C 1
ATOM 2057 O O . ARG A 1 255 ? -34.375 -4.914 -13.156 1 94.06 255 ARG A O 1
ATOM 2064 N N . GLN A 1 256 ? -34 -2.854 -12.531 1 93.25 256 GLN A N 1
ATOM 2065 C CA . GLN A 1 256 ? -32.781 -2.771 -13.32 1 93.25 256 GLN A CA 1
ATOM 2066 C C . GLN A 1 256 ? -31.719 -3.725 -12.789 1 93.25 256 GLN A C 1
ATOM 2068 O O . GLN A 1 256 ? -31.047 -4.395 -13.57 1 93.25 256 GLN A O 1
ATOM 2073 N N . GLU A 1 257 ? -31.625 -3.811 -11.5 1 94.5 257 GLU A N 1
ATOM 2074 C CA . GLU A 1 257 ? -30.641 -4.684 -10.867 1 94.5 257 GLU A CA 1
ATOM 2075 C C . GLU A 1 257 ? -31 -6.152 -11.062 1 94.5 257 GLU A C 1
ATOM 2077 O O . GLU A 1 257 ? -30.109 -6.996 -11.227 1 94.5 257 GLU A O 1
ATOM 2082 N N . ARG A 1 258 ? -32.281 -6.473 -11.07 1 93.81 258 ARG A N 1
ATOM 2083 C CA . ARG A 1 258 ? -32.719 -7.848 -11.258 1 93.81 258 ARG A CA 1
ATOM 2084 C C . ARG A 1 258 ? -32.5 -8.305 -12.695 1 93.81 258 ARG A C 1
ATOM 2086 O O . ARG A 1 258 ? -32.406 -9.508 -12.961 1 93.81 258 ARG A O 1
ATOM 2093 N N . SER A 1 259 ? -32.438 -7.332 -13.562 1 91.75 259 SER A N 1
ATOM 2094 C CA . SER A 1 259 ? -32.219 -7.66 -14.969 1 91.75 259 SER A CA 1
ATOM 2095 C C . SER A 1 259 ? -30.75 -7.898 -15.281 1 91.75 259 SER A C 1
ATOM 2097 O O . SER A 1 259 ? -30.406 -8.43 -16.344 1 91.75 259 SER A O 1
ATOM 2099 N N . GLN A 1 260 ? -29.906 -7.535 -14.391 1 92.5 260 GLN A N 1
ATOM 2100 C CA . GLN A 1 260 ? -28.484 -7.785 -14.594 1 92.5 260 GLN A CA 1
ATOM 2101 C C . GLN A 1 260 ? -28.172 -9.273 -14.484 1 92.5 260 GLN A C 1
ATOM 2103 O O . GLN A 1 260 ? -28.547 -9.922 -13.508 1 92.5 260 GLN A O 1
ATOM 2108 N N . GLN A 1 261 ? -27.406 -9.734 -15.391 1 92.88 261 GLN A N 1
ATOM 2109 C CA . GLN A 1 261 ? -27.188 -11.164 -15.539 1 92.88 261 GLN A CA 1
ATOM 2110 C C . GLN A 1 261 ? -26.438 -11.734 -14.336 1 92.88 261 GLN A C 1
ATOM 2112 O O . GLN A 1 261 ? -26.719 -12.844 -13.883 1 92.88 261 GLN A O 1
ATOM 2117 N N . ALA A 1 262 ? -25.5 -10.984 -13.836 1 93.62 262 ALA A N 1
ATOM 2118 C CA . ALA A 1 262 ? -24.719 -11.453 -12.695 1 93.62 262 ALA A CA 1
ATOM 2119 C C . ALA A 1 262 ? -25.609 -11.68 -11.477 1 93.62 262 ALA A C 1
ATOM 2121 O O . ALA A 1 262 ? -25.438 -12.672 -10.766 1 93.62 262 ALA A O 1
ATOM 2122 N N . ASN A 1 263 ? -26.531 -10.828 -11.289 1 95.12 263 ASN A N 1
ATOM 2123 C CA . ASN A 1 263 ? -27.453 -10.969 -10.164 1 95.12 263 ASN A CA 1
ATOM 2124 C C . ASN A 1 263 ? -28.438 -12.109 -10.383 1 95.12 263 ASN A C 1
ATOM 2126 O O . ASN A 1 263 ? -28.766 -12.844 -9.453 1 95.12 263 ASN A O 1
ATOM 2130 N N . MET A 1 264 ? -28.875 -12.258 -11.609 1 94.56 264 MET A N 1
ATOM 2131 C CA . MET A 1 264 ? -29.781 -13.359 -11.953 1 94.56 264 MET A CA 1
ATOM 2132 C C . MET A 1 264 ? -29.109 -14.711 -11.695 1 94.56 264 MET A C 1
ATOM 2134 O O . MET A 1 264 ? -29.734 -15.617 -11.141 1 94.56 264 MET A O 1
ATOM 2138 N N . ALA A 1 265 ? -27.844 -14.727 -12.109 1 95.5 265 ALA A N 1
ATOM 2139 C CA . ALA A 1 265 ? -27.094 -15.969 -11.938 1 95.5 265 ALA A CA 1
ATOM 2140 C C . ALA A 1 265 ? -26.953 -16.312 -10.453 1 95.5 265 ALA A C 1
ATOM 2142 O O . ALA A 1 265 ? -27.172 -17.469 -10.055 1 95.5 265 ALA A O 1
ATOM 2143 N N . GLN A 1 266 ? -26.656 -15.336 -9.664 1 95.88 266 GLN A N 1
ATOM 2144 C CA . GLN A 1 266 ? -26.484 -15.57 -8.234 1 95.88 266 GLN A CA 1
ATOM 2145 C C . GLN A 1 266 ? -27.797 -15.953 -7.566 1 95.88 266 GLN A C 1
ATOM 2147 O O . GLN A 1 266 ? -27.828 -16.812 -6.688 1 95.88 266 GLN A O 1
ATOM 2152 N N . TYR A 1 267 ? -28.875 -15.305 -8.008 1 96.75 267 TYR A N 1
ATOM 2153 C CA . TYR A 1 267 ? -30.188 -15.648 -7.488 1 96.75 267 TYR A CA 1
ATOM 2154 C C . TYR A 1 267 ? -30.578 -17.078 -7.863 1 96.75 267 TYR A C 1
ATOM 2156 O O . TYR A 1 267 ? -31.062 -17.844 -7.023 1 96.75 267 TYR A O 1
ATOM 2164 N N . ALA A 1 268 ? -30.266 -17.469 -9.102 1 96.69 268 ALA A N 1
ATOM 2165 C CA . ALA A 1 268 ? -30.562 -18.812 -9.578 1 96.69 268 ALA A CA 1
ATOM 2166 C C . ALA A 1 268 ? -29.766 -19.859 -8.797 1 96.69 268 ALA A C 1
ATOM 2168 O O . ALA A 1 268 ? -30.312 -20.906 -8.438 1 96.69 268 ALA A O 1
ATOM 2169 N N . LEU A 1 269 ? -28.547 -19.562 -8.531 1 95.88 269 LEU A N 1
ATOM 2170 C CA . LEU A 1 269 ? -27.719 -20.469 -7.738 1 95.88 269 LEU A CA 1
ATOM 2171 C C . LEU A 1 269 ? -28.312 -20.656 -6.348 1 95.88 269 LEU A C 1
ATOM 2173 O O . LEU A 1 269 ? -28.328 -21.781 -5.832 1 95.88 269 LEU A O 1
ATOM 2177 N N . GLY A 1 270 ? -28.781 -19.594 -5.773 1 96.06 270 GLY A N 1
ATOM 2178 C CA . GLY A 1 270 ? -29.438 -19.688 -4.48 1 96.06 270 GLY A CA 1
ATOM 2179 C C . GLY A 1 270 ? -30.703 -20.531 -4.512 1 96.06 270 GLY A C 1
ATOM 2180 O O . GLY A 1 270 ? -30.953 -21.328 -3.613 1 96.06 270 GLY A O 1
ATOM 2181 N N . LEU A 1 271 ? -31.531 -20.344 -5.574 1 96.5 271 LEU A N 1
ATOM 2182 C CA . LEU A 1 271 ? -32.75 -21.094 -5.734 1 96.5 271 LEU A CA 1
ATOM 2183 C C . LEU A 1 271 ? -32.5 -22.594 -5.824 1 96.5 271 LEU A C 1
ATOM 2185 O O . LEU A 1 271 ? -33.219 -23.391 -5.242 1 96.5 271 LEU A O 1
ATOM 2189 N N . ALA A 1 272 ? -31.406 -22.906 -6.578 1 95.06 272 ALA A N 1
ATOM 2190 C CA . ALA A 1 272 ? -31.031 -24.312 -6.746 1 95.06 272 ALA A CA 1
ATOM 2191 C C . ALA A 1 272 ? -30.703 -24.953 -5.406 1 95.06 272 ALA A C 1
ATOM 2193 O O . ALA A 1 272 ? -30.969 -26.141 -5.195 1 95.06 272 ALA A O 1
ATOM 2194 N N . GLY A 1 273 ? -30.188 -24.219 -4.473 1 93.44 273 GLY A N 1
ATOM 2195 C CA . GLY A 1 273 ? -29.859 -24.719 -3.148 1 93.44 273 GLY A CA 1
ATOM 2196 C C . GLY A 1 273 ? -31.078 -25.047 -2.311 1 93.44 273 GLY A C 1
ATOM 2197 O O . GLY A 1 273 ? -31 -25.859 -1.381 1 93.44 273 GLY A O 1
ATOM 2198 N N . PHE A 1 274 ? -32.219 -24.438 -2.643 1 95.12 274 PHE A N 1
ATOM 2199 C CA . PHE A 1 274 ? -33.438 -24.656 -1.907 1 95.12 274 PHE A CA 1
ATOM 2200 C C . PHE A 1 274 ? -34.406 -25.531 -2.711 1 95.12 274 PHE A C 1
ATOM 2202 O O . PHE A 1 274 ? -35.625 -25.359 -2.643 1 95.12 274 PHE A O 1
ATOM 2209 N N . ASN A 1 275 ? -33.906 -26.406 -3.514 1 92.06 275 ASN A N 1
ATOM 2210 C CA . ASN A 1 275 ? -34.594 -27.422 -4.297 1 92.06 275 ASN A CA 1
ATOM 2211 C C . ASN A 1 275 ? -35.562 -26.781 -5.285 1 92.06 275 ASN A C 1
ATOM 2213 O O . ASN A 1 275 ? -36.625 -27.344 -5.582 1 92.06 275 ASN A O 1
ATOM 2217 N N . ARG A 1 276 ? -35.344 -25.562 -5.66 1 94.62 276 ARG A N 1
ATOM 2218 C CA . ARG A 1 276 ? -36.062 -24.906 -6.73 1 94.62 276 ARG A CA 1
ATOM 2219 C C . ARG A 1 276 ? -35.219 -24.812 -7.996 1 94.62 276 ARG A C 1
ATOM 2221 O O . ARG A 1 276 ? -35.094 -23.734 -8.586 1 94.62 276 ARG A O 1
ATOM 2228 N N . ARG A 1 277 ? -34.688 -25.875 -8.367 1 94.88 277 ARG A N 1
ATOM 2229 C CA . ARG A 1 277 ? -33.75 -25.984 -9.469 1 94.88 277 ARG A CA 1
ATOM 2230 C C . ARG A 1 277 ? -34.406 -25.641 -10.797 1 94.88 277 ARG A C 1
ATOM 2232 O O . ARG A 1 277 ? -33.812 -25 -11.656 1 94.88 277 ARG A O 1
ATOM 2239 N N . ASP A 1 278 ? -35.656 -26.016 -10.938 1 94.5 278 ASP A N 1
ATOM 2240 C CA . ASP A 1 278 ? -36.375 -25.781 -12.188 1 94.5 278 ASP A CA 1
ATOM 2241 C C . ASP A 1 278 ? -36.531 -24.281 -12.453 1 94.5 278 ASP A C 1
ATOM 2243 O O . ASP A 1 278 ? -36.344 -23.828 -13.578 1 94.5 278 ASP A O 1
ATOM 2247 N N . GLU A 1 279 ? -36.906 -23.641 -11.422 1 95.44 279 GLU A N 1
ATOM 2248 C CA . GLU A 1 279 ? -37.031 -22.188 -11.555 1 95.44 279 GLU A CA 1
ATOM 2249 C C . GLU A 1 279 ? -35.688 -21.547 -11.844 1 95.44 279 GLU A C 1
ATOM 2251 O O . GLU A 1 279 ? -35.594 -20.609 -12.633 1 95.44 279 GLU A O 1
ATOM 2256 N N . ALA A 1 280 ? -34.625 -22.047 -11.18 1 96.56 280 ALA A N 1
ATOM 2257 C CA . ALA A 1 280 ? -33.281 -21.562 -11.391 1 96.56 280 ALA A CA 1
ATOM 2258 C C . ALA A 1 280 ? -32.844 -21.734 -12.852 1 96.56 280 ALA A C 1
ATOM 2260 O O . ALA A 1 280 ? -32.344 -20.797 -13.469 1 96.56 280 ALA A O 1
ATOM 2261 N N . LEU A 1 281 ? -33.094 -22.875 -13.406 1 96.12 281 LEU A N 1
ATOM 2262 C CA . LEU A 1 281 ? -32.719 -23.188 -14.781 1 96.12 281 LEU A CA 1
ATOM 2263 C C . LEU A 1 281 ? -33.469 -22.312 -15.773 1 96.12 281 LEU A C 1
ATOM 2265 O O . LEU A 1 281 ? -32.906 -21.859 -16.766 1 96.12 281 LEU A O 1
ATOM 2269 N N . LYS A 1 282 ? -34.719 -22.094 -15.438 1 95.06 282 LYS A N 1
ATOM 2270 C CA . LYS A 1 282 ? -35.531 -21.25 -16.297 1 95.06 282 LYS A CA 1
ATOM 2271 C C . LYS A 1 282 ? -34.969 -19.828 -16.359 1 95.06 282 LYS A C 1
ATOM 2273 O O . LYS A 1 282 ? -34.875 -19.234 -17.438 1 95.06 282 LYS A O 1
ATOM 2278 N N . LEU A 1 283 ? -34.625 -19.375 -15.242 1 94.75 283 LEU A N 1
ATOM 2279 C CA . LEU A 1 283 ? -34.062 -18.031 -15.156 1 94.75 283 LEU A CA 1
ATOM 2280 C C . LEU A 1 283 ? -32.75 -17.953 -15.914 1 94.75 283 LEU A C 1
ATOM 2282 O O . LEU A 1 283 ? -32.5 -17 -16.641 1 94.75 283 LEU A O 1
ATOM 2286 N N . LEU A 1 284 ? -31.875 -18.953 -15.789 1 96.12 284 LEU A N 1
ATOM 2287 C CA . LEU A 1 284 ? -30.578 -18.984 -16.438 1 96.12 284 LEU A CA 1
ATOM 2288 C C . LEU A 1 284 ? -30.734 -19.109 -17.953 1 96.12 284 LEU A C 1
ATOM 2290 O O . LEU A 1 284 ? -30 -18.469 -18.719 1 96.12 284 LEU A O 1
ATOM 2294 N N . ASN A 1 285 ? -31.641 -19.953 -18.328 1 95.06 285 ASN A N 1
ATOM 2295 C CA . ASN A 1 285 ? -31.906 -20.109 -19.75 1 95.06 285 ASN A CA 1
ATOM 2296 C C . ASN A 1 285 ? -32.375 -18.797 -20.375 1 95.06 285 ASN A C 1
ATOM 2298 O O . ASN A 1 285 ? -31.969 -18.453 -21.5 1 95.06 285 ASN A O 1
ATOM 2302 N N . LYS A 1 286 ? -33.219 -18.094 -19.641 1 93.12 286 LYS A N 1
ATOM 2303 C CA . LYS A 1 286 ? -33.688 -16.797 -20.109 1 93.12 286 LYS A CA 1
ATOM 2304 C C . LYS A 1 286 ? -32.5 -15.82 -20.266 1 93.12 286 LYS A C 1
ATOM 2306 O O . LYS A 1 286 ? -32.438 -15.094 -21.266 1 93.12 286 LYS A O 1
ATOM 2311 N N . ALA A 1 287 ? -31.641 -15.805 -19.344 1 93.31 287 ALA A N 1
ATOM 2312 C CA . ALA A 1 287 ? -30.469 -14.93 -19.375 1 93.31 287 ALA A CA 1
ATOM 2313 C C . ALA A 1 287 ? -29.562 -15.305 -20.547 1 93.31 287 ALA A C 1
ATOM 2315 O O . ALA A 1 287 ? -29.016 -14.43 -21.219 1 93.31 287 ALA A O 1
ATOM 2316 N N . LEU A 1 288 ? -29.359 -16.609 -20.797 1 92.75 288 LEU A N 1
ATOM 2317 C CA . LEU A 1 288 ? -28.5 -17.125 -21.859 1 92.75 288 LEU A CA 1
ATOM 2318 C C . LEU A 1 288 ? -29.031 -16.719 -23.219 1 92.75 288 LEU A C 1
ATOM 2320 O O . LEU A 1 288 ? -28.25 -16.422 -24.125 1 92.75 288 LEU A O 1
ATOM 2324 N N . LYS A 1 289 ? -30.328 -16.734 -23.312 1 91.12 289 LYS A N 1
ATOM 2325 C CA . LYS A 1 289 ? -30.953 -16.375 -24.578 1 91.12 289 LYS A CA 1
ATOM 2326 C C . LYS A 1 289 ? -30.781 -14.891 -24.891 1 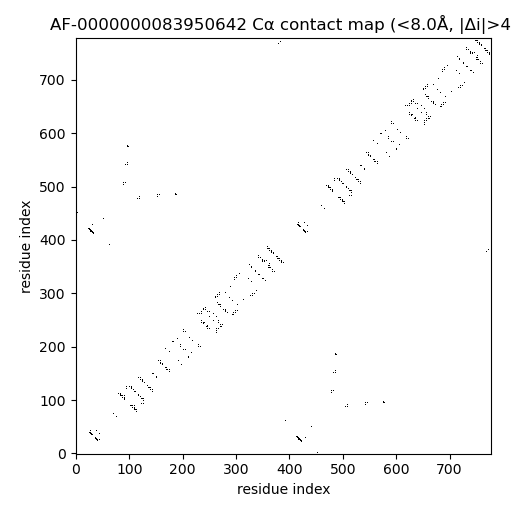91.12 289 LYS A C 1
ATOM 2328 O O . LYS A 1 289 ? -30.625 -14.508 -26.047 1 91.12 289 LYS A O 1
ATOM 2333 N N . LYS A 1 290 ? -30.797 -14.133 -23.891 1 89.69 290 LYS A N 1
ATOM 2334 C CA . LYS A 1 290 ? -30.641 -12.695 -24.078 1 89.69 290 LYS A CA 1
ATOM 2335 C C . LYS A 1 290 ? -29.203 -12.336 -24.453 1 89.69 290 LYS A C 1
ATOM 2337 O O . LYS A 1 290 ? -28.953 -11.773 -25.516 1 89.69 290 LYS A O 1
ATOM 2342 N N . GLU A 1 291 ? -28.25 -12.625 -23.578 1 88.06 291 GLU A N 1
ATOM 2343 C CA . GLU A 1 291 ? -26.844 -12.375 -23.812 1 88.06 291 GLU A CA 1
ATOM 2344 C C . GLU A 1 291 ? -25.969 -13.281 -22.953 1 88.06 291 GLU A C 1
ATOM 2346 O O . GLU A 1 291 ? -25.953 -13.141 -21.719 1 88.06 291 GLU A O 1
ATOM 2351 N N . PRO A 1 292 ? -25.312 -14.109 -23.734 1 86.06 292 PRO A N 1
ATOM 2352 C CA . PRO A 1 292 ? -24.469 -14.984 -22.906 1 86.06 292 PRO A CA 1
ATOM 2353 C C . PRO A 1 292 ? -23.359 -14.227 -22.172 1 86.06 292 PRO A C 1
ATOM 2355 O O . PRO A 1 292 ? -22.688 -13.391 -22.781 1 86.06 292 PRO A O 1
ATOM 2358 N N . CYS A 1 293 ? -23.422 -14.367 -20.859 1 89.19 293 CYS A N 1
ATOM 2359 C CA . CYS A 1 293 ? -22.406 -13.688 -20.062 1 89.19 293 CYS A CA 1
ATOM 2360 C C . CYS A 1 293 ? -21.641 -14.688 -19.188 1 89.19 293 CYS A C 1
ATOM 2362 O O . CYS A 1 293 ? -22.109 -15.797 -18.953 1 89.19 293 CYS A O 1
ATOM 2364 N N . ALA A 1 294 ? -20.484 -14.281 -18.75 1 92.56 294 ALA A N 1
ATOM 2365 C CA . ALA A 1 294 ? -19.562 -15.133 -18 1 92.56 294 ALA A CA 1
ATOM 2366 C C . ALA A 1 294 ? -20.203 -15.594 -16.688 1 92.56 294 ALA A C 1
ATOM 2368 O O . ALA A 1 294 ? -20.031 -16.75 -16.281 1 92.56 294 ALA A O 1
ATOM 2369 N N . SER A 1 295 ? -20.984 -14.805 -16.109 1 94.19 295 SER A N 1
ATOM 2370 C CA . SER A 1 295 ? -21.562 -15.117 -14.797 1 94.19 295 SER A CA 1
ATOM 2371 C C . SER A 1 295 ? -22.562 -16.266 -14.906 1 94.19 295 SER A C 1
ATOM 2373 O O . SER A 1 295 ? -22.609 -17.141 -14.039 1 94.19 295 SER A O 1
ATOM 2375 N N . VAL A 1 296 ? -23.328 -16.266 -15.969 1 95.62 296 VAL A N 1
ATOM 2376 C CA . VAL A 1 296 ? -24.328 -17.297 -16.172 1 95.62 296 VAL A CA 1
ATOM 2377 C C . VAL A 1 296 ? -23.656 -18.625 -16.516 1 95.62 296 VAL A C 1
ATOM 2379 O O . VAL A 1 296 ? -24.016 -19.672 -15.961 1 95.62 296 VAL A O 1
ATOM 2382 N N . LEU A 1 297 ? -22.609 -18.484 -17.328 1 95.81 297 LEU A N 1
ATOM 2383 C CA . LEU A 1 297 ? -21.891 -19.672 -17.781 1 95.81 297 LEU A CA 1
ATOM 2384 C C . LEU A 1 297 ? -21.141 -20.312 -16.625 1 95.81 297 LEU A C 1
ATOM 2386 O O . LEU A 1 297 ? -20.906 -21.531 -16.609 1 95.81 297 LEU A O 1
ATOM 2390 N N . GLU A 1 298 ? -20.812 -19.547 -15.648 1 95.06 298 GLU A N 1
ATOM 2391 C CA . GLU A 1 298 ? -20.094 -20.047 -14.477 1 95.06 298 GLU A CA 1
ATOM 2392 C C . GLU A 1 298 ? -21.031 -20.781 -13.531 1 95.06 298 GLU A C 1
ATOM 2394 O O . GLU A 1 298 ? -20.641 -21.781 -12.914 1 95.06 298 GLU A O 1
ATOM 2399 N N . VAL A 1 299 ? -22.234 -20.359 -13.453 1 95.44 299 VAL A N 1
ATOM 2400 C CA . VAL A 1 299 ? -23.188 -20.891 -12.477 1 95.44 299 VAL A CA 1
ATOM 2401 C C . VAL A 1 299 ? -23.938 -22.078 -13.078 1 95.44 299 VAL A C 1
ATOM 2403 O O . VAL A 1 299 ? -24.328 -23 -12.367 1 95.44 299 VAL A O 1
ATOM 2406 N N . LEU A 1 300 ? -24.062 -22.156 -14.375 1 95.94 300 LEU A N 1
ATOM 2407 C CA . LEU A 1 300 ? -24.906 -23.109 -15.07 1 95.94 300 LEU A CA 1
ATOM 2408 C C . LEU A 1 300 ? -24.5 -24.547 -14.75 1 95.94 300 LEU A C 1
ATOM 2410 O O . LEU A 1 300 ? -25.328 -25.375 -14.398 1 95.94 300 LEU A O 1
ATOM 2414 N N . PRO A 1 301 ? -23.156 -24.828 -14.734 1 95.69 301 PRO A N 1
ATOM 2415 C CA . PRO A 1 301 ? -22.766 -26.203 -14.43 1 95.69 301 PRO A CA 1
ATOM 2416 C C . PRO A 1 301 ? -23.094 -26.609 -12.992 1 95.69 301 PRO A C 1
ATOM 2418 O O . PRO A 1 301 ? -23.234 -27.797 -12.695 1 95.69 301 PRO A O 1
ATOM 2421 N N . LYS A 1 302 ? -23.25 -25.719 -12.117 1 94.88 302 LYS A N 1
ATOM 2422 C CA . LYS A 1 302 ? -23.531 -26 -10.711 1 94.88 302 LYS A CA 1
ATOM 2423 C C . LYS A 1 302 ? -25 -26.344 -10.5 1 94.88 302 LYS A C 1
ATOM 2425 O O . LYS A 1 302 ? -25.359 -26.984 -9.508 1 94.88 302 LYS A O 1
ATOM 2430 N N . VAL A 1 303 ? -25.812 -25.922 -11.391 1 95.31 303 VAL A N 1
ATOM 2431 C CA . VAL A 1 303 ? -27.25 -26.109 -11.266 1 95.31 303 VAL A CA 1
ATOM 2432 C C . VAL A 1 303 ? -27.719 -27.203 -12.234 1 95.31 303 VAL A C 1
ATOM 2434 O O . VAL A 1 303 ? -28.734 -27.859 -12.008 1 95.31 303 VAL A O 1
ATOM 2437 N N . PHE A 1 304 ? -26.906 -27.5 -13.219 1 94.44 304 PHE A N 1
ATOM 2438 C CA . PHE A 1 304 ? -27.234 -28.375 -14.336 1 94.44 304 PHE A CA 1
ATOM 2439 C C . PHE A 1 304 ? -27.172 -29.844 -13.914 1 94.44 304 PHE A C 1
ATOM 2441 O O . PHE A 1 304 ? -26.344 -30.219 -13.078 1 94.44 304 PHE A O 1
ATOM 2448 N N . GLU A 1 305 ? -28.125 -30.594 -14.391 1 93.31 305 GLU A N 1
ATOM 2449 C CA . GLU A 1 305 ? -28.109 -32.062 -14.297 1 93.31 305 GLU A CA 1
ATOM 2450 C C . GLU A 1 305 ? -28.219 -32.688 -15.68 1 93.31 305 GLU A C 1
ATOM 2452 O O . GLU A 1 305 ? -28.672 -32.062 -16.625 1 93.31 305 GLU A O 1
ATOM 2457 N N . ALA A 1 306 ? -27.859 -33.938 -15.781 1 91.94 306 ALA A N 1
ATOM 2458 C CA . ALA A 1 306 ? -27.766 -34.656 -17.062 1 91.94 306 ALA A CA 1
ATOM 2459 C C . ALA A 1 306 ? -29.109 -34.688 -17.766 1 91.94 306 ALA A C 1
ATOM 2461 O O . ALA A 1 306 ? -29.172 -34.75 -18.984 1 91.94 306 ALA A O 1
ATOM 2462 N N . GLN A 1 307 ? -30.234 -34.531 -17.016 1 91.88 307 GLN A N 1
ATOM 2463 C CA . GLN A 1 307 ? -31.578 -34.688 -17.578 1 91.88 307 GLN A CA 1
ATOM 2464 C C . GLN A 1 307 ? -32.062 -33.375 -18.203 1 91.88 307 GLN A C 1
ATOM 2466 O O . GLN A 1 307 ? -33.062 -33.344 -18.891 1 91.88 307 GLN A O 1
ATOM 2471 N N . ASP A 1 308 ? -31.312 -32.312 -18.094 1 93.5 308 ASP A N 1
ATOM 2472 C CA . ASP A 1 308 ? -31.734 -31.016 -18.562 1 93.5 308 ASP A CA 1
ATOM 2473 C C . ASP A 1 308 ? -31.406 -30.828 -20.047 1 93.5 308 ASP A C 1
ATOM 2475 O O . ASP A 1 308 ? -30.547 -30.016 -20.391 1 93.5 308 ASP A O 1
ATOM 2479 N N . SER A 1 309 ? -32.156 -31.344 -20.922 1 92.56 309 SER A N 1
ATOM 2480 C CA . SER A 1 309 ? -31.906 -31.406 -22.359 1 92.56 309 SER A CA 1
ATOM 2481 C C . SER A 1 309 ? -32.125 -30.047 -23.031 1 92.56 309 SER A C 1
ATOM 2483 O O . SER A 1 309 ? -31.422 -29.703 -23.984 1 92.56 309 SER A O 1
ATOM 2485 N N . GLU A 1 310 ? -33.062 -29.344 -22.516 1 93 310 GLU A N 1
ATOM 2486 C CA . GLU A 1 310 ? -33.344 -28.031 -23.094 1 93 310 GLU A CA 1
ATOM 2487 C C . GLU A 1 310 ? -32.156 -27.094 -22.938 1 93 310 GLU A C 1
ATOM 2489 O O . GLU A 1 310 ? -31.781 -26.391 -23.891 1 93 310 GLU A O 1
ATOM 2494 N N . THR A 1 311 ? -31.578 -27.109 -21.766 1 94.81 311 THR A N 1
ATOM 2495 C CA . THR A 1 311 ? -30.422 -26.25 -21.5 1 94.81 311 THR A CA 1
ATOM 2496 C C . THR A 1 311 ? -29.234 -26.688 -22.359 1 94.81 311 THR A C 1
ATOM 2498 O O . 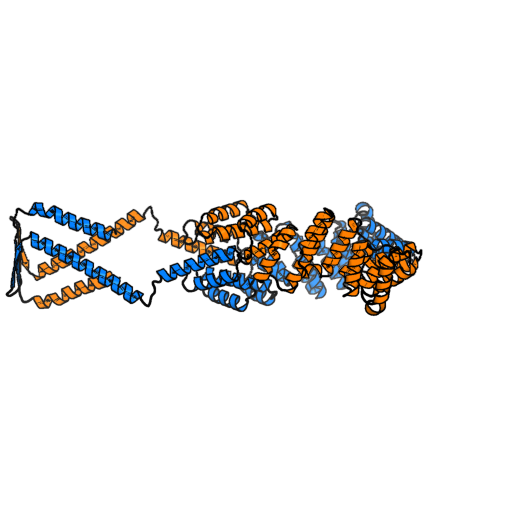THR A 1 311 ? -28.516 -25.844 -22.891 1 94.81 311 THR A O 1
ATOM 2501 N N . LEU A 1 312 ? -29.016 -27.938 -22.484 1 94.44 312 LEU A N 1
ATOM 2502 C CA . LEU A 1 312 ? -27.938 -28.469 -23.297 1 94.44 312 LEU A CA 1
ATOM 2503 C C . LEU A 1 312 ? -28.078 -28.062 -24.766 1 94.44 312 LEU A C 1
ATOM 2505 O O . LEU A 1 312 ? -27.109 -27.672 -25.406 1 94.44 312 LEU A O 1
ATOM 2509 N N . LYS A 1 313 ? -29.297 -28.125 -25.188 1 94.5 313 LYS A N 1
ATOM 2510 C CA . LYS A 1 313 ? -29.578 -27.719 -26.562 1 94.5 313 LYS A CA 1
ATOM 2511 C C . LYS A 1 313 ? -29.297 -26.234 -26.781 1 94.5 313 LYS A C 1
ATOM 2513 O O . LYS A 1 313 ? -28.734 -25.844 -27.797 1 94.5 313 LYS A O 1
ATOM 2518 N N . LEU A 1 314 ? -29.688 -25.516 -25.875 1 94.69 314 LEU A N 1
ATOM 2519 C CA . LEU A 1 314 ? -29.453 -24.078 -25.953 1 94.69 314 LEU A CA 1
ATOM 2520 C C . LEU A 1 314 ? -27.953 -23.797 -26 1 94.69 314 LEU A C 1
ATOM 2522 O O . LEU A 1 314 ? -27.5 -22.969 -26.812 1 94.69 314 LEU A O 1
ATOM 2526 N N . LEU A 1 315 ? -27.156 -24.469 -25.219 1 95.31 315 LEU A N 1
ATOM 2527 C CA . LEU A 1 315 ? -25.703 -24.281 -25.172 1 95.31 315 LEU A CA 1
ATOM 2528 C C . LEU A 1 315 ? -25.062 -24.719 -26.484 1 95.31 315 LEU A C 1
ATOM 2530 O O . LEU A 1 315 ? -24.141 -24.047 -26.969 1 95.31 315 LEU A O 1
ATOM 2534 N N . LYS A 1 316 ? -25.531 -25.766 -26.984 1 93.88 316 LYS A N 1
ATOM 2535 C CA . LYS A 1 316 ? -25 -26.266 -28.25 1 93.88 316 LYS A CA 1
ATOM 2536 C C . LYS A 1 316 ? -25.297 -25.297 -29.391 1 93.88 316 LYS A C 1
ATOM 2538 O O . LYS A 1 316 ? -24.484 -25.125 -30.297 1 93.88 316 LYS A O 1
ATOM 2543 N N . ASN A 1 317 ? -26.438 -24.656 -29.281 1 94 317 ASN A N 1
ATOM 2544 C CA . ASN A 1 317 ? -26.812 -23.672 -30.297 1 94 317 ASN A CA 1
ATOM 2545 C C . ASN A 1 317 ? -25.922 -22.438 -30.219 1 94 317 ASN A C 1
ATOM 2547 O O . ASN A 1 317 ? -25.766 -21.719 -31.219 1 94 317 ASN A O 1
ATOM 2551 N N . LEU A 1 318 ? -25.344 -22.219 -29.156 1 94.06 318 LEU A N 1
ATOM 2552 C CA . LEU A 1 318 ? -24.516 -21.031 -28.969 1 94.06 318 LEU A CA 1
ATOM 2553 C C . LEU A 1 318 ? -23.062 -21.328 -29.344 1 94.06 318 LEU A C 1
ATOM 2555 O O . LEU A 1 318 ? -22.234 -20.406 -29.391 1 94.06 318 LEU A O 1
ATOM 2559 N N . GLU A 1 319 ? -22.656 -22.531 -29.641 1 92.31 319 GLU A N 1
ATOM 2560 C CA . GLU A 1 319 ? -21.281 -22.984 -29.859 1 92.31 319 GLU A CA 1
ATOM 2561 C C . GLU A 1 319 ? -20.641 -22.219 -31.016 1 92.31 319 GLU A C 1
ATOM 2563 O O . GLU A 1 319 ? -19.5 -21.75 -30.891 1 92.31 319 GLU A O 1
ATOM 2568 N N . PRO A 1 320 ? -21.359 -22.016 -32.125 1 92.44 320 PRO A N 1
ATOM 2569 C CA . PRO A 1 320 ? -20.719 -21.312 -33.25 1 92.44 320 PRO A CA 1
ATOM 2570 C C . PRO A 1 320 ? -20.281 -19.906 -32.875 1 92.44 320 PRO A C 1
ATOM 2572 O O . PRO A 1 320 ? -19.266 -19.422 -33.375 1 92.44 320 PRO A O 1
ATOM 2575 N N . LYS A 1 321 ? -20.984 -19.281 -32 1 91.19 321 LYS A N 1
ATOM 2576 C CA . LYS A 1 321 ? -20.688 -17.906 -31.641 1 91.19 321 LYS A CA 1
ATOM 2577 C C . LYS A 1 321 ? -19.672 -17.859 -30.5 1 91.19 321 LYS A C 1
ATOM 2579 O O . LYS A 1 321 ? -18.891 -16.906 -30.406 1 91.19 321 LYS A O 1
ATOM 2584 N N . LEU A 1 322 ? -19.641 -18.922 -29.719 1 92.69 322 LEU A N 1
ATOM 2585 C CA . LEU A 1 322 ? -18.906 -18.797 -28.469 1 92.69 322 LEU A CA 1
ATOM 2586 C C . LEU A 1 322 ? -17.781 -19.844 -28.406 1 92.69 322 LEU A C 1
ATOM 2588 O O . LEU A 1 322 ? -17.141 -20 -27.359 1 92.69 322 LEU A O 1
ATOM 2592 N N . GLU A 1 323 ? -17.484 -20.438 -29.469 1 88.75 323 GLU A N 1
ATOM 2593 C CA . GLU A 1 323 ? -16.516 -21.531 -29.469 1 88.75 323 GLU A CA 1
ATOM 2594 C C . GLU A 1 323 ? -15.141 -21.062 -29.016 1 88.75 323 GLU A C 1
ATOM 2596 O O . GLU A 1 323 ? -14.406 -21.828 -28.375 1 88.75 323 GLU A O 1
ATOM 2601 N N . ASN A 1 324 ? -14.883 -19.812 -29.203 1 92.31 324 ASN A N 1
ATOM 2602 C CA . ASN A 1 324 ? -13.555 -19.312 -28.875 1 92.31 324 ASN A CA 1
ATOM 2603 C C . ASN A 1 324 ? -13.562 -18.516 -27.562 1 92.31 324 ASN A C 1
ATOM 2605 O O . ASN A 1 324 ? -12.594 -17.828 -27.25 1 92.31 324 ASN A O 1
ATOM 2609 N N . HIS A 1 325 ? -14.633 -18.672 -26.891 1 94.38 325 HIS A N 1
ATOM 2610 C CA . HIS A 1 325 ? -14.719 -18 -25.594 1 94.38 325 HIS A CA 1
ATOM 2611 C C . HIS A 1 325 ? -14.375 -18.953 -24.453 1 94.38 325 HIS A C 1
ATOM 2613 O O . HIS A 1 325 ? -14.93 -20.047 -24.375 1 94.38 325 HIS A O 1
ATOM 2619 N N . ALA A 1 326 ? -13.469 -18.531 -23.594 1 96 326 ALA A N 1
ATOM 2620 C CA . ALA A 1 326 ? -12.961 -19.375 -22.5 1 96 326 ALA A CA 1
ATOM 2621 C C . ALA A 1 326 ? -14.086 -19.781 -21.547 1 96 326 ALA A C 1
ATOM 2623 O O . ALA A 1 326 ? -14.172 -20.938 -21.141 1 96 326 ALA A O 1
ATOM 2624 N N . ASP A 1 327 ? -14.969 -18.844 -21.312 1 96.12 327 ASP A N 1
ATOM 2625 C CA . ASP A 1 327 ? -16.047 -19.109 -20.344 1 96.12 327 ASP A CA 1
ATOM 2626 C C . ASP A 1 327 ? -17 -20.172 -20.875 1 96.12 327 ASP A C 1
ATOM 2628 O O . ASP A 1 327 ? -17.484 -21.016 -20.125 1 96.12 327 ASP A O 1
ATOM 2632 N N . TYR A 1 328 ? -17.234 -20.094 -22.141 1 96.25 328 TYR A N 1
ATOM 2633 C CA . TYR A 1 328 ? -18.109 -21.062 -22.781 1 96.25 328 TYR A CA 1
ATOM 2634 C C . TYR A 1 328 ? -17.5 -22.469 -22.734 1 96.25 328 TYR A C 1
ATOM 2636 O O . TYR A 1 328 ? -18.172 -23.422 -22.359 1 96.25 328 TYR A O 1
ATOM 2644 N N . GLN A 1 329 ? -16.266 -22.531 -23.062 1 96.62 329 GLN A N 1
ATOM 2645 C CA . GLN A 1 329 ? -15.594 -23.828 -23.078 1 96.62 329 GLN A CA 1
ATOM 2646 C C . GLN A 1 329 ? -15.508 -24.406 -21.672 1 96.62 329 GLN A C 1
ATOM 2648 O O . GLN A 1 329 ? -15.641 -25.625 -21.484 1 96.62 329 GLN A O 1
ATOM 2653 N N . HIS A 1 330 ? -15.25 -23.562 -20.719 1 97.25 330 HIS A N 1
ATOM 2654 C CA . HIS A 1 330 ? -15.211 -24.016 -19.328 1 97.25 330 HIS A CA 1
ATOM 2655 C C . HIS A 1 330 ? -16.547 -24.594 -18.891 1 97.25 330 HIS A C 1
ATOM 2657 O O . HIS A 1 330 ? -16.594 -25.656 -18.266 1 97.25 330 HIS A O 1
ATOM 2663 N N . CYS A 1 331 ? -17.547 -23.922 -19.312 1 97.31 331 CYS A N 1
ATOM 2664 C CA . CYS A 1 331 ? -18.891 -24.375 -19 1 97.31 331 CYS A CA 1
ATOM 2665 C C . CYS A 1 331 ? -19.203 -25.688 -19.703 1 97.31 331 CYS A C 1
ATOM 2667 O O . CYS A 1 331 ? -19.656 -26.641 -19.062 1 97.31 331 CYS A O 1
ATOM 2669 N N . MET A 1 332 ? -18.828 -25.812 -20.938 1 96.56 332 MET A N 1
ATOM 2670 C CA . MET A 1 332 ? -19.125 -27.016 -21.734 1 96.56 332 MET A CA 1
ATOM 2671 C C . MET A 1 332 ? -18.328 -28.203 -21.219 1 96.56 332 MET A C 1
ATOM 2673 O O . MET A 1 332 ? -18.844 -29.328 -21.172 1 96.56 332 MET A O 1
ATOM 2677 N N . ALA A 1 333 ? -17.125 -27.953 -20.797 1 97.31 333 ALA A N 1
ATOM 2678 C CA . ALA A 1 333 ? -16.297 -29.031 -20.266 1 97.31 333 ALA A CA 1
ATOM 2679 C C . ALA A 1 333 ? -16.938 -29.656 -19.031 1 97.31 333 ALA A C 1
ATOM 2681 O O . ALA A 1 333 ? -17.031 -30.875 -18.922 1 97.31 333 ALA A O 1
ATOM 2682 N N . GLN A 1 334 ? -17.453 -28.859 -18.203 1 97.06 334 GLN A N 1
ATOM 2683 C CA . GLN A 1 334 ? -18.078 -29.344 -16.969 1 97.06 334 GLN A CA 1
ATOM 2684 C C . GLN A 1 334 ? -19.406 -30.031 -17.25 1 97.06 334 GLN A C 1
ATOM 2686 O O . GLN A 1 334 ? -19.703 -31.078 -16.656 1 97.06 334 GLN A O 1
ATOM 2691 N N . ILE A 1 335 ? -20.141 -29.438 -18.156 1 96.94 335 ILE A N 1
ATOM 2692 C CA . ILE A 1 335 ? -21.453 -29.984 -18.5 1 96.94 335 ILE A CA 1
ATOM 2693 C C . ILE A 1 335 ? -21.281 -31.359 -19.156 1 96.94 335 ILE A C 1
ATOM 2695 O O . ILE A 1 335 ? -21.984 -32.312 -18.812 1 96.94 335 ILE A O 1
ATOM 2699 N N . HIS A 1 336 ? -20.297 -31.453 -20.031 1 96.44 336 HIS A N 1
ATOM 2700 C CA . HIS A 1 336 ? -20.047 -32.719 -20.688 1 96.44 336 HIS A CA 1
ATOM 2701 C C . HIS A 1 336 ? -19.578 -33.781 -19.672 1 96.44 336 HIS A C 1
ATOM 2703 O O . HIS A 1 336 ? -19.922 -34.938 -19.797 1 96.44 336 HIS A O 1
ATOM 2709 N N . GLU A 1 337 ? -18.828 -33.344 -18.703 1 95.44 337 GLU A N 1
ATOM 2710 C CA . GLU A 1 337 ? -18.406 -34.281 -17.656 1 95.44 337 GLU A CA 1
ATOM 2711 C C . GLU A 1 337 ? -19.609 -34.781 -16.828 1 95.44 337 GLU A C 1
ATOM 2713 O O . GLU A 1 337 ? -19.703 -35.938 -16.5 1 95.44 337 GLU A O 1
ATOM 2718 N N . LEU A 1 338 ? -20.562 -33.875 -16.578 1 94.88 338 LEU A N 1
ATOM 2719 C CA . LEU A 1 338 ? -21.75 -34.219 -15.812 1 94.88 338 LEU A CA 1
ATOM 2720 C C . LEU A 1 338 ? -22.625 -35.188 -16.594 1 94.88 338 LEU A C 1
ATOM 2722 O O . LEU A 1 338 ? -23.266 -36.062 -16.016 1 94.88 338 LEU A O 1
ATOM 2726 N N . CYS A 1 339 ? -22.625 -35.062 -17.891 1 95.12 339 CYS A N 1
ATOM 2727 C CA . CYS A 1 339 ? -23.406 -35.906 -18.766 1 95.12 339 CYS A CA 1
ATOM 2728 C C . CYS A 1 339 ? -22.641 -37.188 -19.109 1 95.12 339 CYS A C 1
ATOM 2730 O O . CYS A 1 339 ? -23.094 -38 -19.922 1 95.12 339 CYS A O 1
ATOM 2732 N N . ARG A 1 340 ? -21.391 -37.344 -18.562 1 94.56 340 ARG A N 1
ATOM 2733 C CA . ARG A 1 340 ? -20.531 -38.531 -18.766 1 94.56 340 ARG A CA 1
ATOM 2734 C C . ARG A 1 340 ? -20.109 -38.656 -20.234 1 94.56 340 ARG A C 1
ATOM 2736 O O . ARG A 1 340 ? -20.016 -39.75 -20.766 1 94.56 340 ARG A O 1
ATOM 2743 N N . GLU A 1 341 ? -20.156 -37.562 -20.906 1 94.81 341 GLU A N 1
ATOM 2744 C CA . GLU A 1 341 ? -19.594 -37.469 -22.25 1 94.81 341 GLU A CA 1
ATOM 2745 C C . GLU A 1 341 ? -18.141 -37.031 -22.203 1 94.81 341 GLU A C 1
ATOM 2747 O O . GLU A 1 341 ? -17.828 -35.875 -22.547 1 94.81 341 GLU A O 1
ATOM 2752 N N . PHE A 1 342 ? -17.266 -37.938 -21.922 1 96.06 342 PHE A N 1
ATOM 2753 C CA . PHE A 1 342 ? -15.891 -37.625 -21.547 1 96.06 342 PHE A CA 1
ATOM 2754 C C . PHE A 1 342 ? -15.07 -37.219 -22.75 1 96.06 342 PHE A C 1
ATOM 2756 O O . PHE A 1 342 ? -14.156 -36.375 -22.641 1 96.06 342 PHE A O 1
ATOM 2763 N N . SER A 1 343 ? -15.406 -37.719 -23.953 1 95.81 343 SER A N 1
ATOM 2764 C CA . SER A 1 343 ? -14.68 -37.344 -25.156 1 95.81 343 SER A CA 1
ATOM 2765 C C . SER A 1 343 ? -14.898 -35.875 -25.5 1 95.81 343 SER A C 1
ATOM 2767 O O . SER A 1 343 ? -13.953 -35.156 -25.797 1 95.81 343 SER A O 1
ATOM 2769 N N . LEU A 1 344 ? -16.156 -35.531 -25.344 1 95.31 344 LEU A N 1
ATOM 2770 C CA . LEU A 1 344 ? -16.5 -34.156 -25.625 1 95.31 344 LEU A CA 1
ATOM 2771 C C . LEU A 1 344 ? -15.93 -33.219 -24.547 1 95.31 344 LEU A C 1
ATOM 2773 O O . LEU A 1 344 ? -15.484 -32.125 -24.844 1 95.31 344 LEU A O 1
ATOM 2777 N N . ALA A 1 345 ? -15.922 -33.688 -23.312 1 97.06 345 ALA A N 1
ATOM 2778 C CA . ALA A 1 345 ? -15.359 -32.906 -22.203 1 97.06 345 ALA A CA 1
ATOM 2779 C C . ALA A 1 345 ? -13.867 -32.688 -22.406 1 97.06 345 ALA A C 1
ATOM 2781 O O . ALA A 1 345 ? -13.383 -31.562 -22.219 1 97.06 345 ALA A O 1
ATOM 2782 N N . ARG A 1 346 ? -13.234 -33.719 -22.844 1 96.75 346 ARG A N 1
ATOM 2783 C CA . ARG A 1 346 ? -11.805 -33.625 -23.094 1 96.75 346 ARG A CA 1
ATOM 2784 C C . ARG A 1 346 ? -11.508 -32.594 -24.188 1 96.75 346 ARG A C 1
ATOM 2786 O O . ARG A 1 346 ? -10.602 -31.781 -24.047 1 96.75 346 ARG A O 1
ATOM 2793 N N . ALA A 1 347 ? -12.289 -32.656 -25.234 1 95.94 347 ALA A N 1
ATOM 2794 C CA . ALA A 1 347 ? -12.102 -31.703 -26.328 1 95.94 347 ALA A CA 1
ATOM 2795 C C . ALA A 1 347 ? -12.32 -30.266 -25.859 1 95.94 347 ALA A C 1
ATOM 2797 O O . ALA A 1 347 ? -11.578 -29.359 -26.234 1 95.94 347 ALA A O 1
ATOM 2798 N N . ALA A 1 348 ? -13.258 -30.109 -25.047 1 96.69 348 ALA A N 1
ATOM 2799 C CA . ALA A 1 348 ? -13.562 -28.766 -24.531 1 96.69 348 ALA A CA 1
ATOM 2800 C C . ALA A 1 348 ? -12.453 -28.266 -23.609 1 96.69 348 ALA A C 1
ATOM 2802 O O . ALA A 1 348 ? -12.039 -27.109 -23.703 1 96.69 348 ALA A O 1
ATOM 2803 N N . TRP A 1 349 ? -11.961 -29.109 -22.734 1 97.38 349 TRP A N 1
ATOM 2804 C CA . TRP A 1 349 ? -10.852 -28.75 -21.844 1 97.38 349 TRP A CA 1
ATOM 2805 C C . TRP A 1 349 ? -9.609 -28.391 -22.656 1 97.38 349 TRP A C 1
ATOM 2807 O O . TRP A 1 349 ? -8.906 -27.422 -22.344 1 97.38 349 TRP A O 1
ATOM 2817 N N . GLU A 1 350 ? -9.344 -29.141 -23.641 1 96.56 350 GLU A N 1
ATOM 2818 C CA . GLU A 1 350 ? -8.188 -28.891 -24.5 1 96.56 350 GLU A CA 1
ATOM 2819 C C . GLU A 1 350 ? -8.281 -27.531 -25.156 1 96.56 350 GLU A C 1
ATOM 2821 O O . GLU A 1 350 ? -7.316 -26.766 -25.172 1 96.56 350 GLU A O 1
ATOM 2826 N N . ARG A 1 351 ? -9.406 -27.234 -25.656 1 96.19 351 ARG A N 1
ATOM 2827 C CA . ARG A 1 351 ? -9.609 -25.938 -26.281 1 96.19 351 ARG A CA 1
ATOM 2828 C C . ARG A 1 351 ? -9.461 -24.812 -25.266 1 96.19 351 ARG A C 1
ATOM 2830 O O . ARG A 1 351 ? -8.859 -23.766 -25.562 1 96.19 351 ARG A O 1
ATOM 2837 N N . LEU A 1 352 ? -10.039 -25.062 -24.141 1 96.56 352 LEU A N 1
ATOM 2838 C CA . LEU A 1 352 ? -9.953 -24.062 -23.078 1 96.56 352 LEU A CA 1
ATOM 2839 C C . LEU A 1 352 ? -8.5 -23.781 -22.719 1 96.56 352 LEU A C 1
ATOM 2841 O O . LEU A 1 352 ? -8.109 -22.625 -22.562 1 96.56 352 LEU A O 1
ATOM 2845 N N . CYS A 1 353 ? -7.699 -24.828 -22.562 1 96.25 353 CYS A N 1
ATOM 2846 C CA . CYS A 1 353 ? -6.293 -24.688 -22.203 1 96.25 353 CYS A CA 1
ATOM 2847 C C . CYS A 1 353 ? -5.523 -23.938 -23.281 1 96.25 353 CYS A C 1
ATOM 2849 O O . CYS A 1 353 ? -4.555 -23.234 -22.984 1 96.25 353 CYS A O 1
ATOM 2851 N N . HIS A 1 354 ? -5.93 -24.062 -24.5 1 94.06 354 HIS A N 1
ATOM 2852 C CA . HIS A 1 354 ? -5.281 -23.359 -25.594 1 94.06 354 HIS A CA 1
ATOM 2853 C C . HIS A 1 354 ? -5.633 -21.875 -25.594 1 94.06 354 HIS A C 1
ATOM 2855 O O . HIS A 1 354 ? -4.777 -21.031 -25.844 1 94.06 354 HIS A O 1
ATOM 2861 N N . ILE A 1 355 ? -6.906 -21.625 -25.344 1 94.62 355 ILE A N 1
ATOM 2862 C CA . ILE A 1 355 ? -7.371 -20.25 -25.312 1 94.62 355 ILE A CA 1
ATOM 2863 C C . ILE A 1 355 ? -6.793 -19.531 -24.094 1 94.62 355 ILE A C 1
ATOM 2865 O O . ILE A 1 355 ? -6.273 -18.422 -24.203 1 94.62 355 ILE A O 1
ATOM 2869 N N . LEU A 1 356 ? -6.906 -20.188 -23 1 95.25 356 LEU A N 1
ATOM 2870 C CA . LEU A 1 356 ? -6.43 -19.641 -21.734 1 95.25 356 LEU A CA 1
ATOM 2871 C C . LEU A 1 356 ? -5.613 -20.672 -20.953 1 95.25 356 LEU A C 1
ATOM 2873 O O . LEU A 1 356 ? -6.16 -21.406 -20.141 1 95.25 356 LEU A O 1
ATOM 2877 N N . PRO A 1 357 ? -4.355 -20.672 -21.172 1 93.25 357 PRO A N 1
ATOM 2878 C CA . PRO A 1 357 ? -3.502 -21.688 -20.547 1 93.25 357 PRO A CA 1
ATOM 2879 C C . PRO A 1 357 ? -3.256 -21.422 -19.062 1 93.25 357 PRO A C 1
ATOM 2881 O O . PRO A 1 357 ? -2.207 -20.891 -18.688 1 93.25 357 PRO A O 1
ATOM 2884 N N . ARG A 1 358 ? -4.152 -21.797 -18.281 1 93.25 358 ARG A N 1
ATOM 2885 C CA . ARG A 1 358 ? -4.039 -21.672 -16.828 1 93.25 358 ARG A CA 1
ATOM 2886 C C . ARG A 1 358 ? -3.775 -23.016 -16.172 1 93.25 358 ARG A C 1
ATOM 2888 O O . ARG A 1 358 ? -4.258 -24.047 -16.641 1 93.25 358 ARG A O 1
ATOM 2895 N N . LYS A 1 359 ? -3.104 -22.953 -15.055 1 94.31 359 LYS A N 1
ATOM 2896 C CA . LYS A 1 359 ? -2.736 -24.156 -14.305 1 94.31 359 LYS A CA 1
ATOM 2897 C C . LYS A 1 359 ? -3.973 -24.969 -13.938 1 94.31 359 LYS A C 1
ATOM 2899 O O . LYS A 1 359 ? -3.996 -26.188 -14.125 1 94.31 359 LYS A O 1
ATOM 2904 N N . GLU A 1 360 ? -4.93 -24.281 -13.531 1 94.25 360 GLU A N 1
ATOM 2905 C CA . GLU A 1 360 ? -6.137 -24.953 -13.055 1 94.25 360 GLU A CA 1
ATOM 2906 C C . GLU A 1 360 ? -6.812 -25.734 -14.18 1 94.25 360 GLU A C 1
ATOM 2908 O O . GLU A 1 360 ? -7.332 -26.828 -13.961 1 94.25 360 GLU A O 1
ATOM 2913 N N . TYR A 1 361 ? -6.805 -25.234 -15.367 1 95.75 361 TYR A N 1
ATOM 2914 C CA . TYR A 1 361 ? -7.473 -25.875 -16.5 1 95.75 361 TYR A CA 1
ATOM 2915 C C . TYR A 1 361 ? -6.656 -27.047 -17.016 1 95.75 361 TYR A C 1
ATOM 2917 O O . TYR A 1 361 ? -7.215 -28.094 -17.344 1 95.75 361 TYR A O 1
ATOM 2925 N N . TRP A 1 362 ? -5.379 -26.891 -17 1 95.25 362 TRP A N 1
ATOM 2926 C CA . TRP A 1 362 ? -4.512 -27.984 -17.391 1 95.25 362 TRP A CA 1
ATOM 2927 C C . TRP A 1 362 ? -4.629 -29.156 -16.406 1 95.25 362 TRP A C 1
ATOM 2929 O O . TRP A 1 362 ? -4.609 -30.312 -16.797 1 95.25 362 TRP A O 1
ATOM 2939 N N . LEU A 1 363 ? -4.758 -28.797 -15.141 1 95 363 LEU A N 1
ATOM 2940 C CA . LEU A 1 363 ? -4.918 -29.828 -14.117 1 95 363 LEU A CA 1
ATOM 2941 C C . LEU A 1 363 ? -6.227 -30.578 -14.305 1 95 363 LEU A C 1
ATOM 2943 O O . LEU A 1 363 ? -6.262 -31.812 -14.172 1 95 363 LEU A O 1
ATOM 2947 N N . ALA A 1 364 ? -7.203 -29.828 -14.641 1 95.88 364 ALA A N 1
ATOM 2948 C CA . ALA A 1 364 ? -8.5 -30.469 -14.867 1 95.88 364 ALA A CA 1
ATOM 2949 C C . ALA A 1 364 ? -8.445 -31.391 -16.078 1 95.88 364 ALA A C 1
ATOM 2951 O O . ALA A 1 364 ? -8.969 -32.5 -16.047 1 95.88 364 ALA A O 1
ATOM 2952 N N . LEU A 1 365 ? -7.816 -30.906 -17.125 1 96.69 365 LEU A N 1
ATOM 2953 C CA . LEU A 1 365 ? -7.645 -31.734 -18.312 1 96.69 365 LEU A CA 1
ATOM 2954 C C . LEU A 1 365 ? -6.828 -33 -18 1 96.69 365 LEU A C 1
ATOM 2956 O O . LEU A 1 365 ? -7.195 -34.094 -18.422 1 96.69 365 LEU A O 1
ATOM 2960 N N . ALA A 1 366 ? -5.824 -32.844 -17.172 1 95.62 366 ALA A N 1
ATOM 2961 C CA . ALA A 1 366 ? -4.949 -33.938 -16.812 1 95.62 366 ALA A CA 1
ATOM 2962 C C . ALA A 1 366 ? -5.699 -35 -15.984 1 95.62 366 ALA A C 1
ATOM 2964 O O . ALA A 1 366 ? -5.555 -36.188 -16.219 1 95.62 366 ALA A O 1
ATOM 2965 N N . ARG A 1 367 ? -6.457 -34.531 -15.117 1 95 367 ARG A N 1
ATOM 2966 C CA . ARG A 1 367 ? -7.234 -35.438 -14.281 1 95 367 ARG A CA 1
ATOM 2967 C C . ARG A 1 367 ? -8.219 -36.25 -15.117 1 95 367 ARG A C 1
ATOM 2969 O O . ARG A 1 367 ? -8.375 -37.469 -14.914 1 95 367 ARG A O 1
ATOM 2976 N N . LEU A 1 368 ? -8.836 -35.562 -16.031 1 96.62 368 LEU A N 1
ATOM 2977 C CA . LEU A 1 368 ? -9.766 -36.25 -16.922 1 96.62 368 LEU A CA 1
ATOM 2978 C C . LEU A 1 368 ? -9.039 -37.25 -17.797 1 96.62 368 LEU A C 1
ATOM 2980 O O . LEU A 1 368 ? -9.516 -38.375 -17.984 1 96.62 368 LEU A O 1
ATOM 2984 N N . GLN A 1 369 ? -7.914 -36.875 -18.266 1 96.25 369 GLN A N 1
ATOM 2985 C CA . GLN A 1 369 ? -7.129 -37.781 -19.109 1 96.25 369 GLN A CA 1
ATOM 2986 C C . GLN A 1 369 ? -6.629 -39 -18.312 1 96.25 369 GLN A C 1
ATOM 2988 O O . GLN A 1 369 ? -6.566 -40.094 -18.844 1 96.25 369 GLN A O 1
ATOM 2993 N N . GLU A 1 370 ? -6.32 -38.75 -17.062 1 93.94 370 GLU A N 1
ATOM 2994 C CA . GLU A 1 370 ? -5.93 -39.844 -16.188 1 93.94 370 GLU A CA 1
ATOM 2995 C C . GLU A 1 370 ? -7.086 -40.812 -15.969 1 93.94 370 GLU A C 1
ATOM 2997 O O . GLU A 1 370 ? -6.898 -42.031 -15.992 1 93.94 370 GLU A O 1
ATOM 3002 N N . GLN A 1 371 ? -8.234 -40.25 -15.805 1 93.44 371 GLN A N 1
ATOM 3003 C CA . GLN A 1 371 ? -9.422 -41.062 -15.602 1 93.44 371 GLN A CA 1
ATOM 3004 C C . GLN A 1 371 ? -9.742 -41.906 -16.844 1 93.44 371 GLN A C 1
ATOM 3006 O O . GLN A 1 371 ? -10.203 -43.031 -16.75 1 93.44 371 GLN A O 1
ATOM 3011 N N . LEU A 1 372 ? -9.453 -41.375 -18.031 1 95.06 372 LEU A N 1
ATOM 3012 C CA . LEU A 1 372 ? -9.711 -42.031 -19.297 1 95.06 372 LEU A CA 1
ATOM 3013 C C . LEU A 1 372 ? -8.539 -42.938 -19.688 1 95.06 372 LEU A C 1
ATOM 3015 O O . LEU A 1 372 ? -8.508 -43.469 -20.781 1 95.06 372 LEU A O 1
ATOM 3019 N N . ALA A 1 373 ? -7.453 -43 -18.797 1 93.69 373 ALA A N 1
ATOM 3020 C CA . ALA A 1 373 ? -6.277 -43.844 -18.969 1 93.69 373 ALA A CA 1
ATOM 3021 C C . ALA A 1 373 ? -5.43 -43.375 -20.156 1 93.69 373 ALA A C 1
ATOM 3023 O O . ALA A 1 373 ? -4.766 -44.188 -20.812 1 93.69 373 ALA A O 1
ATOM 3024 N N . ASP A 1 374 ? -5.676 -42.219 -20.516 1 93.75 374 ASP A N 1
ATOM 3025 C CA . ASP A 1 374 ? -4.777 -41.594 -21.484 1 93.75 374 ASP A CA 1
ATOM 3026 C C . ASP A 1 374 ? -3.535 -41.031 -20.797 1 93.75 374 ASP A C 1
ATOM 3028 O O . ASP A 1 374 ? -3.441 -39.844 -20.562 1 93.75 374 ASP A O 1
ATOM 3032 N N . HIS A 1 375 ? -2.57 -41.875 -20.578 1 91.19 375 HIS A N 1
ATOM 3033 C CA . HIS A 1 375 ? -1.408 -41.5 -19.766 1 91.19 375 HIS A CA 1
ATOM 3034 C C . HIS A 1 375 ? -0.512 -40.5 -20.484 1 91.19 375 HIS A C 1
ATOM 3036 O O . HIS A 1 375 ? 0.076 -39.625 -19.859 1 91.19 375 HIS A O 1
ATOM 3042 N N . GLN A 1 376 ? -0.447 -40.656 -21.766 1 92.81 376 GLN A N 1
ATOM 3043 C CA . GLN A 1 376 ? 0.379 -39.719 -22.531 1 92.81 376 GLN A CA 1
ATOM 3044 C C . GLN A 1 376 ? -0.208 -38.312 -22.5 1 92.81 376 GLN A C 1
ATOM 3046 O O . GLN A 1 376 ? 0.518 -37.344 -22.312 1 92.81 376 GLN A O 1
ATOM 3051 N N . GLY A 1 377 ? -1.504 -38.312 -22.688 1 93.75 377 GLY A N 1
ATOM 3052 C CA . GLY A 1 377 ? -2.168 -37 -22.625 1 93.75 377 GLY A CA 1
ATOM 3053 C C . GLY A 1 377 ? -2.059 -36.344 -21.25 1 93.75 377 GLY A C 1
ATOM 3054 O O . GLY A 1 377 ? -1.782 -35.156 -21.156 1 93.75 377 GLY A O 1
ATOM 3055 N N . ALA A 1 378 ? -2.201 -37.156 -20.25 1 94.12 378 ALA A N 1
ATOM 3056 C CA . ALA A 1 378 ? -2.104 -36.688 -18.875 1 94.12 378 ALA A CA 1
ATOM 3057 C C . ALA A 1 378 ? -0.702 -36.156 -18.578 1 94.12 378 ALA A C 1
ATOM 3059 O O . ALA A 1 378 ? -0.546 -35.125 -17.938 1 94.12 378 ALA A O 1
ATOM 3060 N N . PHE A 1 379 ? 0.23 -36.906 -19.109 1 92.75 379 PHE A N 1
ATOM 3061 C CA . PHE A 1 379 ? 1.623 -36.5 -18.922 1 92.75 379 PHE A CA 1
ATOM 3062 C C . PHE A 1 379 ? 1.877 -35.125 -19.516 1 92.75 379 PHE A C 1
ATOM 3064 O O . PHE A 1 379 ? 2.424 -34.25 -18.844 1 92.75 379 PHE A O 1
ATOM 3071 N N . ASN A 1 380 ? 1.429 -34.906 -20.703 1 93.06 380 ASN A N 1
ATOM 3072 C CA . ASN A 1 380 ? 1.634 -33.656 -21.375 1 93.06 380 ASN A CA 1
ATOM 3073 C C . ASN A 1 380 ? 0.885 -32.5 -20.672 1 93.06 380 ASN A C 1
ATOM 3075 O O . ASN A 1 380 ? 1.409 -31.406 -20.531 1 93.06 380 ASN A O 1
ATOM 3079 N N . SER A 1 381 ? -0.261 -32.812 -20.234 1 95.06 381 SER A N 1
ATOM 3080 C CA . SER A 1 381 ? -1.072 -31.812 -19.562 1 95.06 381 SER A CA 1
ATOM 3081 C C . SER A 1 381 ? -0.488 -31.438 -18.203 1 95.06 381 SER A C 1
ATOM 3083 O O . SER A 1 381 ? -0.475 -30.266 -17.828 1 95.06 381 SER A O 1
ATOM 3085 N N . TYR A 1 382 ? -0.014 -32.406 -17.484 1 93.56 382 TYR A N 1
ATOM 3086 C CA . TYR A 1 382 ? 0.637 -32.125 -16.203 1 93.56 382 TYR A CA 1
ATOM 3087 C C . TYR A 1 382 ? 1.905 -31.297 -16.422 1 93.56 382 TYR A C 1
ATOM 3089 O O . TYR A 1 382 ? 2.215 -30.406 -15.625 1 93.56 382 TYR A O 1
ATOM 3097 N N . LYS A 1 383 ? 2.639 -31.672 -17.438 1 93 383 LYS A N 1
ATOM 3098 C CA . LYS A 1 383 ? 3.84 -30.922 -17.781 1 93 383 LYS A CA 1
ATOM 3099 C C . LYS A 1 383 ? 3.508 -29.453 -18.078 1 93 383 LYS A C 1
ATOM 3101 O O . LYS A 1 383 ? 4.18 -28.547 -17.578 1 93 383 LYS A O 1
ATOM 3106 N N . GLN A 1 384 ? 2.475 -29.312 -18.797 1 92.81 384 GLN A N 1
ATOM 3107 C CA . GLN A 1 384 ? 2.064 -27.938 -19.109 1 92.81 384 GLN A CA 1
ATOM 3108 C C . GLN A 1 384 ? 1.539 -27.219 -17.875 1 92.81 384 GLN A C 1
ATOM 3110 O O . GLN A 1 384 ? 1.783 -26.031 -17.688 1 92.81 384 GLN A O 1
ATOM 3115 N N . ALA A 1 385 ? 0.831 -27.922 -17.094 1 93.62 385 ALA A N 1
ATOM 3116 C CA . ALA A 1 385 ? 0.313 -27.344 -15.852 1 93.62 385 ALA A CA 1
ATOM 3117 C C . ALA A 1 385 ? 1.449 -26.875 -14.945 1 93.62 385 ALA A C 1
ATOM 3119 O O . ALA A 1 385 ? 1.351 -25.828 -14.305 1 93.62 385 ALA A O 1
ATOM 3120 N N . ALA A 1 386 ? 2.471 -27.656 -14.945 1 91.5 386 ALA A N 1
ATOM 3121 C CA . ALA A 1 386 ? 3.623 -27.359 -14.102 1 91.5 386 ALA A CA 1
ATOM 3122 C C . ALA A 1 386 ? 4.379 -26.141 -14.617 1 91.5 386 ALA A C 1
ATOM 3124 O O . ALA A 1 386 ? 4.992 -25.406 -13.836 1 91.5 386 ALA A O 1
ATOM 3125 N N . LYS A 1 387 ? 4.328 -25.906 -15.82 1 90 387 LYS A N 1
ATOM 3126 C CA . LYS A 1 387 ? 5.039 -24.766 -16.422 1 90 387 LYS A CA 1
ATOM 3127 C C . LYS A 1 387 ? 4.203 -23.5 -16.344 1 90 387 LYS A C 1
ATOM 3129 O O . LYS A 1 387 ? 4.734 -22.391 -16.484 1 90 387 LYS A O 1
ATOM 3134 N N . SER A 1 388 ? 2.992 -23.766 -16.141 1 88.25 388 SER A N 1
ATOM 3135 C CA . SER A 1 388 ? 2.09 -22.625 -16.125 1 88.25 388 SER A CA 1
ATOM 3136 C C . SER A 1 388 ? 2.014 -22 -14.742 1 88.25 388 SER A C 1
ATOM 3138 O O . SER A 1 388 ? 2.402 -22.609 -13.75 1 88.25 388 SER A O 1
ATOM 3140 N N . ASP A 1 389 ? 1.636 -20.672 -14.773 1 76.81 389 ASP A N 1
ATOM 3141 C CA . ASP A 1 389 ? 1.48 -19.906 -13.531 1 76.81 389 ASP A CA 1
ATOM 3142 C C . ASP A 1 389 ? 0.126 -20.188 -12.883 1 76.81 389 ASP A C 1
ATOM 3144 O O . ASP A 1 389 ? -0.859 -20.453 -13.586 1 76.81 389 ASP A O 1
ATOM 3148 N N . MET B 1 1 ? -11.758 50.938 30.328 1 54.28 1 MET B N 1
ATOM 3149 C CA . MET B 1 1 ? -12.633 50.938 31.5 1 54.28 1 MET B CA 1
ATOM 3150 C C . MET B 1 1 ? -11.914 51.531 32.719 1 54.28 1 MET B C 1
ATOM 3152 O O . MET B 1 1 ? -12.477 52.344 33.438 1 54.28 1 MET B O 1
ATOM 3156 N N . ILE B 1 2 ? -10.688 51.125 32.719 1 56.16 2 ILE B N 1
ATOM 3157 C CA . ILE B 1 2 ? -9.984 51.562 33.938 1 56.16 2 ILE B CA 1
ATOM 3158 C C . ILE B 1 2 ? -9.703 53.062 33.875 1 56.16 2 ILE B C 1
ATOM 3160 O O . ILE B 1 2 ? -9.773 53.75 34.906 1 56.16 2 ILE B O 1
ATOM 3164 N N . ARG B 1 3 ? -9.578 53.531 32.719 1 62.09 3 ARG B N 1
ATOM 3165 C CA . ARG B 1 3 ? -9.305 54.969 32.562 1 62.09 3 ARG B CA 1
ATOM 3166 C C . ARG B 1 3 ? -10.516 55.781 32.969 1 62.09 3 ARG B C 1
ATOM 3168 O O . ARG B 1 3 ? -10.383 56.812 33.656 1 62.09 3 ARG B O 1
ATOM 3175 N N . VAL B 1 4 ? -11.656 55.281 32.656 1 59.06 4 VAL B N 1
ATOM 3176 C CA . VAL B 1 4 ? -12.898 55.969 33 1 59.06 4 VAL B CA 1
ATOM 3177 C C . VAL B 1 4 ? -13.078 56 34.531 1 59.06 4 VAL B C 1
ATOM 3179 O O . VAL B 1 4 ? -13.516 57 35.094 1 59.06 4 VAL B O 1
ATOM 3182 N N . LEU B 1 5 ? -12.648 54.875 35.094 1 58.97 5 LEU B N 1
ATOM 3183 C CA . LEU B 1 5 ? -12.805 54.75 36.531 1 58.97 5 LEU B CA 1
ATOM 3184 C C . LEU B 1 5 ? -11.898 55.75 37.25 1 58.97 5 LEU B C 1
ATOM 3186 O O . LEU B 1 5 ? -12.312 56.344 38.25 1 58.97 5 LEU B O 1
ATOM 3190 N N . ILE B 1 6 ? -10.82 55.906 36.781 1 61.25 6 ILE B N 1
ATOM 3191 C CA . ILE B 1 6 ? -9.898 56.812 37.438 1 61.25 6 ILE B CA 1
ATOM 3192 C C . ILE B 1 6 ? -10.375 58.25 37.25 1 61.25 6 ILE B C 1
ATOM 3194 O O . ILE B 1 6 ? -10.328 59.062 38.188 1 61.25 6 ILE B O 1
ATOM 3198 N N . TYR B 1 7 ? -10.969 58.5 36.094 1 61.59 7 TYR B N 1
ATOM 3199 C CA . TYR B 1 7 ? -11.57 59.812 35.875 1 61.59 7 TYR B CA 1
ATOM 3200 C C . TYR B 1 7 ? -12.727 60.062 36.844 1 61.59 7 TYR B C 1
ATOM 3202 O O . TYR B 1 7 ? -12.875 61.156 37.406 1 61.59 7 TYR B O 1
ATOM 3210 N N . LEU B 1 8 ? -13.406 59.031 37.031 1 60.31 8 LEU B N 1
ATOM 3211 C CA . LEU B 1 8 ? -14.516 59.125 37.969 1 60.31 8 LEU B CA 1
ATOM 3212 C C . LE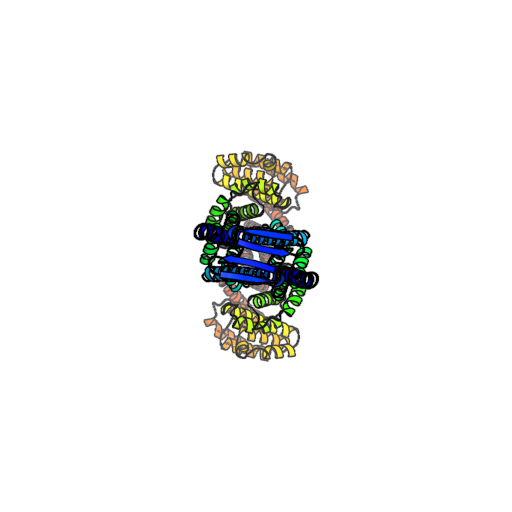U B 1 8 ? -14.023 59.375 39.375 1 60.31 8 LEU B C 1
ATOM 3214 O O . LEU B 1 8 ? -14.602 60.156 40.094 1 60.31 8 LEU B O 1
ATOM 3218 N N . VAL B 1 9 ? -12.984 58.75 39.719 1 62.53 9 VAL B N 1
ATOM 3219 C CA . VAL B 1 9 ? -12.43 58.906 41.062 1 62.53 9 VAL B CA 1
ATOM 3220 C C . VAL B 1 9 ? -11.883 60.312 41.25 1 62.53 9 VAL B C 1
ATOM 3222 O O . VAL B 1 9 ? -12.07 60.938 42.281 1 62.53 9 VAL B O 1
ATOM 3225 N N . ILE B 1 10 ? -11.359 60.844 40.219 1 62.28 10 ILE B N 1
ATOM 3226 C CA . ILE B 1 10 ? -10.828 62.188 40.281 1 62.28 10 ILE B CA 1
ATOM 3227 C C . ILE B 1 10 ? -11.977 63.188 40.344 1 62.28 10 ILE B C 1
ATOM 3229 O O . ILE B 1 10 ? -11.922 64.125 41.125 1 62.28 10 ILE B O 1
ATOM 3233 N N . ILE B 1 11 ? -13 62.969 39.594 1 60.09 11 ILE B N 1
ATOM 3234 C CA . ILE B 1 11 ? -14.172 63.812 39.656 1 60.09 11 ILE B CA 1
ATOM 3235 C C . ILE B 1 11 ? -14.836 63.719 41.031 1 60.09 11 ILE B C 1
ATOM 3237 O O . ILE B 1 11 ? -15.219 64.75 41.625 1 60.09 11 ILE B O 1
ATOM 3241 N N . LEU B 1 12 ? -14.898 62.531 41.531 1 58.97 12 LEU B N 1
ATOM 3242 C CA . LEU B 1 12 ? -15.516 62.312 42.844 1 58.97 12 LEU B CA 1
ATOM 3243 C C . LEU B 1 12 ? -14.641 62.875 43.938 1 58.97 12 LEU B C 1
ATOM 3245 O O . LEU B 1 12 ? -15.156 63.469 44.906 1 58.97 12 LEU B O 1
ATOM 3249 N N . ALA B 1 13 ? -13.414 62.688 43.812 1 59.84 13 ALA B N 1
ATOM 3250 C CA . ALA B 1 13 ? -12.516 63.281 44.781 1 59.84 13 ALA B CA 1
ATOM 3251 C C . ALA B 1 13 ? -12.586 64.812 44.75 1 59.84 13 ALA B C 1
ATOM 3253 O O . ALA B 1 13 ? -12.586 65.5 45.781 1 59.84 13 ALA B O 1
ATOM 3254 N N . GLY B 1 14 ? -12.75 65.312 43.594 1 56.69 14 GLY B N 1
ATOM 3255 C CA . GLY B 1 14 ? -12.961 66.75 43.438 1 56.69 14 GLY B CA 1
ATOM 3256 C C . GLY B 1 14 ? -14.289 67.25 44 1 56.69 14 GLY B C 1
ATOM 3257 O O . GLY B 1 14 ? -14.375 68.312 44.625 1 56.69 14 GLY B O 1
ATOM 3258 N N . ALA B 1 15 ? -15.328 66.562 43.781 1 58.12 15 ALA B N 1
ATOM 3259 C CA . ALA B 1 15 ? -16.672 66.812 44.281 1 58.12 15 ALA B CA 1
ATOM 3260 C C . ALA B 1 15 ? -16.719 66.688 45.812 1 58.12 15 ALA B C 1
ATOM 3262 O O . ALA B 1 15 ? -17.406 67.5 46.5 1 58.12 15 ALA B O 1
ATOM 3263 N N . CYS B 1 16 ? -16.062 65.75 46.344 1 57.22 16 CYS B N 1
ATOM 3264 C CA . CYS B 1 16 ? -16.047 65.5 47.781 1 57.22 16 CYS B CA 1
ATOM 3265 C C . CYS B 1 16 ? -15.219 66.562 48.5 1 57.22 16 CYS B C 1
ATOM 3267 O O . CYS B 1 16 ? -15.5 66.938 49.625 1 57.22 16 CYS B O 1
ATOM 3269 N N . LEU B 1 17 ? -14.258 67.062 47.906 1 55.03 17 LEU B N 1
ATOM 3270 C CA . LEU B 1 17 ? -13.438 68.125 48.5 1 55.03 17 LEU B CA 1
ATOM 3271 C C . LEU B 1 17 ? -14.102 69.5 48.375 1 55.03 17 LEU B C 1
ATOM 3273 O O . LEU B 1 17 ? -13.727 70.438 49.062 1 55.03 17 LEU B O 1
ATOM 3277 N N . SER B 1 18 ? -15.164 69.5 47.625 1 56.12 18 SER B N 1
ATOM 3278 C CA . SER B 1 18 ? -15.836 70.75 47.344 1 56.12 18 SER B CA 1
ATOM 3279 C C . SER B 1 18 ? -16.5 71.312 48.594 1 56.12 18 SER B C 1
ATOM 3281 O O . SER B 1 18 ? -16.438 72.5 48.844 1 56.12 18 SER B O 1
ATOM 3283 N N . PRO B 1 19 ? -17.234 70.562 49.312 1 56.09 19 PRO B N 1
ATOM 3284 C CA . PRO B 1 19 ? -17.875 71.188 50.5 1 56.09 19 PRO B CA 1
ATOM 3285 C C . PRO B 1 19 ? -16.859 71.625 51.562 1 56.09 19 PRO B C 1
ATOM 3287 O O . PRO B 1 19 ? -17.141 72.5 52.344 1 56.09 19 PRO B O 1
ATOM 3290 N N . LEU B 1 20 ? -15.852 71 51.75 1 53.06 20 LEU B N 1
ATOM 3291 C CA . LEU B 1 20 ? -14.883 71.312 52.781 1 53.06 20 LEU B CA 1
ATOM 3292 C C . LEU B 1 20 ? -14.32 72.75 52.562 1 53.06 20 LEU B C 1
ATOM 3294 O O . LEU B 1 20 ? -13.805 73.375 53.469 1 53.06 20 LEU B O 1
ATOM 3298 N N . PHE B 1 21 ? -14.492 73.188 51.406 1 52.62 21 PHE B N 1
ATOM 3299 C CA . PHE B 1 21 ? -14 74.562 51.062 1 52.62 21 PHE B CA 1
ATOM 3300 C C . PHE B 1 21 ? -15.164 75.5 50.844 1 52.62 21 PHE B C 1
ATOM 3302 O O . PHE B 1 21 ? -14.953 76.625 50.469 1 52.62 21 PHE B O 1
ATOM 3309 N N . ALA B 1 22 ? -16.375 75.25 50.938 1 54.22 22 ALA B N 1
ATOM 3310 C CA . ALA B 1 22 ? -17.562 76.062 50.719 1 54.22 22 ALA B CA 1
ATOM 3311 C C . ALA B 1 22 ? -17.578 77.25 51.625 1 54.22 22 ALA B C 1
ATOM 3313 O O . ALA B 1 22 ? -18.125 78.312 51.281 1 54.22 22 ALA B O 1
ATOM 3314 N N . GLY B 1 23 ? -17.219 77.062 52.812 1 54.38 23 GLY B N 1
ATOM 3315 C CA . GLY B 1 23 ? -17.328 78.25 53.688 1 54.38 23 GLY B CA 1
ATOM 3316 C C . GLY B 1 23 ? -16.25 79.25 53.438 1 54.38 23 GLY B C 1
ATOM 3317 O O . GLY B 1 23 ? -16.312 80.375 53.969 1 54.38 23 GLY B O 1
ATOM 3318 N N . LYS B 1 24 ? -15 79 53.281 1 60 24 LYS B N 1
ATOM 3319 C CA . LYS B 1 24 ? -13.906 79.938 53.156 1 60 24 LYS B CA 1
ATOM 3320 C C . LYS B 1 24 ? -13.773 80.438 51.719 1 60 24 LYS B C 1
ATOM 3322 O O . LYS B 1 24 ? -13.5 79.625 50.812 1 60 24 LYS B O 1
ATOM 3327 N N . THR B 1 25 ? -14.523 81.562 51.406 1 62.06 25 THR B N 1
ATOM 3328 C CA . THR B 1 25 ? -14.82 82.25 50.125 1 62.06 25 THR B CA 1
ATOM 3329 C C . THR B 1 25 ? -13.539 82.688 49.406 1 62.06 25 THR B C 1
ATOM 3331 O O . THR B 1 25 ? -12.82 83.562 49.906 1 62.06 25 THR B O 1
ATOM 3334 N N . GLY B 1 26 ? -12.633 81.875 48.906 1 72.19 26 GLY B N 1
ATOM 3335 C CA . GLY B 1 26 ? -11.531 82.312 48.094 1 72.19 26 GLY B CA 1
ATOM 3336 C C . GLY B 1 26 ? -11.961 82.75 46.688 1 72.19 26 GLY B C 1
ATOM 3337 O O . GLY B 1 26 ? -13.008 82.312 46.219 1 72.19 26 GLY B O 1
ATOM 3338 N N . TYR B 1 27 ? -11.57 84.062 46.375 1 76.69 27 TYR B N 1
ATOM 3339 C CA . TYR B 1 27 ? -11.945 84.5 45.031 1 76.69 27 TYR B CA 1
ATOM 3340 C C . TYR B 1 27 ? -10.734 84.562 44.125 1 76.69 27 TYR B C 1
ATOM 3342 O O . TYR B 1 27 ? -9.602 84.688 44.562 1 76.69 27 TYR B O 1
ATOM 3350 N N . VAL B 1 28 ? -10.859 84.25 42.812 1 80.62 28 VAL B N 1
ATOM 3351 C CA . VAL B 1 28 ? -9.867 84.312 41.75 1 80.62 28 VAL B CA 1
ATOM 3352 C C . VAL B 1 28 ? -10.188 85.438 40.812 1 80.62 28 VAL B C 1
ATOM 3354 O O . VAL B 1 28 ? -11.328 85.625 40.344 1 80.62 28 VAL B O 1
ATOM 3357 N N . TYR B 1 29 ? -9.172 86.375 40.781 1 80.81 29 TYR B N 1
ATOM 3358 C CA . TYR B 1 29 ? -9.312 87.562 39.938 1 80.81 29 TYR B CA 1
ATOM 3359 C C . TYR B 1 29 ? -8.328 87.5 38.781 1 80.81 29 TYR B C 1
ATOM 3361 O O . TYR B 1 29 ? -7.121 87.312 39 1 80.81 29 TYR B O 1
ATOM 3369 N N . ILE B 1 30 ? -8.891 87.438 37.438 1 79.25 30 ILE B N 1
ATOM 3370 C CA . ILE B 1 30 ? -8.07 87.438 36.219 1 79.25 30 ILE B CA 1
ATOM 3371 C C . ILE B 1 30 ? -8.258 88.75 35.469 1 79.25 30 ILE B C 1
ATOM 3373 O O . ILE B 1 30 ? -9.383 89.125 35.125 1 79.25 30 ILE B O 1
ATOM 3377 N N . ALA B 1 31 ? -7.188 89.562 35.375 1 77.75 31 ALA B N 1
ATOM 3378 C CA . ALA B 1 31 ? -7.25 90.812 34.625 1 77.75 31 ALA B CA 1
ATOM 3379 C C . ALA B 1 31 ? -6.406 90.75 33.375 1 77.75 31 ALA B C 1
ATOM 3381 O O . ALA B 1 31 ? -5.223 90.438 33.406 1 77.75 31 ALA B O 1
ATOM 3382 N N . PHE B 1 32 ? -7.109 90.75 32.188 1 74.69 32 PHE B N 1
ATOM 3383 C CA . PHE B 1 32 ? -6.43 90.75 30.891 1 74.69 32 PHE B CA 1
ATOM 3384 C C . PHE B 1 32 ? -6.922 91.875 30.016 1 74.69 32 PHE B C 1
ATOM 3386 O O . PHE B 1 32 ? -8.094 91.938 29.625 1 74.69 32 PHE B O 1
ATOM 3393 N N . LEU B 1 33 ? -6.094 92.875 29.766 1 74.06 33 LEU B N 1
ATOM 3394 C CA . LEU B 1 33 ? -6.383 94.062 28.984 1 74.06 33 LEU B CA 1
ATOM 3395 C C . LEU B 1 33 ? -7.625 94.75 29.516 1 74.06 33 LEU B C 1
ATOM 3397 O O . LEU B 1 33 ? -7.676 95.188 30.688 1 74.06 33 LEU B O 1
ATOM 3401 N N . ASP B 1 34 ? -8.719 94.75 28.797 1 75.38 34 ASP B N 1
ATOM 3402 C CA . ASP B 1 34 ? -9.938 95.5 29.203 1 75.38 34 ASP B CA 1
ATOM 3403 C C . ASP B 1 34 ? -10.977 94.5 29.734 1 75.38 34 ASP B C 1
ATOM 3405 O O . ASP B 1 34 ? -12.109 94.875 30.031 1 75.38 34 ASP B O 1
ATOM 3409 N N . TRP B 1 35 ? -10.477 93.25 29.938 1 74.69 35 TRP B N 1
ATOM 3410 C CA . TRP B 1 35 ? -11.422 92.25 30.406 1 74.69 35 TRP B CA 1
ATOM 3411 C C . TRP B 1 35 ? -11.055 91.812 31.812 1 74.69 35 TRP B C 1
ATOM 3413 O O . TRP B 1 35 ? -9.891 91.5 32.094 1 74.69 35 TRP B O 1
ATOM 3423 N N . GLN B 1 36 ? -11.969 92.125 32.875 1 79.5 36 GLN B N 1
ATOM 3424 C CA . GLN B 1 36 ? -11.781 91.688 34.25 1 79.5 36 GLN B CA 1
ATOM 3425 C C . GLN B 1 36 ? -12.773 90.562 34.625 1 79.5 36 GLN B C 1
ATOM 3427 O O . GLN B 1 36 ? -13.977 90.688 34.375 1 79.5 36 GLN B O 1
ATOM 3432 N N . LEU B 1 37 ? -12.242 89.312 34.969 1 78.69 37 LEU B N 1
ATOM 3433 C CA . LEU B 1 37 ? -13.086 88.188 35.375 1 78.69 37 LEU B CA 1
ATOM 3434 C C . LEU B 1 37 ? -12.852 87.875 36.812 1 78.69 37 LEU B C 1
ATOM 3436 O O . LEU B 1 37 ? -11.719 87.562 37.219 1 78.69 37 LEU B O 1
ATOM 3440 N N . GLU B 1 38 ? -13.898 88.188 37.656 1 78.69 38 GLU B N 1
ATOM 3441 C CA . GLU B 1 38 ? -13.852 87.812 39.062 1 78.69 38 GLU B CA 1
ATOM 3442 C C . GLU B 1 38 ? -14.727 86.562 39.344 1 78.69 38 GLU B C 1
ATOM 3444 O O . GLU B 1 38 ? -15.898 86.562 38.938 1 78.69 38 GLU B O 1
ATOM 3449 N N . THR B 1 39 ? -14.047 85.438 39.625 1 79 39 THR B N 1
ATOM 3450 C CA . THR B 1 39 ? -14.828 84.25 39.906 1 79 39 THR B CA 1
ATOM 3451 C C . THR B 1 39 ? -14.453 83.625 41.281 1 79 39 THR B C 1
ATOM 3453 O O . THR B 1 39 ? -13.398 83.938 41.812 1 79 39 THR B O 1
ATOM 3456 N N . ASN B 1 40 ? -15.422 82.938 41.906 1 78.25 40 ASN B N 1
ATOM 3457 C CA . ASN B 1 40 ? -15.148 82.188 43.125 1 78.25 40 ASN B CA 1
ATOM 3458 C C . ASN B 1 40 ? -14.195 81 42.875 1 78.25 40 ASN B C 1
ATOM 3460 O O . ASN B 1 40 ? -14.164 80.438 41.781 1 78.25 40 ASN B O 1
ATOM 3464 N N . LEU B 1 41 ? -13.266 80.875 43.906 1 77.81 41 LEU B N 1
ATOM 3465 C CA . LEU B 1 41 ? -12.258 79.812 43.812 1 77.81 41 LEU B CA 1
ATOM 3466 C C . LEU B 1 41 ? -12.898 78.5 43.5 1 77.81 41 LEU B C 1
ATOM 3468 O O . LEU B 1 41 ? -12.352 77.688 42.688 1 77.81 41 LEU B O 1
ATOM 3472 N N . LEU B 1 42 ? -13.992 78.312 44 1 73.75 42 LEU B N 1
ATOM 3473 C CA . LEU B 1 42 ? -14.688 77 43.781 1 73.75 42 LEU B CA 1
ATOM 3474 C C . LEU B 1 42 ? -15.125 76.875 42.312 1 73.75 42 LEU B C 1
ATOM 3476 O O . LEU B 1 42 ? -14.977 75.812 41.719 1 73.75 42 LEU B O 1
ATOM 3480 N N . PHE B 1 43 ? -15.555 77.938 41.844 1 75.38 43 PHE B N 1
ATOM 3481 C CA . PHE B 1 43 ? -15.984 77.938 40.469 1 75.38 43 PHE B CA 1
ATOM 3482 C C . PHE B 1 43 ? -14.781 77.812 39.531 1 75.38 43 PHE B C 1
ATOM 3484 O O . PHE B 1 43 ? -14.859 77.188 38.5 1 75.38 43 PHE B O 1
ATOM 3491 N N . ALA B 1 44 ? -13.719 78.375 39.938 1 77.56 44 ALA B N 1
ATOM 3492 C CA . ALA B 1 44 ? -12.508 78.312 39.125 1 77.56 44 ALA B CA 1
ATOM 3493 C C . ALA B 1 44 ? -11.953 76.938 39.062 1 77.56 44 ALA B C 1
ATOM 3495 O O . ALA B 1 44 ? -11.547 76.438 38.031 1 77.56 44 ALA B O 1
ATOM 3496 N N . VAL B 1 45 ? -11.969 76.312 40.156 1 75.81 45 VAL B N 1
ATOM 3497 C CA . VAL B 1 45 ? -11.477 74.938 40.25 1 75.81 45 VAL B CA 1
ATOM 3498 C C . VAL B 1 45 ? -12.391 74.062 39.438 1 75.81 45 VAL B C 1
ATOM 3500 O O . VAL B 1 45 ? -11.922 73.188 38.688 1 75.81 45 VAL B O 1
ATOM 3503 N N . MET B 1 46 ? -13.648 74.25 39.531 1 74.5 46 MET B N 1
ATOM 3504 C CA . MET B 1 46 ? -14.617 73.438 38.812 1 74.5 46 MET B CA 1
ATOM 3505 C C . MET B 1 46 ? -14.461 73.688 37.312 1 74.5 46 MET B C 1
ATOM 3507 O O . MET B 1 46 ? -14.508 72.688 36.531 1 74.5 46 MET B O 1
ATOM 3511 N N . ALA B 1 47 ? -14.234 74.875 36.969 1 75.75 47 ALA B N 1
ATOM 3512 C CA . ALA B 1 47 ? -14.039 75.188 35.562 1 75.75 47 ALA B CA 1
ATOM 3513 C C . ALA B 1 47 ? -12.766 74.562 35 1 75.75 47 ALA B C 1
ATOM 3515 O O . ALA B 1 47 ? -12.742 74.062 33.875 1 75.75 47 ALA B O 1
ATOM 3516 N N . LEU B 1 48 ? -11.828 74.5 35.844 1 77.19 48 LEU B N 1
ATOM 3517 C CA . LEU B 1 48 ? -10.562 73.938 35.438 1 77.19 48 LEU B CA 1
ATOM 3518 C C . LEU B 1 48 ? -10.703 72.438 35.25 1 77.19 48 LEU B C 1
ATOM 3520 O O . LEU B 1 48 ? -10.164 71.812 34.312 1 77.19 48 LEU B O 1
ATOM 3524 N N . ILE B 1 49 ? -11.438 71.875 36.094 1 73.31 49 ILE B N 1
ATOM 3525 C CA . ILE B 1 49 ? -11.68 70.438 36 1 73.31 49 ILE B CA 1
ATOM 3526 C C . ILE B 1 49 ? -12.469 70.125 34.75 1 73.31 49 ILE B C 1
ATOM 3528 O O . ILE B 1 49 ? -12.141 69.188 34.031 1 73.31 49 ILE B O 1
ATOM 3532 N N . ILE B 1 50 ? -13.516 70.875 34.469 1 74.38 50 ILE B N 1
ATOM 3533 C CA . ILE B 1 50 ? -14.336 70.688 33.281 1 74.38 50 ILE B CA 1
ATOM 3534 C C . ILE B 1 50 ? -13.492 70.875 32.031 1 74.38 50 ILE B C 1
ATOM 3536 O O . ILE B 1 50 ? -13.594 70.125 31.062 1 74.38 50 ILE B O 1
ATOM 3540 N N . PHE B 1 51 ? -12.672 71.812 32.062 1 74.5 51 PHE B N 1
ATOM 3541 C CA . PHE B 1 51 ? -11.781 72.062 30.938 1 74.5 51 PHE B CA 1
ATOM 3542 C C . PHE B 1 51 ? -10.852 70.875 30.688 1 74.5 51 PHE B C 1
ATOM 3544 O O . PHE B 1 51 ? -10.672 70.5 29.531 1 74.5 51 PHE B O 1
ATOM 3551 N N . PHE B 1 52 ? -10.398 70.5 31.734 1 73.5 52 PHE B N 1
ATOM 3552 C CA . PHE B 1 52 ? -9.5 69.312 31.625 1 73.5 52 PHE B CA 1
ATOM 3553 C C . PHE B 1 52 ? -10.234 68.125 31.078 1 73.5 52 PHE B C 1
ATOM 3555 O O . PHE B 1 52 ? -9.703 67.375 30.219 1 73.5 52 PHE B O 1
ATOM 3562 N N . ALA B 1 53 ? -11.312 67.938 31.531 1 73.62 53 ALA B N 1
ATOM 3563 C CA . ALA B 1 53 ? -12.133 66.812 31.062 1 73.62 53 ALA B CA 1
ATOM 3564 C C . ALA B 1 53 ? -12.445 66.938 29.578 1 73.62 53 ALA B C 1
ATOM 3566 O O . ALA B 1 53 ? -12.383 65.938 28.828 1 73.62 53 ALA B O 1
ATOM 3567 N N . LEU B 1 54 ? -12.711 68.188 29.172 1 75.38 54 LEU B N 1
ATOM 3568 C CA . LEU B 1 54 ? -13.023 68.438 27.766 1 75.38 54 LEU B CA 1
ATOM 3569 C C . LEU B 1 54 ? -11.789 68.188 26.891 1 75.38 54 LEU B C 1
ATOM 3571 O O . LEU B 1 54 ? -11.898 67.688 25.797 1 75.38 54 LEU B O 1
ATOM 3575 N N . LEU B 1 55 ? -10.703 68.562 27.344 1 74.62 55 LEU B N 1
ATOM 3576 C CA . LEU B 1 55 ? -9.461 68.375 26.609 1 74.62 55 LEU B CA 1
ATOM 3577 C C . LEU B 1 55 ? -9.133 66.875 26.469 1 74.62 55 LEU B C 1
ATOM 3579 O O . LEU B 1 55 ? -8.68 66.438 25.422 1 74.62 55 LEU B O 1
ATOM 3583 N N . GLN B 1 56 ? -9.391 66.25 27.422 1 74.31 56 GLN B N 1
ATOM 3584 C CA . GLN B 1 56 ? -9.172 64.75 27.406 1 74.31 56 GLN B CA 1
ATOM 3585 C C . GLN B 1 56 ? -10.125 64.062 26.438 1 74.31 56 GLN B C 1
ATOM 3587 O O . GLN B 1 56 ? -9.719 63.188 25.703 1 74.31 56 GLN B O 1
ATOM 3592 N N . LEU B 1 57 ? -11.312 64.438 26.453 1 74.31 57 LEU B N 1
ATOM 3593 C CA . LEU B 1 57 ? -12.312 63.938 25.531 1 74.31 57 LEU B CA 1
ATOM 3594 C C . LEU B 1 57 ? -11.945 64.25 24.094 1 74.31 57 LEU B C 1
ATOM 3596 O O . LEU B 1 57 ? -12.086 63.406 23.203 1 74.31 57 LEU B O 1
ATOM 3600 N N . LEU B 1 58 ? -11.523 65.375 23.922 1 74.12 58 LEU B N 1
ATOM 3601 C CA . LEU B 1 58 ? -11.102 65.812 22.594 1 74.12 58 LEU B CA 1
ATOM 3602 C C . LEU B 1 58 ? -9.906 65 22.109 1 74.12 58 LEU B C 1
ATOM 3604 O O . LEU B 1 58 ? -9.852 64.625 20.938 1 74.12 58 LEU B O 1
ATOM 3608 N N . GLU B 1 59 ? -9.078 64.75 22.906 1 69.94 59 GLU B N 1
ATOM 3609 C CA . GLU B 1 59 ? -7.918 63.906 22.594 1 69.94 59 GLU B CA 1
ATOM 3610 C C . GLU B 1 59 ? -8.336 62.5 22.25 1 69.94 59 GLU B C 1
ATOM 3612 O O . GLU B 1 59 ? -7.828 61.906 21.281 1 69.94 59 GLU B O 1
ATOM 3617 N N . TRP B 1 60 ? -9.148 62.062 22.984 1 68.88 60 TRP B N 1
ATOM 3618 C CA . TRP B 1 60 ? -9.664 60.719 22.734 1 68.88 60 TRP B CA 1
ATOM 3619 C C . TRP B 1 60 ? -10.391 60.656 21.391 1 68.88 60 TRP B C 1
ATOM 3621 O O . TRP B 1 60 ? -10.203 59.719 20.609 1 68.88 60 TRP B O 1
ATOM 3631 N N . LEU B 1 61 ? -11.109 61.625 21.141 1 70.31 61 LEU B N 1
ATOM 3632 C CA . LEU B 1 61 ? -11.844 61.719 19.891 1 70.31 61 LEU B CA 1
ATOM 3633 C C . LEU B 1 61 ? -10.891 61.844 18.703 1 70.31 61 LEU B C 1
ATOM 3635 O O . LEU B 1 61 ? -11.078 61.188 17.672 1 70.31 61 LEU B O 1
ATOM 3639 N N . LEU B 1 62 ? -9.977 62.594 18.875 1 68.31 62 LEU B N 1
ATOM 3640 C CA . LEU B 1 62 ? -9 62.812 17.797 1 68.31 62 LEU B CA 1
ATOM 3641 C C . LEU B 1 62 ? -8.219 61.531 17.516 1 68.31 62 LEU B C 1
ATOM 3643 O O . LEU B 1 62 ? -8.008 61.188 16.359 1 68.31 62 LEU B O 1
ATOM 3647 N N . VAL B 1 63 ? -7.895 60.875 18.5 1 64.31 63 VAL B N 1
ATOM 3648 C CA . VAL B 1 63 ? -7.121 59.656 18.344 1 64.31 63 VAL B CA 1
ATOM 3649 C C . VAL B 1 63 ? -7.992 58.562 17.719 1 64.31 63 VAL B C 1
ATOM 3651 O O . VAL B 1 63 ? -7.543 57.844 16.828 1 64.31 63 VAL B O 1
ATOM 3654 N N . THR B 1 64 ? -9.117 58.469 18.172 1 62.69 64 THR B N 1
ATOM 3655 C CA . THR B 1 64 ? -10.047 57.469 17.609 1 62.69 64 THR B CA 1
ATOM 3656 C C . THR B 1 64 ? -10.328 57.781 16.141 1 62.69 64 THR B C 1
ATOM 3658 O O . THR B 1 64 ? -10.367 56.875 15.32 1 62.69 64 THR B O 1
ATOM 3661 N N . VAL B 1 65 ? -10.547 59.031 15.898 1 62.5 65 VAL B N 1
ATOM 3662 C CA . VAL B 1 65 ? -10.828 59.438 14.523 1 62.5 65 VAL B CA 1
ATOM 3663 C C . VAL B 1 65 ? -9.602 59.188 13.648 1 62.5 65 VAL B C 1
ATOM 3665 O O . VAL B 1 65 ? -9.711 58.688 12.539 1 62.5 65 VAL B O 1
ATOM 3668 N N . LEU B 1 66 ? -8.562 59.531 14.07 1 58.56 66 LEU B N 1
ATOM 3669 C CA . LEU B 1 66 ? -7.34 59.312 13.305 1 58.56 66 LEU B CA 1
ATOM 3670 C C . LEU B 1 66 ? -7.082 57.812 13.125 1 58.56 66 LEU B C 1
ATOM 3672 O O . LEU B 1 66 ? -6.656 57.375 12.047 1 58.56 66 LEU B O 1
ATOM 3676 N N . ASN B 1 67 ? -7.285 57.156 14.109 1 57.06 67 ASN B N 1
ATOM 3677 C CA . ASN B 1 67 ? -7.133 55.719 14.008 1 57.06 67 ASN B CA 1
ATOM 3678 C C . ASN B 1 67 ? -8.141 55.094 13.031 1 57.06 67 ASN B C 1
ATOM 3680 O O . ASN B 1 67 ? -7.816 54.188 12.289 1 57.06 67 ASN B O 1
ATOM 3684 N N . LEU B 1 68 ? -9.273 55.531 13.117 1 53.78 68 LEU B N 1
ATOM 3685 C CA . LEU B 1 68 ? -10.305 55.094 12.195 1 53.78 68 LEU B CA 1
ATOM 3686 C C . LEU B 1 68 ? -9.977 55.5 10.766 1 53.78 68 LEU B C 1
ATOM 3688 O O . LEU B 1 68 ? -10.195 54.719 9.828 1 53.78 68 LEU B O 1
ATOM 3692 N N . VAL B 1 69 ? -9.703 56.75 10.586 1 49.34 69 VAL B N 1
ATOM 3693 C CA . VAL B 1 69 ? -9.383 57.25 9.258 1 49.34 69 VAL B CA 1
ATOM 3694 C C . VAL B 1 69 ? -8.094 56.594 8.766 1 49.34 69 VAL B C 1
ATOM 3696 O O . VAL B 1 69 ? -7.988 56.219 7.594 1 49.34 69 VAL B O 1
ATOM 3699 N N . LEU B 1 70 ? -7.148 56.688 9.406 1 47.38 70 LEU B N 1
ATOM 3700 C CA . LEU B 1 70 ? -5.922 56.031 8.984 1 47.38 70 LEU B CA 1
ATOM 3701 C C . LEU B 1 70 ? -6.113 54.5 8.93 1 47.38 70 LEU B C 1
ATOM 3703 O O . LEU B 1 70 ? -5.391 53.812 8.219 1 47.38 70 LEU B O 1
ATOM 3707 N N . SER B 1 71 ? -6.938 53.969 9.742 1 45.69 71 SER B N 1
ATOM 3708 C CA . SER B 1 71 ? -7.258 52.562 9.719 1 45.69 71 SER B CA 1
ATOM 3709 C C . SER B 1 71 ? -8.25 52.25 8.602 1 45.69 71 SER B C 1
ATOM 3711 O O . SER B 1 71 ? -8.695 51.094 8.469 1 45.69 71 SER B O 1
ATOM 3713 N N . SER B 1 72 ? -9.102 53.156 7.992 1 45.53 72 SER B N 1
ATOM 3714 C CA . SER B 1 72 ? -10.047 52.844 6.918 1 45.53 72 SER B CA 1
ATOM 3715 C C . SER B 1 72 ? -9.391 52 5.84 1 45.53 72 SER B C 1
ATOM 3717 O O . SER B 1 72 ? -10.047 51.156 5.215 1 45.53 72 SER B O 1
ATOM 3719 N N . ARG B 1 73 ? -8.656 52.438 4.945 1 47.25 73 ARG B N 1
ATOM 3720 C CA . ARG B 1 73 ? -7.973 51.688 3.902 1 47.25 73 ARG B CA 1
ATOM 3721 C C . ARG B 1 73 ? -7.344 50.438 4.469 1 47.25 73 ARG B C 1
ATOM 3723 O O . ARG B 1 73 ? -6.812 49.594 3.723 1 47.25 73 ARG B O 1
ATOM 3730 N N . TYR B 1 74 ? -7.184 50.375 5.75 1 42.38 74 TYR B N 1
ATOM 3731 C CA . TYR B 1 74 ? -6.68 49.438 6.742 1 42.38 74 TYR B CA 1
ATOM 3732 C C . TYR B 1 74 ? -7.797 48.531 7.262 1 42.38 74 TYR B C 1
ATOM 3734 O O . TYR B 1 74 ? -8.438 48.844 8.266 1 42.38 74 TYR B O 1
ATOM 3742 N N . LEU B 1 75 ? -8.789 48.25 6.812 1 46.94 75 LEU B N 1
ATOM 3743 C CA . LEU B 1 75 ? -9.539 47.188 7.457 1 46.94 75 LEU B CA 1
ATOM 3744 C C . LEU B 1 75 ? -8.648 46.406 8.422 1 46.94 75 LEU B C 1
ATOM 3746 O O . LEU B 1 75 ? -7.617 45.875 8.016 1 46.94 75 LEU B O 1
ATOM 3750 N N . PRO B 1 76 ? -8.656 46.75 9.766 1 53.41 76 PRO B N 1
ATOM 3751 C CA . PRO B 1 76 ? -7.582 46.625 10.758 1 53.41 76 PRO B CA 1
ATOM 3752 C C . PRO B 1 76 ? -6.949 45.219 10.742 1 53.41 76 PRO B C 1
ATOM 3754 O O . PRO B 1 76 ? -7.605 44.25 10.375 1 53.41 76 PRO B O 1
ATOM 3757 N N . ARG B 1 77 ? -5.648 45.25 10.297 1 63.81 77 ARG B N 1
ATOM 3758 C CA . ARG B 1 77 ? -4.766 44.094 10.422 1 63.81 77 ARG B CA 1
ATOM 3759 C C . ARG B 1 77 ? -5.324 43.094 11.414 1 63.81 77 ARG B C 1
ATOM 3761 O O . ARG B 1 77 ? -5.172 41.875 11.227 1 63.81 77 ARG B O 1
ATOM 3768 N N . ARG B 1 78 ? -6.195 43.688 12.305 1 69.5 78 ARG B N 1
ATOM 3769 C CA . ARG B 1 78 ? -6.727 42.781 13.336 1 69.5 78 ARG B CA 1
ATOM 3770 C C . ARG B 1 78 ? -7.871 41.938 12.789 1 69.5 78 ARG B C 1
ATOM 3772 O O . ARG B 1 78 ? -7.965 40.75 13.086 1 69.5 78 ARG B O 1
ATOM 3779 N N . TRP B 1 79 ? -8.797 42.594 12.008 1 66.69 79 TRP B N 1
ATOM 3780 C CA . TRP B 1 79 ? -9.914 41.844 11.469 1 66.69 79 TRP B CA 1
ATOM 3781 C C . TRP B 1 79 ? -9.43 40.812 10.453 1 66.69 79 TRP B C 1
ATOM 3783 O O . TRP B 1 79 ? -9.898 39.656 10.445 1 66.69 79 TRP B O 1
ATOM 3793 N N . ARG B 1 80 ? -8.508 41.25 9.641 1 75.5 80 ARG B N 1
ATOM 3794 C CA . ARG B 1 80 ? -7.957 40.312 8.664 1 75.5 80 ARG B CA 1
ATOM 3795 C C . ARG B 1 80 ? -7.254 39.156 9.352 1 75.5 80 ARG B C 1
ATOM 3797 O O . ARG B 1 80 ? -7.363 38 8.914 1 75.5 80 ARG B O 1
ATOM 3804 N N . ARG B 1 81 ? -6.75 39.531 10.43 1 80.38 81 ARG B N 1
ATOM 3805 C CA . ARG B 1 81 ? -6.051 38.469 11.18 1 80.38 81 ARG B CA 1
ATOM 3806 C C . ARG B 1 81 ? -7.043 37.5 11.82 1 80.38 81 ARG B C 1
ATOM 3808 O O . ARG B 1 81 ? -6.805 36.281 11.844 1 80.38 81 ARG B O 1
ATOM 3815 N N . ASN B 1 82 ? -8.109 38.094 12.25 1 82.31 82 ASN B N 1
ATOM 3816 C CA . ASN B 1 82 ? -9.117 37.219 12.852 1 82.31 82 ASN B CA 1
ATOM 3817 C C . ASN B 1 82 ? -9.797 36.344 11.805 1 82.31 82 ASN B C 1
ATOM 3819 O O . ASN B 1 82 ? -10.078 35.156 12.055 1 82.31 82 ASN B O 1
ATOM 3823 N N . ALA B 1 83 ? -10.023 36.938 10.719 1 83.44 83 ALA B N 1
ATOM 3824 C CA . ALA B 1 83 ? -10.602 36.156 9.625 1 83.44 83 ALA B CA 1
ATOM 3825 C C . ALA B 1 83 ? -9.633 35.062 9.172 1 83.44 83 ALA B C 1
ATOM 3827 O O . ALA B 1 83 ? -10.047 33.938 8.922 1 83.44 83 ALA B O 1
ATOM 3828 N N . ALA B 1 84 ? -8.461 35.438 9.016 1 87.75 84 ALA B N 1
ATOM 3829 C CA . ALA B 1 84 ? -7.449 34.469 8.609 1 87.75 84 ALA B CA 1
ATOM 3830 C C . ALA B 1 84 ? -7.34 33.344 9.617 1 87.75 84 ALA B C 1
ATOM 3832 O O . ALA B 1 84 ? -7.137 32.188 9.242 1 87.75 84 ALA B O 1
ATOM 3833 N N . ARG B 1 85 ? -7.523 33.656 10.812 1 88.62 85 ARG B N 1
ATOM 3834 C CA . ARG B 1 85 ? -7.484 32.656 11.875 1 88.62 85 ARG B CA 1
ATOM 3835 C C . ARG B 1 85 ? -8.656 31.688 11.742 1 88.62 85 ARG B C 1
ATOM 3837 O O . ARG B 1 85 ? -8.492 30.484 11.938 1 88.62 85 ARG B O 1
ATOM 3844 N N . LYS B 1 86 ? -9.758 32.25 11.477 1 90.12 86 LYS B N 1
ATOM 3845 C CA . LYS B 1 86 ? -10.938 31.406 11.305 1 90.12 86 LYS B CA 1
ATOM 3846 C C . LYS B 1 86 ? -10.758 30.469 10.125 1 90.12 86 LYS B C 1
ATOM 3848 O O . LYS B 1 86 ? -11.102 29.281 10.211 1 90.12 86 LYS B O 1
ATOM 3853 N N . TYR B 1 87 ? -10.164 30.984 9.07 1 92.69 87 TYR B N 1
ATOM 3854 C CA . TYR B 1 87 ? -9.906 30.156 7.906 1 92.69 87 TYR B CA 1
ATOM 3855 C C . TYR B 1 87 ? -8.875 29.094 8.219 1 92.69 87 TYR B C 1
ATOM 3857 O O . TYR B 1 87 ? -9.008 27.938 7.789 1 92.69 87 TYR B O 1
ATOM 3865 N N . THR B 1 88 ? -7.891 29.453 8.938 1 94.19 88 THR B N 1
ATOM 3866 C CA . THR B 1 88 ? -6.867 28.484 9.312 1 94.19 88 THR B CA 1
ATOM 3867 C C . THR B 1 88 ? -7.465 27.359 10.164 1 94.19 88 THR B C 1
ATOM 3869 O O . THR B 1 88 ? -7.152 26.188 9.961 1 94.19 88 THR B O 1
ATOM 3872 N N . LEU B 1 89 ? -8.305 27.75 11.094 1 92.88 89 LEU B N 1
ATOM 3873 C CA . LEU B 1 89 ? -8.945 26.75 11.93 1 92.88 89 LEU B CA 1
ATOM 3874 C C . LEU B 1 89 ? -9.844 25.844 11.094 1 92.88 89 LEU B C 1
ATOM 3876 O O . LEU B 1 89 ? -9.789 24.609 11.227 1 92.88 89 LEU B O 1
ATOM 3880 N N . THR B 1 90 ? -10.641 26.469 10.281 1 94.31 90 THR B N 1
ATOM 3881 C CA . THR B 1 90 ? -11.508 25.688 9.406 1 94.31 90 THR B CA 1
ATOM 3882 C C . THR B 1 90 ? -10.68 24.75 8.523 1 94.31 90 THR B C 1
ATOM 3884 O O . THR B 1 90 ? -11.062 23.594 8.312 1 94.31 90 THR B O 1
ATOM 3887 N N . GLY B 1 91 ? -9.586 25.281 7.988 1 95.38 91 GLY B N 1
ATOM 3888 C CA . GLY B 1 91 ? -8.688 24.469 7.184 1 95.38 91 GLY B CA 1
ATOM 3889 C C . GLY B 1 91 ? -8.078 23.312 7.961 1 95.38 91 GLY B C 1
ATOM 3890 O O . GLY B 1 91 ? -7.949 22.203 7.434 1 95.38 91 GLY B O 1
ATOM 3891 N N . ALA B 1 92 ? -7.715 23.547 9.164 1 94.81 92 ALA B N 1
ATOM 3892 C CA . ALA B 1 92 ? -7.137 22.516 10.023 1 94.81 92 ALA B CA 1
ATOM 3893 C C . ALA B 1 92 ? -8.141 21.391 10.297 1 94.81 92 ALA B C 1
ATOM 3895 O O . ALA B 1 92 ? -7.785 20.219 10.289 1 94.81 92 ALA B O 1
ATOM 3896 N N . LEU B 1 93 ? -9.352 21.812 10.602 1 95.5 93 LEU B N 1
ATOM 3897 C CA . LEU B 1 93 ? -10.398 20.828 10.828 1 95.5 93 LEU B CA 1
ATOM 3898 C C . LEU B 1 93 ? -10.664 20.016 9.57 1 95.5 93 LEU B C 1
ATOM 3900 O O . LEU B 1 93 ? -10.812 18.797 9.641 1 95.5 93 LEU B O 1
ATOM 3904 N N . ALA B 1 94 ? -10.641 20.672 8.438 1 96.44 94 ALA B N 1
ATOM 3905 C CA . ALA B 1 94 ? -10.82 19.984 7.16 1 96.44 94 ALA B CA 1
ATOM 3906 C C . ALA B 1 94 ? -9.664 19.031 6.883 1 96.44 94 ALA B C 1
ATOM 3908 O O . ALA B 1 94 ? -9.867 17.938 6.336 1 96.44 94 ALA B O 1
ATOM 3909 N N . LEU B 1 95 ? -8.461 19.406 7.246 1 96.19 95 LEU B N 1
ATOM 3910 C CA . LEU B 1 95 ? -7.293 18.531 7.098 1 96.19 95 LEU B CA 1
ATOM 3911 C C . LEU B 1 95 ? -7.445 17.281 7.938 1 96.19 95 LEU B C 1
ATOM 3913 O O . LEU B 1 95 ? -7.156 16.172 7.469 1 96.19 95 LEU B O 1
ATOM 3917 N N . ALA B 1 96 ? -7.879 17.438 9.109 1 94.44 96 ALA B N 1
ATOM 3918 C CA . ALA B 1 96 ? -8.07 16.312 10.016 1 94.44 96 ALA B CA 1
ATOM 3919 C C . ALA B 1 96 ? -9.125 15.344 9.477 1 94.44 96 ALA B C 1
ATOM 3921 O O . ALA B 1 96 ? -9.008 14.133 9.656 1 94.44 96 ALA B O 1
ATOM 3922 N N . GLU B 1 97 ? -10.133 15.93 8.797 1 94.12 97 GLU B N 1
ATOM 3923 C CA . GLU B 1 97 ? -11.18 15.117 8.195 1 94.12 97 GLU B CA 1
ATOM 3924 C C . GLU B 1 97 ? -10.766 14.586 6.828 1 94.12 97 GLU B C 1
ATOM 3926 O O . GLU B 1 97 ? -11.469 13.773 6.227 1 94.12 97 GLU B O 1
ATOM 3931 N N . GLU B 1 98 ? -9.664 15.086 6.344 1 95.12 98 GLU B N 1
ATOM 3932 C CA . GLU B 1 98 ? -9.141 14.766 5.02 1 95.12 98 GLU B CA 1
ATOM 3933 C C . GLU B 1 98 ? -10.102 15.219 3.924 1 95.12 98 GLU B C 1
ATOM 3935 O O . GLU B 1 98 ? -10.312 14.5 2.943 1 95.12 98 GLU B O 1
ATOM 3940 N N . ASP B 1 99 ? -10.812 16.188 4.195 1 95.75 99 ASP B N 1
ATOM 3941 C CA . ASP B 1 99 ? -11.539 16.938 3.17 1 95.75 99 ASP B CA 1
ATOM 3942 C C . ASP B 1 99 ? -10.602 17.875 2.414 1 95.75 99 ASP B C 1
ATOM 3944 O O . ASP B 1 99 ? -10.555 19.078 2.703 1 95.75 99 ASP B O 1
ATOM 3948 N N . TRP B 1 100 ? -10.031 17.391 1.405 1 96.44 100 TRP B N 1
ATOM 3949 C CA . TRP B 1 100 ? -8.867 18.016 0.778 1 96.44 100 TRP B CA 1
ATOM 3950 C C . TRP B 1 100 ? -9.258 19.297 0.05 1 96.44 100 TRP B C 1
ATOM 3952 O O . TRP B 1 100 ? -8.609 20.328 0.203 1 96.44 100 TRP B O 1
ATOM 3962 N N . PRO B 1 101 ? -10.414 19.312 -0.76 1 95.69 101 PRO B N 1
ATOM 3963 C CA . PRO B 1 101 ? -10.773 20.562 -1.437 1 95.69 101 PRO B CA 1
ATOM 3964 C C . PRO B 1 101 ? -11.07 21.703 -0.459 1 95.69 101 PRO B C 1
ATOM 3966 O O . PRO B 1 101 ? -10.609 22.828 -0.658 1 95.69 101 PRO B O 1
ATOM 3969 N N . ALA B 1 102 ? -11.797 21.406 0.603 1 96.56 102 ALA B N 1
ATOM 3970 C CA . ALA B 1 102 ? -12.125 22.406 1.605 1 96.56 102 ALA B CA 1
ATOM 3971 C C . ALA B 1 102 ? -10.875 22.859 2.35 1 96.56 102 ALA B C 1
ATOM 3973 O O . ALA B 1 102 ? -10.719 24.062 2.641 1 96.56 102 ALA B O 1
ATOM 3974 N N . ALA B 1 103 ? -9.977 21.938 2.688 1 97.5 103 ALA B N 1
ATOM 3975 C CA . ALA B 1 103 ? -8.734 22.25 3.383 1 97.5 103 ALA B CA 1
ATOM 3976 C C . ALA B 1 103 ? -7.863 23.188 2.545 1 97.5 103 ALA B C 1
ATOM 3978 O O . ALA B 1 103 ? -7.324 24.172 3.055 1 97.5 103 ALA B O 1
ATOM 3979 N N . GLU B 1 104 ? -7.738 22.891 1.261 1 97.5 104 GLU B N 1
ATOM 3980 C CA . GLU B 1 104 ? -6.91 23.688 0.365 1 97.5 104 GLU B CA 1
ATOM 3981 C C . GLU B 1 104 ? -7.414 25.125 0.288 1 97.5 104 GLU B C 1
ATOM 3983 O O . GLU B 1 104 ? -6.641 26.078 0.461 1 97.5 104 GLU B O 1
ATOM 3988 N N . LYS B 1 105 ? -8.742 25.266 0.083 1 96.69 105 LYS B N 1
ATOM 3989 C CA . LYS B 1 105 ? -9.344 26.594 -0.06 1 96.69 105 LYS B CA 1
ATOM 3990 C C . LYS B 1 105 ? -9.219 27.391 1.232 1 96.69 105 LYS B C 1
ATOM 3992 O O . LYS B 1 105 ? -8.805 28.547 1.211 1 96.69 105 LYS B O 1
ATOM 3997 N N . ALA B 1 106 ? -9.523 26.734 2.338 1 96.69 106 ALA B N 1
ATOM 3998 C CA . ALA B 1 106 ? -9.492 27.422 3.629 1 96.69 106 ALA B CA 1
ATOM 3999 C C . ALA B 1 106 ? -8.062 27.797 4.016 1 96.69 106 ALA B C 1
ATOM 4001 O O . ALA B 1 106 ? -7.816 28.922 4.473 1 96.69 106 ALA B O 1
ATOM 4002 N N . MET B 1 107 ? -7.121 26.922 3.812 1 96.75 107 MET B N 1
ATOM 4003 C CA . MET B 1 107 ? -5.734 27.172 4.188 1 96.75 107 MET B CA 1
ATOM 4004 C C . MET B 1 107 ? -5.121 28.25 3.295 1 96.75 107 MET B C 1
ATOM 4006 O O . MET B 1 107 ? -4.312 29.062 3.754 1 96.75 107 MET B O 1
ATOM 4010 N N . GLN B 1 108 ? -5.473 28.203 2.014 1 95.5 108 GLN B N 1
ATOM 4011 C CA . GLN B 1 108 ? -5 29.234 1.099 1 95.5 108 GLN B CA 1
ATOM 4012 C C . GLN B 1 108 ? -5.484 30.625 1.528 1 95.5 108 GLN B C 1
ATOM 4014 O O . GLN B 1 108 ? -4.703 31.578 1.558 1 95.5 108 GLN B O 1
ATOM 4019 N N . LYS B 1 109 ? -6.77 30.75 1.864 1 93.81 109 LYS B N 1
ATOM 4020 C CA . LYS B 1 109 ? -7.34 32 2.312 1 93.81 109 LYS B CA 1
ATOM 4021 C C . LYS B 1 109 ? -6.723 32.469 3.635 1 93.81 109 LYS B C 1
ATOM 4023 O O . LYS B 1 109 ? -6.52 33.656 3.861 1 93.81 109 LYS B O 1
ATOM 4028 N N . GLY B 1 110 ? -6.434 31.484 4.469 1 92.5 110 GLY B N 1
ATOM 4029 C CA . GLY B 1 110 ? -5.809 31.797 5.746 1 92.5 110 GLY B CA 1
ATOM 4030 C C . GLY B 1 110 ? -4.379 32.281 5.609 1 92.5 110 GLY B C 1
ATOM 4031 O O . GLY B 1 110 ? -3.883 33 6.469 1 92.5 110 GLY B O 1
ATOM 4032 N N . ALA B 1 111 ? -3.672 31.938 4.582 1 92.19 111 ALA B N 1
ATOM 4033 C CA . ALA B 1 111 ? -2.273 32.281 4.359 1 92.19 111 ALA B CA 1
ATOM 4034 C C . ALA B 1 111 ? -2.139 33.75 3.971 1 92.19 111 ALA B C 1
ATOM 4036 O O . ALA B 1 111 ? -1.127 34.406 4.273 1 92.19 111 ALA B O 1
ATOM 4037 N N . GLU B 1 112 ? -3.025 34.344 3.219 1 83.38 112 GLU B N 1
ATOM 4038 C CA . GLU B 1 112 ? -2.955 35.719 2.658 1 83.38 112 GLU B CA 1
ATOM 4039 C C . GLU B 1 112 ? -2.885 36.75 3.76 1 83.38 112 GLU B C 1
ATOM 4041 O O . GLU B 1 112 ? -2.133 37.719 3.652 1 83.38 112 GLU B O 1
ATOM 4046 N N . ALA B 1 113 ? -3.633 36.562 4.906 1 76 113 ALA B N 1
ATOM 4047 C CA . ALA B 1 113 ? -3.65 37.562 5.949 1 76 113 ALA B CA 1
ATOM 4048 C C . ALA B 1 113 ? -3.342 36.969 7.316 1 76 113 ALA B C 1
ATOM 4050 O O . ALA B 1 113 ? -3.664 37.562 8.352 1 76 113 ALA B O 1
ATOM 4051 N N . GLY B 1 114 ? -2.633 35.844 7.199 1 75.12 114 GLY B N 1
ATOM 4052 C CA . GLY B 1 114 ? -2.574 35.125 8.469 1 75.12 114 GLY B CA 1
ATOM 4053 C C . GLY B 1 114 ? -1.271 35.344 9.211 1 75.12 114 GLY B C 1
ATOM 4054 O O . GLY B 1 114 ? -0.371 36.031 8.711 1 75.12 114 GLY B O 1
ATOM 4055 N N . GLU B 1 115 ? -1.257 34.875 10.438 1 80.56 115 GLU B N 1
ATOM 4056 C CA . GLU B 1 115 ? -0.114 35 11.336 1 80.56 115 GLU B CA 1
ATOM 4057 C C . GLU B 1 115 ? 0.937 33.938 11.047 1 80.56 115 GLU B C 1
ATOM 4059 O O . GLU B 1 115 ? 2.127 34.156 11.281 1 80.56 115 GLU B O 1
ATOM 4064 N N . LEU B 1 116 ? 0.538 32.844 10.461 1 88.94 116 LEU B N 1
ATOM 4065 C CA . LEU B 1 116 ? 1.438 31.734 10.164 1 88.94 116 LEU B CA 1
ATOM 4066 C C . LEU B 1 116 ? 1.287 31.281 8.719 1 88.94 116 LEU B C 1
ATOM 4068 O O . LEU B 1 116 ? 0.839 30.156 8.461 1 88.94 116 LEU B O 1
ATOM 4072 N N . PRO B 1 117 ? 1.743 32.094 7.832 1 92.88 117 PRO B N 1
ATOM 4073 C CA . PRO B 1 117 ? 1.544 31.75 6.422 1 92.88 117 PRO B CA 1
ATOM 4074 C C . PRO B 1 117 ? 2.258 30.469 6.012 1 92.88 117 PRO B C 1
ATOM 4076 O O . PRO B 1 117 ? 1.76 29.719 5.164 1 92.88 117 PRO B O 1
ATOM 4079 N N . ALA B 1 118 ? 3.426 30.188 6.551 1 93.62 118 ALA B N 1
ATOM 4080 C CA . ALA B 1 118 ? 4.176 28.984 6.211 1 93.62 118 ALA B CA 1
ATOM 4081 C C . ALA B 1 118 ? 3.355 27.734 6.496 1 93.62 118 ALA B C 1
ATOM 4083 O O . ALA B 1 118 ? 3.307 26.812 5.672 1 93.62 118 ALA B O 1
ATOM 4084 N N . LEU B 1 119 ? 2.736 27.719 7.645 1 94.62 119 LEU B N 1
ATOM 4085 C CA . LEU B 1 119 ? 1.88 26.609 8.023 1 94.62 119 LEU B CA 1
ATOM 4086 C C . LEU B 1 119 ? 0.74 26.422 7.023 1 94.62 119 LEU B C 1
ATOM 4088 O O . LEU B 1 119 ? 0.472 25.312 6.57 1 94.62 119 LEU B O 1
ATOM 4092 N N . ASN B 1 120 ? 0.105 27.484 6.656 1 96.12 120 ASN B N 1
ATOM 4093 C CA . ASN B 1 120 ? -1.042 27.453 5.754 1 96.12 120 ASN B CA 1
ATOM 4094 C C . ASN B 1 120 ? -0.645 26.984 4.355 1 96.12 120 ASN B C 1
ATOM 4096 O O . ASN B 1 120 ? -1.309 26.125 3.771 1 96.12 120 ASN B O 1
ATOM 4100 N N . TYR B 1 121 ? 0.446 27.531 3.859 1 96.75 121 TYR B N 1
ATOM 4101 C CA . TYR B 1 121 ? 0.888 27.156 2.521 1 96.75 121 TYR B CA 1
ATOM 4102 C C . TYR B 1 121 ? 1.299 25.688 2.477 1 96.75 121 TYR B C 1
ATOM 4104 O O . TYR B 1 121 ? 0.988 24.984 1.517 1 96.75 121 TYR B O 1
ATOM 4112 N N . LEU B 1 122 ? 2.002 25.219 3.492 1 96.88 122 LEU B N 1
ATOM 4113 C CA . LEU B 1 122 ? 2.412 23.828 3.541 1 96.88 122 LEU B CA 1
ATOM 4114 C C . LEU B 1 122 ? 1.199 22.906 3.625 1 96.88 122 LEU B C 1
ATOM 4116 O O . LEU B 1 122 ? 1.157 21.859 2.965 1 96.88 122 LEU B O 1
ATOM 4120 N N . ALA B 1 123 ? 0.228 23.25 4.43 1 97.19 123 ALA B N 1
ATOM 4121 C CA . ALA B 1 123 ? -1.001 22.469 4.547 1 97.19 123 ALA B CA 1
ATOM 4122 C C . ALA B 1 123 ? -1.794 22.5 3.244 1 97.19 123 ALA B C 1
ATOM 4124 O O . ALA B 1 123 ? -2.352 21.484 2.832 1 97.19 123 ALA B O 1
ATOM 4125 N N . ALA B 1 124 ? -1.849 23.688 2.637 1 97.56 124 ALA B N 1
ATOM 4126 C CA . ALA B 1 124 ? -2.516 23.797 1.342 1 97.56 124 ALA B CA 1
ATOM 4127 C C . ALA B 1 124 ? -1.826 22.938 0.293 1 97.56 124 ALA B C 1
ATOM 4129 O O . ALA B 1 124 ? -2.488 22.312 -0.537 1 97.56 124 ALA B O 1
ATOM 4130 N N . ALA B 1 125 ? -0.528 22.906 0.339 1 97.75 125 ALA B N 1
ATOM 4131 C CA . ALA B 1 125 ? 0.234 22.078 -0.584 1 97.75 125 ALA B CA 1
ATOM 4132 C C . ALA B 1 125 ? -0.093 20.594 -0.384 1 97.75 125 ALA B C 1
ATOM 4134 O O . ALA B 1 125 ? -0.238 19.859 -1.354 1 97.75 125 ALA B O 1
ATOM 4135 N N . ARG B 1 126 ? -0.178 20.203 0.84 1 97.5 126 ARG B N 1
ATOM 4136 C CA . ARG B 1 126 ? -0.541 18.812 1.135 1 97.5 126 ARG B CA 1
ATOM 4137 C C . ARG B 1 126 ? -1.918 18.484 0.573 1 97.5 126 ARG B C 1
ATOM 4139 O O . ARG B 1 126 ? -2.104 17.422 -0.039 1 97.5 126 ARG B O 1
ATOM 4146 N N . ALA B 1 127 ? -2.824 19.344 0.84 1 97.69 127 ALA B N 1
ATOM 4147 C CA . ALA B 1 127 ? -4.176 19.141 0.325 1 97.69 127 ALA B CA 1
ATOM 4148 C C . ALA B 1 127 ? -4.176 19.062 -1.199 1 97.69 127 ALA B C 1
ATOM 4150 O O . ALA B 1 127 ? -4.852 18.219 -1.786 1 97.69 127 ALA B O 1
ATOM 4151 N N . ALA B 1 128 ? -3.436 19.938 -1.808 1 97.56 128 ALA B N 1
ATOM 4152 C CA . ALA B 1 128 ? -3.328 19.922 -3.264 1 97.56 128 ALA B CA 1
ATOM 4153 C C . ALA B 1 128 ? -2.689 18.625 -3.76 1 97.56 128 ALA B C 1
ATOM 4155 O O . ALA B 1 128 ? -3.127 18.062 -4.762 1 97.56 128 ALA B O 1
ATOM 4156 N N . GLN B 1 129 ? -1.678 18.125 -3.045 1 96.69 129 GLN B N 1
ATOM 4157 C CA . GLN B 1 129 ? -0.996 16.89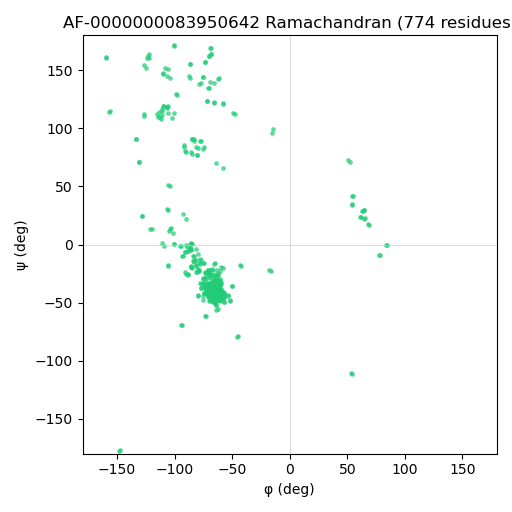1 -3.395 1 96.69 129 GLN B CA 1
ATOM 4158 C C . GLN B 1 129 ? -1.96 15.703 -3.369 1 96.69 129 GLN B C 1
ATOM 4160 O O . GLN B 1 129 ? -1.939 14.859 -4.27 1 96.69 129 GLN B O 1
ATOM 4165 N N . ARG B 1 130 ? -2.846 15.672 -2.424 1 95.38 130 ARG B N 1
ATOM 4166 C CA . ARG B 1 130 ? -3.785 14.562 -2.273 1 95.38 130 ARG B CA 1
ATOM 4167 C C . ARG B 1 130 ? -4.883 14.633 -3.33 1 95.38 130 ARG B C 1
ATOM 4169 O O . ARG B 1 130 ? -5.578 13.641 -3.576 1 95.38 130 ARG B O 1
ATOM 4176 N N . GLN B 1 131 ? -5.004 15.742 -3.945 1 94.94 131 GLN B N 1
ATOM 4177 C CA . GLN B 1 131 ? -5.973 15.922 -5.02 1 94.94 131 GLN B CA 1
ATOM 4178 C C . GLN B 1 131 ? -5.301 15.82 -6.387 1 94.94 131 GLN B C 1
ATOM 4180 O O . GLN B 1 131 ? -5.922 16.109 -7.414 1 94.94 131 GLN B O 1
ATOM 4185 N N . PHE B 1 132 ? -3.984 15.578 -6.414 1 94.38 132 PHE B N 1
ATOM 4186 C CA . PHE B 1 132 ? -3.176 15.43 -7.617 1 94.38 132 PHE B CA 1
ATOM 4187 C C . PHE B 1 132 ? -3.137 16.734 -8.414 1 94.38 132 PHE B C 1
ATOM 4189 O O . PHE B 1 132 ? -3.113 16.703 -9.648 1 94.38 132 PHE B O 1
ATOM 4196 N N . LYS B 1 133 ? -3.25 17.812 -7.727 1 96 133 LYS B N 1
ATOM 4197 C CA . LYS B 1 133 ? -3.07 19.141 -8.32 1 96 133 LYS B CA 1
ATOM 4198 C C . LYS B 1 133 ? -1.623 19.609 -8.195 1 96 133 LYS B C 1
ATOM 4200 O O . LYS B 1 133 ? -1.305 20.422 -7.336 1 96 133 LYS B O 1
ATOM 4205 N N . ASN B 1 134 ? -0.833 19.203 -9.086 1 95.88 134 ASN B N 1
ATOM 4206 C CA . ASN B 1 134 ? 0.612 19.359 -8.977 1 95.88 134 ASN B CA 1
ATOM 4207 C C . ASN B 1 134 ? 1.021 20.828 -9.141 1 95.88 134 ASN B C 1
ATOM 4209 O O . ASN B 1 134 ? 1.92 21.312 -8.453 1 95.88 134 ASN B O 1
ATOM 4213 N N . GLU B 1 135 ? 0.357 21.547 -10.039 1 96.5 135 GLU B N 1
ATOM 4214 C CA . GLU B 1 135 ? 0.711 22.938 -10.281 1 96.5 135 GLU B CA 1
ATOM 4215 C C . GLU B 1 135 ? 0.43 23.797 -9.055 1 96.5 135 GLU B C 1
ATOM 4217 O O . GLU B 1 135 ? 1.273 24.594 -8.648 1 96.5 135 GLU B O 1
ATOM 4222 N N . GLU B 1 136 ? -0.772 23.641 -8.547 1 97.19 136 GLU B N 1
ATOM 4223 C CA . GLU B 1 136 ? -1.126 24.375 -7.34 1 97.19 136 GLU B CA 1
ATOM 4224 C C . GLU B 1 136 ? -0.205 24.031 -6.18 1 97.19 136 GLU B C 1
ATOM 4226 O O . GLU B 1 136 ? 0.213 24.906 -5.418 1 97.19 136 GLU B O 1
ATOM 4231 N N . ARG B 1 137 ? 0.047 22.734 -6.012 1 97 137 ARG B N 1
ATOM 4232 C CA . ARG B 1 137 ? 0.96 22.266 -4.973 1 97 137 ARG B CA 1
ATOM 4233 C C . ARG B 1 137 ? 2.299 23 -5.051 1 97 137 ARG B C 1
ATOM 4235 O O . ARG B 1 137 ? 2.779 23.531 -4.051 1 97 137 ARG B O 1
ATOM 4242 N N . ASP B 1 138 ? 2.857 23.062 -6.266 1 96.62 138 ASP B N 1
ATOM 4243 C CA . ASP B 1 138 ? 4.164 23.688 -6.453 1 96.62 138 ASP B CA 1
ATOM 4244 C C . ASP B 1 138 ? 4.098 25.188 -6.184 1 96.62 138 ASP B C 1
ATOM 4246 O O . ASP B 1 138 ? 5.043 25.766 -5.645 1 96.62 138 ASP B O 1
ATOM 4250 N N . ASP B 1 139 ? 3.021 25.719 -6.555 1 97.38 139 ASP B N 1
ATOM 4251 C CA . ASP B 1 139 ? 2.846 27.141 -6.285 1 97.38 139 ASP B CA 1
ATOM 4252 C C . ASP B 1 139 ? 2.852 27.422 -4.781 1 97.38 139 ASP B C 1
ATOM 4254 O O . ASP B 1 139 ? 3.531 28.344 -4.316 1 97.38 139 ASP B O 1
ATOM 4258 N N . TYR B 1 140 ? 2.088 26.609 -4.059 1 97.69 140 TYR B N 1
ATOM 4259 C CA . TYR B 1 140 ? 2.045 26.781 -2.609 1 97.69 140 TYR B CA 1
ATOM 4260 C C . TYR B 1 140 ? 3.424 26.562 -1.996 1 97.69 140 TYR B C 1
ATOM 4262 O O . TYR B 1 140 ? 3.834 27.312 -1.104 1 97.69 140 TYR B O 1
ATOM 4270 N N . LEU B 1 141 ? 4.145 25.594 -2.436 1 97.38 141 LEU B N 1
ATOM 4271 C CA . LEU B 1 141 ? 5.469 25.297 -1.905 1 97.38 141 LEU B CA 1
ATOM 4272 C C . LEU B 1 141 ? 6.449 26.422 -2.225 1 97.38 141 LEU B C 1
ATOM 4274 O O . LEU B 1 141 ? 7.293 26.766 -1.396 1 97.38 141 LEU B O 1
ATOM 4278 N N . ASN B 1 142 ? 6.309 26.984 -3.404 1 96.69 142 ASN B N 1
ATOM 4279 C CA . ASN B 1 142 ? 7.156 28.109 -3.773 1 96.69 142 ASN B CA 1
ATOM 4280 C C . ASN B 1 142 ? 6.918 29.312 -2.865 1 96.69 142 ASN B C 1
ATOM 4282 O O . ASN B 1 142 ? 7.867 29.984 -2.447 1 96.69 142 ASN B O 1
ATOM 4286 N N . LYS B 1 143 ? 5.688 29.562 -2.613 1 95.94 143 LYS B N 1
ATOM 4287 C CA . LYS B 1 143 ? 5.344 30.672 -1.713 1 95.94 143 LYS B CA 1
ATOM 4288 C C . LYS B 1 143 ? 5.859 30.406 -0.302 1 95.94 143 LYS B C 1
ATOM 4290 O O . LYS B 1 143 ? 6.367 31.312 0.359 1 95.94 143 LYS B O 1
ATOM 4295 N N . ALA B 1 144 ? 5.723 29.188 0.134 1 95.81 144 ALA B N 1
ATOM 4296 C CA . ALA B 1 144 ? 6.199 28.812 1.463 1 95.81 144 ALA B CA 1
ATOM 4297 C C . ALA B 1 144 ? 7.719 28.922 1.548 1 95.81 144 ALA B C 1
ATOM 4299 O O . ALA B 1 144 ? 8.266 29.281 2.59 1 95.81 144 ALA B O 1
ATOM 4300 N N . ALA B 1 145 ? 8.438 28.609 0.495 1 94.19 145 ALA B N 1
ATOM 4301 C CA . ALA B 1 145 ? 9.898 28.594 0.452 1 94.19 145 ALA B CA 1
ATOM 4302 C C . ALA B 1 145 ? 10.469 30 0.674 1 94.19 145 ALA B C 1
ATOM 4304 O O . ALA B 1 145 ? 11.617 30.141 1.099 1 94.19 145 ALA B O 1
ATOM 4305 N N . GLN B 1 146 ? 9.68 31.031 0.348 1 92.62 146 GLN B N 1
ATOM 4306 C CA . GLN B 1 146 ? 10.117 32.406 0.479 1 92.62 146 GLN B CA 1
ATOM 4307 C C . GLN B 1 146 ? 10.062 32.875 1.933 1 92.62 146 GLN B C 1
ATOM 4309 O O . GLN B 1 146 ? 10.672 33.875 2.291 1 92.62 146 GLN B O 1
ATOM 4314 N N . LEU B 1 147 ? 9.398 32.062 2.719 1 90.31 147 LEU B N 1
ATOM 4315 C CA . LEU B 1 147 ? 9.242 32.438 4.121 1 90.31 147 LEU B CA 1
ATOM 4316 C C . LEU B 1 147 ? 10.43 31.938 4.945 1 90.31 147 LEU B C 1
ATOM 4318 O O . LEU B 1 147 ? 10.977 30.859 4.668 1 90.31 147 LEU B O 1
ATOM 4322 N N . PRO B 1 148 ? 10.766 32.719 5.875 1 86.06 148 PRO B N 1
ATOM 4323 C CA . PRO B 1 148 ? 11.938 32.344 6.668 1 86.06 148 PRO B CA 1
ATOM 4324 C C . PRO B 1 148 ? 11.75 31.031 7.41 1 86.06 148 PRO B C 1
ATOM 4326 O O . PRO B 1 148 ? 10.641 30.703 7.828 1 86.06 148 PRO B O 1
ATOM 4329 N N . LEU B 1 149 ? 12.734 30.156 7.566 1 86.25 149 LEU B N 1
ATOM 4330 C CA . LEU B 1 149 ? 12.82 28.938 8.359 1 86.25 149 LEU B CA 1
ATOM 4331 C C . LEU B 1 149 ? 12.094 27.781 7.676 1 86.25 149 LEU B C 1
ATOM 4333 O O . LEU B 1 149 ? 12.156 26.641 8.133 1 86.25 149 LEU B O 1
ATOM 4337 N N . ALA B 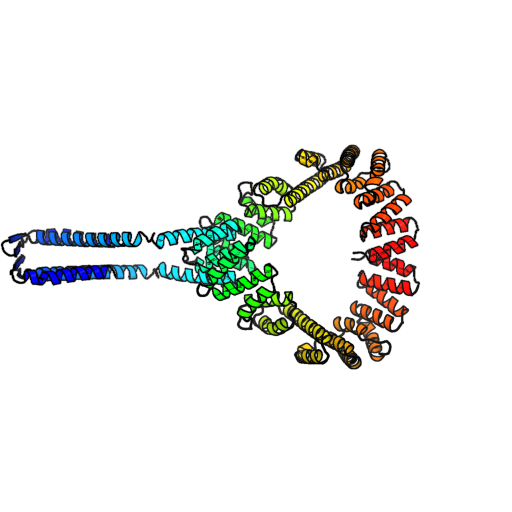1 150 ? 11.359 28.125 6.602 1 92 150 ALA B N 1
ATOM 4338 C CA . ALA B 1 150 ? 10.523 27.094 6 1 92 150 ALA B CA 1
ATOM 4339 C C . ALA B 1 150 ? 11.242 26.422 4.836 1 92 150 ALA B C 1
ATOM 4341 O O . ALA B 1 150 ? 10.734 25.453 4.262 1 92 150 ALA B O 1
ATOM 4342 N N . THR B 1 151 ? 12.414 26.828 4.516 1 91.94 151 THR B N 1
ATOM 4343 C CA . THR B 1 151 ? 13.102 26.359 3.312 1 91.94 151 THR B CA 1
ATOM 4344 C C . THR B 1 151 ? 13.406 24.875 3.402 1 91.94 151 THR B C 1
ATOM 4346 O O . THR B 1 151 ? 13.125 24.125 2.473 1 91.94 151 THR B O 1
ATOM 4349 N N . GLN B 1 152 ? 13.992 24.469 4.496 1 92.19 152 GLN B N 1
ATOM 4350 C CA . GLN B 1 152 ? 14.352 23.062 4.656 1 92.19 152 GLN B CA 1
ATOM 4351 C C . GLN B 1 152 ? 13.109 22.172 4.652 1 92.19 152 GLN B C 1
ATOM 4353 O O . GLN B 1 152 ? 13.102 21.109 4.02 1 92.19 152 GLN B O 1
ATOM 4358 N N . ALA B 1 153 ? 12.07 22.594 5.359 1 94.69 153 ALA B N 1
ATOM 4359 C CA . ALA B 1 153 ? 10.828 21.828 5.422 1 94.69 153 ALA B CA 1
ATOM 4360 C C . ALA B 1 153 ? 10.18 21.719 4.039 1 94.69 153 ALA B C 1
ATOM 4362 O O . ALA B 1 153 ? 9.672 20.672 3.67 1 94.69 153 ALA B O 1
ATOM 4363 N N . VAL B 1 154 ? 10.258 22.797 3.281 1 96.81 154 VAL B N 1
ATOM 4364 C CA . VAL B 1 154 ? 9.688 22.828 1.938 1 96.81 154 VAL B CA 1
ATOM 4365 C C . VAL B 1 154 ? 10.461 21.875 1.032 1 96.81 154 VAL B C 1
ATOM 4367 O O . VAL B 1 154 ? 9.867 21.094 0.279 1 96.81 154 VAL B O 1
ATOM 4370 N N . THR B 1 155 ? 11.781 21.906 1.133 1 96.5 155 THR B N 1
ATOM 4371 C CA . THR B 1 155 ? 12.602 21.047 0.297 1 96.5 155 THR B CA 1
ATOM 4372 C C . THR B 1 155 ? 12.359 19.578 0.627 1 96.5 155 THR B C 1
ATOM 4374 O O . THR B 1 155 ? 12.234 18.75 -0.274 1 96.5 155 THR B O 1
ATOM 4377 N N . THR B 1 156 ? 12.289 19.266 1.892 1 96.81 156 THR B N 1
ATOM 4378 C CA . THR B 1 156 ? 12 17.891 2.311 1 96.81 156 THR B CA 1
ATOM 4379 C C . THR B 1 156 ? 10.641 17.453 1.787 1 96.81 156 THR B C 1
ATOM 4381 O O . THR B 1 156 ? 10.492 16.328 1.293 1 96.81 156 THR B O 1
ATOM 4384 N N . THR B 1 157 ? 9.648 18.281 1.857 1 97.12 157 THR B N 1
ATOM 4385 C CA . THR B 1 157 ? 8.305 17.984 1.384 1 97.12 157 THR B CA 1
ATOM 4386 C C . THR B 1 157 ? 8.297 17.797 -0.13 1 97.12 157 THR B C 1
ATOM 4388 O O . THR B 1 157 ? 7.609 16.906 -0.644 1 97.12 157 THR B O 1
ATOM 4391 N N . ARG B 1 158 ? 9.078 18.594 -0.79 1 96.94 158 ARG B N 1
ATOM 4392 C CA . ARG B 1 158 ? 9.188 18.453 -2.238 1 96.94 158 ARG B CA 1
ATOM 4393 C C . ARG B 1 158 ? 9.719 17.078 -2.623 1 96.94 158 ARG B C 1
ATOM 4395 O O . ARG B 1 158 ? 9.203 16.438 -3.543 1 96.94 158 ARG B O 1
ATOM 4402 N N . VAL B 1 159 ? 10.75 16.688 -1.9 1 97.69 159 VAL B N 1
ATOM 4403 C CA . VAL B 1 159 ? 11.336 15.375 -2.162 1 97.69 159 VAL B CA 1
ATOM 4404 C C . VAL B 1 159 ? 10.266 14.297 -2.014 1 97.69 159 VAL B C 1
ATOM 4406 O O . VAL B 1 159 ? 10.109 13.445 -2.893 1 97.69 159 VAL B O 1
ATOM 4409 N N . ARG B 1 160 ? 9.508 14.375 -1.017 1 97.19 160 ARG B N 1
ATOM 4410 C CA . ARG B 1 160 ? 8.484 13.375 -0.715 1 97.19 160 ARG B CA 1
ATOM 4411 C C . ARG B 1 160 ? 7.41 13.352 -1.799 1 97.19 160 ARG B C 1
ATOM 4413 O O . ARG B 1 160 ? 7.004 12.281 -2.252 1 97.19 160 ARG B O 1
ATOM 4420 N N . TYR B 1 161 ? 6.965 14.5 -2.188 1 97.31 161 TYR B N 1
ATOM 4421 C CA . TYR B 1 161 ? 5.891 14.57 -3.172 1 97.31 161 TYR B CA 1
ATOM 4422 C C . TYR B 1 161 ? 6.375 14.102 -4.539 1 97.31 161 TYR B C 1
ATOM 4424 O O . TYR B 1 161 ? 5.645 13.406 -5.254 1 97.31 161 TYR B O 1
ATOM 4432 N N . TYR B 1 162 ? 7.613 14.398 -4.883 1 96.94 162 TYR B N 1
ATOM 4433 C CA . TYR B 1 162 ? 8.172 13.891 -6.137 1 96.94 162 TYR B CA 1
ATOM 4434 C C . TYR B 1 162 ? 8.297 12.375 -6.105 1 96.94 162 TYR B C 1
ATOM 4436 O O . TYR B 1 162 ? 8.023 11.703 -7.102 1 96.94 162 TYR B O 1
ATOM 4444 N N . MET B 1 163 ? 8.648 11.82 -4.965 1 97.31 163 MET B N 1
ATOM 4445 C CA . MET B 1 163 ? 8.742 10.375 -4.82 1 97.31 163 MET B CA 1
ATOM 4446 C C . MET B 1 163 ? 7.379 9.719 -4.988 1 97.31 163 MET B C 1
ATOM 4448 O O . MET B 1 163 ? 7.258 8.688 -5.66 1 97.31 163 MET B O 1
ATOM 4452 N N . GLN B 1 164 ? 6.41 10.297 -4.426 1 95.44 164 GLN B N 1
ATOM 4453 C CA . GLN B 1 164 ? 5.059 9.75 -4.504 1 95.44 164 GLN B CA 1
ATOM 4454 C C . GLN B 1 164 ? 4.527 9.805 -5.93 1 95.44 164 GLN B C 1
ATOM 4456 O O . GLN B 1 164 ? 3.721 8.961 -6.332 1 95.44 164 GLN B O 1
ATOM 4461 N N . GLN B 1 165 ? 5.012 10.727 -6.742 1 94.56 165 GLN B N 1
ATOM 4462 C CA . GLN B 1 165 ? 4.586 10.875 -8.133 1 94.56 165 GLN B CA 1
ATOM 4463 C C . GLN B 1 165 ? 5.43 10.008 -9.062 1 94.56 165 GLN B C 1
ATOM 4465 O O . GLN B 1 165 ? 5.168 9.945 -10.266 1 94.56 165 GLN B O 1
ATOM 4470 N N . GLY B 1 166 ? 6.469 9.367 -8.484 1 94.81 166 GLY B N 1
ATOM 4471 C CA . GLY B 1 166 ? 7.34 8.516 -9.273 1 94.81 166 GLY B CA 1
ATOM 4472 C C . GLY B 1 166 ? 8.438 9.289 -9.984 1 94.81 166 GLY B C 1
ATOM 4473 O O . GLY B 1 166 ? 9.172 8.719 -10.805 1 94.81 166 GLY B O 1
ATOM 4474 N N . GLU B 1 167 ? 8.445 10.594 -9.789 1 95.94 167 GLU B N 1
ATOM 4475 C CA . GLU B 1 167 ? 9.508 11.406 -10.383 1 95.94 167 GLU B CA 1
ATOM 4476 C C . GLU B 1 167 ? 10.781 11.344 -9.547 1 95.94 167 GLU B C 1
ATOM 4478 O O . GLU B 1 167 ? 11.156 12.328 -8.906 1 95.94 167 GLU B O 1
ATOM 4483 N N . LEU B 1 168 ? 11.484 10.32 -9.641 1 97.5 168 LEU B N 1
ATOM 4484 C CA . LEU B 1 168 ? 12.602 10.008 -8.75 1 97.5 168 LEU B CA 1
ATOM 4485 C C . LEU B 1 168 ? 13.805 10.898 -9.047 1 97.5 168 LEU B C 1
ATOM 4487 O O . LEU B 1 168 ? 14.555 11.258 -8.141 1 97.5 168 LEU B O 1
ATOM 4491 N N . GLU B 1 169 ? 14.031 11.273 -10.289 1 97.38 169 GLU B N 1
ATOM 4492 C CA . GLU B 1 169 ? 15.156 12.133 -10.633 1 97.38 169 GLU B CA 1
ATOM 4493 C C . GLU B 1 169 ? 15.008 13.523 -10.008 1 97.38 169 GLU B C 1
ATOM 4495 O O . GLU B 1 169 ? 15.969 14.062 -9.453 1 97.38 169 GLU B O 1
ATOM 4500 N N . LYS B 1 170 ? 13.805 14.062 -10.141 1 97.19 170 LYS B N 1
ATOM 4501 C CA . LYS B 1 170 ? 13.539 15.359 -9.523 1 97.19 170 LYS B CA 1
ATOM 4502 C C . LYS B 1 170 ? 13.672 15.281 -8.008 1 97.19 170 LYS B C 1
ATOM 4504 O O . LYS B 1 170 ? 14.18 16.203 -7.371 1 97.19 170 LYS B O 1
ATOM 4509 N N . ALA B 1 171 ? 13.156 14.219 -7.453 1 97.94 171 ALA B N 1
ATOM 4510 C CA . ALA B 1 171 ? 13.289 14 -6.016 1 97.94 171 ALA B CA 1
ATOM 4511 C C . ALA B 1 171 ? 14.758 13.992 -5.598 1 97.94 171 ALA B C 1
ATOM 4513 O O . ALA B 1 171 ? 15.125 14.586 -4.578 1 97.94 171 ALA B O 1
ATOM 4514 N N . ARG B 1 172 ? 15.602 13.344 -6.398 1 97.69 172 ARG B N 1
ATOM 4515 C CA . ARG B 1 172 ? 17.031 13.25 -6.102 1 97.69 172 ARG B CA 1
ATOM 4516 C C . ARG B 1 172 ? 17.688 14.625 -6.125 1 97.69 172 ARG B C 1
ATOM 4518 O O . ARG B 1 172 ? 18.5 14.938 -5.25 1 97.69 172 ARG B O 1
ATOM 4525 N N . GLU B 1 173 ? 17.359 15.422 -7.078 1 97.25 173 GLU B N 1
ATOM 4526 C CA . GLU B 1 173 ? 17.891 16.766 -7.172 1 97.25 173 GLU B CA 1
ATOM 4527 C C . GLU B 1 173 ? 17.578 17.578 -5.914 1 97.25 173 GLU B C 1
ATOM 4529 O O . GLU B 1 173 ? 18.453 18.281 -5.387 1 97.25 173 GLU B O 1
ATOM 4534 N N . GLN B 1 174 ? 16.359 17.484 -5.496 1 96.75 174 GLN B N 1
ATOM 4535 C CA . GLN B 1 174 ? 15.953 18.203 -4.289 1 96.75 174 GLN B CA 1
ATOM 4536 C C . GLN B 1 174 ? 16.641 17.625 -3.053 1 96.75 174 GLN B C 1
ATOM 4538 O O . GLN B 1 174 ? 17.062 18.375 -2.166 1 96.75 174 GLN B O 1
ATOM 4543 N N . LEU B 1 175 ? 16.703 16.344 -2.943 1 97.38 175 LEU B N 1
ATOM 4544 C CA . LEU B 1 175 ? 17.328 15.68 -1.8 1 97.38 175 LEU B CA 1
ATOM 4545 C C . LEU B 1 175 ? 18.797 16.047 -1.689 1 97.38 175 LEU B C 1
ATOM 4547 O O . LEU B 1 175 ? 19.328 16.234 -0.585 1 97.38 175 LEU B O 1
ATOM 4551 N N . ASP B 1 176 ? 19.453 16.141 -2.809 1 96.19 176 ASP B N 1
ATOM 4552 C CA . ASP B 1 176 ? 20.875 16.484 -2.82 1 96.19 176 ASP B CA 1
ATOM 4553 C C . ASP B 1 176 ? 21.109 17.859 -2.211 1 96.19 176 ASP B C 1
ATOM 4555 O O . ASP B 1 176 ? 22.172 18.109 -1.618 1 96.19 176 ASP B O 1
ATOM 4559 N N . LYS B 1 177 ? 20.172 18.75 -2.357 1 94.5 177 LYS B N 1
ATOM 4560 C CA . LYS B 1 177 ? 20.297 20.078 -1.75 1 94.5 177 LYS B CA 1
ATOM 4561 C C . LYS B 1 177 ? 20.312 19.984 -0.227 1 94.5 177 LYS B C 1
ATOM 4563 O O . LYS B 1 177 ? 20.891 20.844 0.446 1 94.5 177 LYS B O 1
ATOM 4568 N N . LEU B 1 178 ? 19.656 18.953 0.293 1 94.62 178 LEU B N 1
ATOM 4569 C CA . LEU B 1 178 ? 19.594 18.75 1.736 1 94.62 178 LEU B CA 1
ATOM 4570 C C . LEU B 1 178 ? 20.859 18.078 2.25 1 94.62 178 LEU B C 1
ATOM 4572 O O . LEU B 1 178 ? 21.125 18.078 3.453 1 94.62 178 LEU B O 1
ATOM 4576 N N . GLN B 1 179 ? 21.641 17.453 1.419 1 92.69 179 GLN B N 1
ATOM 4577 C CA . GLN B 1 179 ? 22.906 16.781 1.736 1 92.69 179 GLN B CA 1
ATOM 4578 C C . GLN B 1 179 ? 22.734 15.828 2.91 1 92.69 179 GLN B C 1
ATOM 4580 O O . GLN B 1 179 ? 23.266 16.078 4 1 92.69 179 GLN B O 1
ATOM 4585 N N . PRO B 1 180 ? 22.078 14.773 2.637 1 93.12 180 PRO B N 1
ATOM 4586 C CA . PRO B 1 180 ? 21.875 13.805 3.715 1 93.12 180 PRO B CA 1
ATOM 4587 C C . PRO B 1 180 ? 23.188 13.305 4.312 1 93.12 180 PRO B C 1
ATOM 4589 O O . PRO B 1 180 ? 24.062 12.82 3.582 1 93.12 180 PRO B O 1
ATOM 4592 N N . SER B 1 181 ? 23.344 13.492 5.578 1 91.25 181 SER B N 1
ATOM 4593 C CA . SER B 1 181 ? 24.547 13.109 6.316 1 91.25 181 SER B CA 1
ATOM 4594 C C . SER B 1 181 ? 24.219 12.719 7.75 1 91.25 181 SER B C 1
ATOM 4596 O O . SER B 1 181 ? 23.031 12.625 8.117 1 91.25 181 SER B O 1
ATOM 4598 N N . SER B 1 182 ? 25.25 12.398 8.531 1 90.62 182 SER B N 1
ATOM 4599 C CA . SER B 1 182 ? 25.062 11.992 9.922 1 90.62 182 SER B CA 1
ATOM 4600 C C . SER B 1 182 ? 24.5 13.133 10.766 1 90.62 182 SER B C 1
ATOM 4602 O O . SER B 1 182 ? 23.953 12.906 11.844 1 90.62 182 SER B O 1
ATOM 4604 N N . LYS B 1 183 ? 24.578 14.312 10.266 1 92.12 183 LYS B N 1
ATOM 4605 C CA . LYS B 1 183 ? 24.094 15.477 11.008 1 92.12 183 LYS B CA 1
ATOM 4606 C C . LYS B 1 183 ? 22.641 15.797 10.633 1 92.12 183 LYS B C 1
ATOM 4608 O O . LYS B 1 183 ? 22 16.609 11.297 1 92.12 183 LYS B O 1
ATOM 4613 N N . SER B 1 184 ? 22.188 15.164 9.648 1 93.5 184 SER B N 1
ATOM 4614 C CA . SER B 1 184 ? 20.828 15.422 9.164 1 93.5 184 SER B CA 1
ATOM 4615 C C . SER B 1 184 ? 19.781 14.828 10.109 1 93.5 184 SER B C 1
ATOM 4617 O O . SER B 1 184 ? 20.094 13.922 10.883 1 93.5 184 SER B O 1
ATOM 4619 N N . LYS B 1 185 ? 18.625 15.391 10.023 1 92.62 185 LYS B N 1
ATOM 4620 C CA . LYS B 1 185 ? 17.516 14.891 10.828 1 92.62 185 LYS B CA 1
ATOM 4621 C C . LYS B 1 185 ? 17.047 13.531 10.328 1 92.62 185 LYS B C 1
ATOM 4623 O O . LYS B 1 185 ? 17.312 13.164 9.18 1 92.62 185 LYS B O 1
ATOM 4628 N N . ALA B 1 186 ? 16.328 12.836 11.141 1 93.94 186 ALA B N 1
ATOM 4629 C CA . ALA B 1 186 ? 15.906 11.469 10.875 1 93.94 186 ALA B CA 1
ATOM 4630 C C . ALA B 1 186 ? 15.023 11.398 9.633 1 93.94 186 ALA B C 1
ATOM 4632 O O . ALA B 1 186 ? 15.219 10.539 8.773 1 93.94 186 ALA B O 1
ATOM 4633 N N . PRO B 1 187 ? 14.102 12.297 9.438 1 93.94 187 PRO B N 1
ATOM 4634 C CA . PRO B 1 187 ? 13.227 12.188 8.266 1 93.94 187 PRO B CA 1
ATOM 4635 C C . PRO B 1 187 ? 13.977 12.336 6.945 1 93.94 187 PRO B C 1
ATOM 4637 O O . PRO B 1 187 ? 13.625 11.688 5.953 1 93.94 187 PRO B O 1
ATOM 4640 N N . VAL B 1 188 ? 14.953 13.18 6.926 1 95.81 188 VAL B N 1
ATOM 4641 C CA . VAL B 1 188 ? 15.742 13.367 5.719 1 95.81 188 VAL B CA 1
ATOM 4642 C C . VAL B 1 188 ? 16.484 12.078 5.383 1 95.81 188 VAL B C 1
ATOM 4644 O O . VAL B 1 188 ? 16.531 11.664 4.223 1 95.81 188 VAL B O 1
ATOM 4647 N N . LEU B 1 189 ? 17.016 11.438 6.43 1 96.75 189 LEU B N 1
ATOM 4648 C CA . LEU B 1 189 ? 17.734 10.188 6.23 1 96.75 189 LEU B CA 1
ATOM 4649 C C . LEU B 1 189 ? 16.797 9.078 5.77 1 96.75 189 LEU B C 1
ATOM 4651 O O . LEU B 1 189 ? 17.172 8.25 4.941 1 96.75 189 LEU B O 1
ATOM 4655 N N . GLN B 1 190 ? 15.625 9.062 6.312 1 96.25 190 GLN B N 1
ATOM 4656 C CA . GLN B 1 190 ? 14.625 8.086 5.902 1 96.25 190 GLN B CA 1
ATOM 4657 C C . GLN B 1 190 ? 14.234 8.273 4.438 1 96.25 190 GLN B C 1
ATOM 4659 O O . GLN B 1 190 ? 14.102 7.297 3.693 1 96.25 190 GLN B O 1
ATOM 4664 N N . LEU B 1 191 ? 14.055 9.477 4.043 1 96.94 191 LEU B N 1
ATOM 4665 C CA . LEU B 1 191 ? 13.742 9.781 2.65 1 96.94 191 LEU B CA 1
ATOM 4666 C C . LEU B 1 191 ? 14.875 9.344 1.73 1 96.94 191 LEU B C 1
ATOM 4668 O O . LEU B 1 191 ? 14.633 8.797 0.654 1 96.94 191 LEU B O 1
ATOM 4672 N N . ALA B 1 192 ? 16.078 9.625 2.201 1 97.56 192 ALA B N 1
ATOM 4673 C CA . ALA B 1 192 ? 17.25 9.227 1.419 1 97.56 192 ALA B CA 1
ATOM 4674 C C . ALA B 1 192 ? 17.297 7.715 1.248 1 97.56 192 ALA B C 1
ATOM 4676 O O . ALA B 1 192 ? 17.547 7.215 0.148 1 97.56 192 ALA B O 1
ATOM 4677 N N . LEU B 1 193 ? 17.062 7.031 2.346 1 97.44 193 LEU B N 1
ATOM 4678 C CA . LEU B 1 193 ? 17.062 5.574 2.314 1 97.44 193 LEU B CA 1
ATOM 4679 C C . LEU B 1 193 ? 16.047 5.055 1.3 1 97.44 193 LEU B C 1
ATOM 4681 O O . LEU B 1 193 ? 16.375 4.242 0.438 1 97.44 193 LEU B O 1
ATOM 4685 N N . GLU B 1 194 ? 14.867 5.539 1.354 1 97.38 194 GLU B N 1
ATOM 4686 C CA . GLU B 1 194 ? 13.797 5.094 0.461 1 97.38 194 GLU B CA 1
ATOM 4687 C C . GLU B 1 194 ? 14.109 5.453 -0.99 1 97.38 194 GLU B C 1
ATOM 4689 O O . GLU B 1 194 ? 13.906 4.637 -1.892 1 97.38 194 GLU B O 1
ATOM 4694 N N . LEU B 1 195 ? 14.547 6.68 -1.176 1 98 195 LEU B N 1
ATOM 4695 C CA . LEU B 1 195 ? 14.82 7.152 -2.529 1 98 195 LEU B CA 1
ATOM 4696 C C . LEU B 1 195 ? 15.977 6.371 -3.156 1 98 195 LEU B C 1
ATOM 4698 O O . LEU B 1 195 ? 15.875 5.93 -4.305 1 98 195 LEU B O 1
ATOM 4702 N N . TYR B 1 196 ? 17.031 6.172 -2.398 1 97.88 196 TYR B N 1
ATOM 4703 C CA . TYR B 1 196 ? 18.188 5.453 -2.926 1 97.88 196 TYR B CA 1
ATOM 4704 C C . TYR B 1 196 ? 17.844 4 -3.229 1 97.88 196 TYR B C 1
ATOM 4706 O O . TYR B 1 196 ? 18.328 3.43 -4.207 1 97.88 196 TYR B O 1
ATOM 4714 N N . GLN B 1 197 ? 17.031 3.418 -2.432 1 97.06 197 GLN B N 1
ATOM 4715 C CA . GLN B 1 197 ? 16.578 2.053 -2.686 1 97.06 197 GLN B CA 1
ATOM 4716 C C . GLN B 1 197 ? 15.742 1.981 -3.955 1 97.06 197 GLN B C 1
ATOM 4718 O O . GLN B 1 197 ? 15.906 1.068 -4.766 1 97.06 197 GLN B O 1
ATOM 4723 N N . SER B 1 198 ? 14.883 2.91 -4.141 1 96.44 198 SER B N 1
ATOM 4724 C CA . SER B 1 198 ? 14.023 2.941 -5.324 1 96.44 198 SER B CA 1
ATOM 4725 C C . SER B 1 198 ? 14.844 3.131 -6.594 1 96.44 198 SER B C 1
ATOM 4727 O O . SER B 1 198 ? 14.484 2.619 -7.656 1 96.44 198 SER B O 1
ATOM 4729 N N . GLN B 1 199 ? 15.875 3.889 -6.473 1 96.69 199 GLN B N 1
ATOM 4730 C CA . GLN B 1 199 ? 16.734 4.141 -7.621 1 96.69 199 GLN B CA 1
ATOM 4731 C C . GLN B 1 199 ? 17.797 3.053 -7.762 1 96.69 199 GLN B C 1
ATOM 4733 O O . GLN B 1 199 ? 18.609 3.08 -8.695 1 96.69 199 GLN B O 1
ATOM 4738 N N . LEU B 1 200 ? 17.828 2.129 -6.84 1 95.88 200 LEU B N 1
ATOM 4739 C CA . LEU B 1 200 ? 18.828 1.075 -6.793 1 95.88 200 LEU B CA 1
ATOM 4740 C C . LEU B 1 200 ? 20.234 1.664 -6.824 1 95.88 200 LEU B C 1
ATOM 4742 O O . LEU B 1 200 ? 21.109 1.154 -7.531 1 95.88 200 LEU B O 1
ATOM 4746 N N . ASP B 1 201 ? 20.359 2.809 -6.207 1 96.19 201 ASP B N 1
ATOM 4747 C CA . ASP B 1 201 ? 21.672 3.418 -6.062 1 96.19 201 ASP B CA 1
ATOM 4748 C C . ASP B 1 201 ? 22.406 2.863 -4.844 1 96.19 201 ASP B C 1
ATOM 4750 O O . ASP B 1 201 ? 22.406 3.488 -3.781 1 96.19 201 ASP B O 1
ATOM 4754 N N . TRP B 1 202 ? 23.125 1.846 -5.094 1 96.44 202 TRP B N 1
ATOM 4755 C CA . TRP B 1 202 ? 23.734 1.091 -4.004 1 96.44 202 TRP B CA 1
ATOM 4756 C C . TRP B 1 202 ? 24.938 1.841 -3.426 1 96.44 202 TRP B C 1
ATOM 4758 O O . TRP B 1 202 ? 25.219 1.729 -2.232 1 96.44 202 TRP B O 1
ATOM 4768 N N . GLN B 1 203 ? 25.688 2.586 -4.203 1 95.56 203 GLN B N 1
ATOM 4769 C CA . GLN B 1 203 ? 26.812 3.369 -3.715 1 95.56 203 GLN B CA 1
ATOM 4770 C C . GLN B 1 203 ? 26.359 4.41 -2.693 1 95.56 203 GLN B C 1
ATOM 4772 O O . GLN B 1 203 ? 26.953 4.535 -1.623 1 95.56 203 GLN B O 1
ATOM 4777 N N . ALA B 1 204 ? 25.297 5.117 -3.039 1 96.38 204 ALA B N 1
ATOM 4778 C CA . ALA B 1 204 ? 24.766 6.129 -2.129 1 96.38 204 ALA B CA 1
ATOM 4779 C C . ALA B 1 204 ? 24.266 5.488 -0.836 1 96.38 204 ALA B C 1
ATOM 4781 O O . ALA B 1 204 ? 24.406 6.066 0.244 1 96.38 204 ALA B O 1
ATOM 4782 N N . LEU B 1 205 ? 23.672 4.336 -0.982 1 97.38 205 LEU B N 1
ATOM 4783 C CA . LEU B 1 205 ? 23.188 3.613 0.189 1 97.38 205 LEU B CA 1
ATOM 4784 C C . LEU B 1 205 ? 24.344 3.23 1.11 1 97.38 205 LEU B C 1
ATOM 4786 O O . LEU B 1 205 ? 24.219 3.338 2.332 1 97.38 205 LEU B O 1
ATOM 4790 N N . LYS B 1 206 ? 25.453 2.734 0.488 1 96.31 206 LYS B N 1
ATOM 4791 C CA . LYS B 1 206 ? 26.609 2.354 1.275 1 96.31 206 LYS B CA 1
ATOM 4792 C C . LYS B 1 206 ? 27.141 3.533 2.09 1 96.31 206 LYS B C 1
ATOM 4794 O O . LYS B 1 206 ? 27.469 3.383 3.268 1 96.31 206 LYS B O 1
ATOM 4799 N N . LEU B 1 207 ? 27.172 4.715 1.517 1 95.62 207 LEU B N 1
ATOM 4800 C CA . LEU B 1 207 ? 27.656 5.918 2.176 1 95.62 207 LEU B CA 1
ATOM 4801 C C . LEU B 1 207 ? 26.703 6.379 3.264 1 95.62 207 LEU B C 1
ATOM 4803 O O . LEU B 1 207 ? 27.109 7.031 4.227 1 95.62 207 LEU B O 1
ATOM 4807 N N . LEU B 1 208 ? 25.422 6.008 3.1 1 96.75 208 LEU B N 1
ATOM 4808 C CA . LEU B 1 208 ? 24.391 6.457 4.016 1 96.75 208 LEU B CA 1
ATOM 4809 C C . LEU B 1 208 ? 24.297 5.547 5.234 1 96.75 208 LEU B C 1
ATOM 4811 O O . LEU B 1 208 ? 23.781 5.949 6.281 1 96.75 208 LEU B O 1
ATOM 4815 N N . LEU B 1 209 ? 24.828 4.301 5.152 1 96.19 209 LEU B N 1
ATOM 4816 C CA . LEU B 1 209 ? 24.641 3.244 6.141 1 96.19 209 LEU B CA 1
ATOM 4817 C C . LEU B 1 209 ? 25.156 3.684 7.508 1 96.19 209 LEU B C 1
ATOM 4819 O O . LEU B 1 209 ? 24.469 3.516 8.516 1 96.19 209 LEU B O 1
ATOM 4823 N N . PRO B 1 210 ? 26.328 4.352 7.586 1 94.31 210 PRO B N 1
ATOM 4824 C CA . PRO B 1 210 ? 26.812 4.77 8.906 1 94.31 210 PRO B CA 1
ATOM 4825 C C . PRO B 1 210 ? 25.875 5.785 9.57 1 94.31 210 PRO B C 1
ATOM 4827 O O . PRO B 1 210 ? 25.672 5.727 10.789 1 94.31 210 PRO B O 1
ATOM 4830 N N . ALA B 1 211 ? 25.344 6.68 8.797 1 95.69 211 ALA B N 1
ATOM 4831 C CA . ALA B 1 211 ? 24.422 7.676 9.32 1 95.69 211 ALA B CA 1
ATOM 4832 C C . ALA B 1 211 ? 23.141 7.02 9.828 1 95.69 211 ALA B C 1
ATOM 4834 O O . ALA B 1 211 ? 22.578 7.434 10.852 1 95.69 211 ALA B O 1
ATOM 4835 N N . LEU B 1 212 ? 22.672 6.008 9.125 1 95.94 212 LEU B N 1
ATOM 4836 C CA . LEU B 1 212 ? 21.469 5.289 9.516 1 95.94 212 LEU B CA 1
ATOM 4837 C C . LEU B 1 212 ? 21.672 4.562 10.844 1 95.94 212 LEU B C 1
ATOM 4839 O O . LEU B 1 212 ? 20.75 4.496 11.664 1 95.94 212 LEU B O 1
ATOM 4843 N N . ARG B 1 213 ? 22.859 3.986 11 1 93.75 213 ARG B N 1
ATOM 4844 C CA . ARG B 1 213 ? 23.188 3.285 12.242 1 93.75 213 ARG B CA 1
ATOM 4845 C C . ARG B 1 213 ? 23.297 4.258 13.406 1 93.75 213 ARG B C 1
ATOM 4847 O O . ARG B 1 213 ? 22.781 3.994 14.492 1 93.75 213 ARG B O 1
ATOM 4854 N N . LYS B 1 214 ? 23.922 5.355 13.211 1 93.69 214 LYS B N 1
ATOM 4855 C CA . LYS B 1 214 ? 24.125 6.355 14.25 1 93.69 214 LYS B CA 1
ATOM 4856 C C . LYS B 1 214 ? 22.797 6.879 14.781 1 93.69 214 LYS B C 1
ATOM 4858 O O . LYS B 1 214 ? 22.609 7 15.992 1 93.69 214 LYS B O 1
ATOM 4863 N N . LYS B 1 215 ? 21.859 7.133 13.891 1 93.31 215 LYS B N 1
ATOM 4864 C CA . LYS B 1 215 ? 20.562 7.711 14.273 1 93.31 215 LYS B CA 1
ATOM 4865 C C . LYS B 1 215 ? 19.547 6.621 14.602 1 93.31 215 LYS B C 1
ATOM 4867 O O . LYS B 1 215 ? 18.391 6.914 14.914 1 93.31 215 LYS B O 1
ATOM 4872 N N . GLN B 1 216 ? 19.922 5.359 14.5 1 92.19 216 GLN B N 1
ATOM 4873 C CA . GLN B 1 216 ? 19.094 4.203 14.828 1 92.19 216 GLN B CA 1
ATOM 4874 C C . GLN B 1 216 ? 17.766 4.246 14.078 1 92.19 216 GLN B C 1
ATOM 4876 O O . GLN B 1 216 ? 16.703 4.039 14.672 1 92.19 216 GLN B O 1
ATOM 4881 N N . ILE B 1 217 ? 17.844 4.617 12.852 1 91.69 217 ILE B N 1
ATOM 4882 C CA . ILE B 1 217 ? 16.672 4.66 12 1 91.69 217 ILE B CA 1
ATOM 4883 C C . ILE B 1 217 ? 16.141 3.242 11.773 1 91.69 217 ILE B C 1
ATOM 4885 O O . ILE B 1 217 ? 14.93 3.025 11.703 1 91.69 217 ILE B O 1
ATOM 4889 N N . LEU B 1 218 ? 17.016 2.289 11.609 1 93.56 218 LEU B N 1
ATOM 4890 C CA . LEU B 1 218 ? 16.688 0.88 11.414 1 93.56 218 LEU B CA 1
ATOM 4891 C C . LEU B 1 218 ? 17.094 0.062 12.641 1 93.56 218 LEU B C 1
ATOM 4893 O O . LEU B 1 218 ? 18.031 0.412 13.344 1 93.56 218 LEU B O 1
ATOM 4897 N N . ASP B 1 219 ? 16.297 -0.917 12.852 1 93.12 219 ASP B N 1
ATOM 4898 C CA . ASP B 1 219 ? 16.719 -1.843 13.898 1 93.12 219 ASP B CA 1
ATOM 4899 C C . ASP B 1 219 ? 17.953 -2.629 13.477 1 93.12 219 ASP B C 1
ATOM 4901 O O . ASP B 1 219 ? 18.344 -2.611 12.305 1 93.12 219 ASP B O 1
ATOM 4905 N N . ASN B 1 220 ? 18.547 -3.189 14.445 1 93.62 220 ASN B N 1
ATOM 4906 C CA . ASN B 1 220 ? 19.828 -3.863 14.203 1 93.62 220 ASN B CA 1
ATOM 4907 C C . ASN B 1 220 ? 19.688 -4.957 13.148 1 93.62 220 ASN B C 1
ATOM 4909 O O . ASN B 1 220 ? 20.547 -5.094 12.273 1 93.62 220 ASN B O 1
ATOM 4913 N N . GLU B 1 221 ? 18.656 -5.672 13.188 1 94.5 221 GLU B N 1
ATOM 4914 C CA . GLU B 1 221 ? 18.453 -6.758 12.227 1 94.5 221 GLU B CA 1
ATOM 4915 C C . GLU B 1 221 ? 18.234 -6.215 10.82 1 94.5 221 GLU B C 1
ATOM 4917 O O . GLU B 1 221 ? 18.844 -6.699 9.859 1 94.5 221 GLU B O 1
ATOM 4922 N N . GLU B 1 222 ? 17.422 -5.219 10.781 1 95.12 222 GLU B N 1
ATOM 4923 C CA . GLU B 1 222 ? 17.141 -4.594 9.492 1 95.12 222 GLU B CA 1
ATOM 4924 C C . GLU B 1 222 ? 18.391 -3.957 8.906 1 95.12 222 GLU B C 1
ATOM 4926 O O . GLU B 1 222 ? 18.594 -3.99 7.688 1 95.12 222 GLU B O 1
ATOM 4931 N N . TYR B 1 223 ? 19.141 -3.344 9.812 1 95.38 223 TYR B N 1
ATOM 4932 C CA . TYR B 1 223 ? 20.375 -2.701 9.367 1 95.38 223 TYR B CA 1
ATOM 4933 C C . TYR B 1 223 ? 21.344 -3.721 8.773 1 95.38 223 TYR B C 1
ATOM 4935 O O . TYR B 1 223 ? 21.906 -3.492 7.703 1 95.38 223 TYR B O 1
ATOM 4943 N N . GLU B 1 224 ? 21.469 -4.816 9.422 1 93.88 224 GLU B N 1
ATOM 4944 C CA . GLU B 1 224 ? 22.391 -5.844 8.961 1 93.88 224 GLU B CA 1
ATOM 4945 C C . GLU B 1 224 ? 21.938 -6.434 7.629 1 93.88 224 GLU B C 1
ATOM 4947 O O . GLU B 1 224 ? 22.766 -6.688 6.742 1 93.88 224 GLU B O 1
ATOM 4952 N N . LEU B 1 225 ? 20.688 -6.605 7.539 1 94.5 225 LEU B N 1
ATOM 4953 C CA . LEU B 1 225 ? 20.141 -7.145 6.297 1 94.5 225 LEU B CA 1
ATOM 4954 C C . LEU B 1 225 ? 20.359 -6.176 5.141 1 94.5 225 LEU B C 1
ATOM 4956 O O . LEU B 1 225 ? 20.781 -6.582 4.055 1 94.5 225 LEU B O 1
ATOM 4960 N N . LEU B 1 226 ? 20.141 -4.965 5.441 1 96.5 226 LEU B N 1
ATOM 4961 C CA . LEU B 1 226 ? 20.344 -3.957 4.41 1 96.5 226 LEU B CA 1
ATOM 4962 C C . LEU B 1 226 ? 21.828 -3.842 4.043 1 96.5 226 LEU B C 1
ATOM 4964 O O . LEU B 1 226 ? 22.172 -3.736 2.865 1 96.5 226 LEU B O 1
ATOM 4968 N N . ASN B 1 227 ? 22.625 -3.779 5.07 1 96.06 227 ASN B N 1
ATOM 4969 C CA . ASN B 1 227 ? 24.062 -3.713 4.848 1 96.06 227 ASN B CA 1
ATOM 4970 C C . ASN B 1 227 ? 24.547 -4.855 3.955 1 96.06 227 ASN B C 1
ATOM 4972 O O . ASN B 1 227 ? 25.312 -4.633 3.016 1 96.06 227 ASN B O 1
ATOM 4976 N N . GLN B 1 228 ? 24.078 -6.012 4.207 1 94.62 228 GLN B N 1
ATOM 4977 C CA . GLN B 1 228 ? 24.438 -7.172 3.408 1 94.62 228 GLN B CA 1
ATOM 4978 C C . GLN B 1 228 ? 23.922 -7.043 1.978 1 94.62 228 GLN B C 1
ATOM 4980 O O . GLN B 1 228 ? 24.656 -7.324 1.022 1 94.62 228 GLN B O 1
ATOM 4985 N N . ARG B 1 229 ? 22.766 -6.617 1.869 1 96.19 229 ARG B N 1
ATOM 4986 C CA . ARG B 1 229 ? 22.156 -6.449 0.546 1 96.19 229 ARG B CA 1
ATOM 4987 C C . ARG B 1 229 ? 22.938 -5.422 -0.276 1 96.19 229 ARG B C 1
ATOM 4989 O O . ARG B 1 229 ? 23.188 -5.641 -1.461 1 96.19 229 ARG B O 1
ATOM 4996 N N . VAL B 1 230 ? 23.266 -4.414 0.361 1 97.44 230 VAL B N 1
ATOM 4997 C CA . VAL B 1 230 ? 23.984 -3.334 -0.308 1 97.44 230 VAL B CA 1
ATOM 4998 C C . VAL B 1 230 ? 25.344 -3.826 -0.76 1 97.44 230 VAL B C 1
ATOM 5000 O O . VAL B 1 230 ? 25.734 -3.635 -1.916 1 97.44 230 VAL B O 1
ATOM 5003 N N . ASN B 1 231 ? 26.078 -4.5 0.106 1 96.88 231 ASN B N 1
ATOM 5004 C CA . ASN B 1 231 ? 27.391 -5.008 -0.229 1 96.88 231 ASN B CA 1
ATOM 5005 C C . ASN B 1 231 ? 27.328 -6.031 -1.361 1 96.88 231 ASN B C 1
ATOM 5007 O O . ASN B 1 231 ? 28.141 -5.988 -2.287 1 96.88 231 ASN B O 1
ATOM 5011 N N . ASN B 1 232 ? 26.359 -6.879 -1.272 1 95.5 232 ASN B N 1
ATOM 5012 C CA . ASN B 1 232 ? 26.203 -7.891 -2.311 1 95.5 232 ASN B CA 1
ATOM 5013 C C . ASN B 1 232 ? 25.875 -7.266 -3.664 1 95.5 232 ASN B C 1
ATOM 5015 O O . ASN B 1 232 ? 26.438 -7.672 -4.688 1 95.5 232 ASN B O 1
ATOM 5019 N N . ALA B 1 233 ? 25.047 -6.336 -3.654 1 96.62 233 ALA B N 1
ATOM 5020 C CA . ALA B 1 233 ? 24.672 -5.672 -4.898 1 96.62 233 ALA B CA 1
ATOM 5021 C C . ALA B 1 233 ? 25.844 -4.898 -5.488 1 96.62 233 ALA B C 1
ATOM 5023 O O . ALA B 1 233 ? 26.047 -4.887 -6.703 1 96.62 233 ALA B O 1
ATOM 5024 N N . LEU B 1 234 ? 26.609 -4.25 -4.633 1 97.06 234 LEU B N 1
ATOM 5025 C CA . LEU B 1 234 ? 27.766 -3.502 -5.086 1 97.06 234 LEU B CA 1
ATOM 5026 C C . LEU B 1 234 ? 28.797 -4.434 -5.719 1 97.06 234 LEU B C 1
ATOM 5028 O O . LEU B 1 234 ? 29.359 -4.121 -6.773 1 97.06 234 LEU B O 1
ATOM 5032 N N . LEU B 1 235 ? 29 -5.531 -5.082 1 96.94 235 LEU B N 1
ATOM 5033 C CA . LEU B 1 235 ? 29.953 -6.512 -5.613 1 96.94 235 LEU B CA 1
ATOM 5034 C C . LEU B 1 235 ? 29.453 -7.074 -6.941 1 96.94 235 LEU B C 1
ATOM 5036 O O . LEU B 1 235 ? 30.234 -7.234 -7.879 1 96.94 235 LEU B O 1
ATOM 5040 N N . ALA B 1 236 ? 28.156 -7.375 -6.977 1 95.62 236 ALA B N 1
ATOM 5041 C CA . ALA B 1 236 ? 27.578 -7.895 -8.211 1 95.62 236 ALA B CA 1
ATOM 5042 C C . ALA B 1 236 ? 27.719 -6.887 -9.352 1 95.62 236 ALA B C 1
ATOM 5044 O O . ALA B 1 236 ? 28.062 -7.25 -10.477 1 95.62 236 ALA B O 1
ATOM 5045 N N . GLN B 1 237 ? 27.453 -5.695 -9.047 1 95.5 237 GLN B N 1
ATOM 5046 C CA . GLN B 1 237 ? 27.547 -4.641 -10.047 1 95.5 237 GLN B CA 1
ATOM 5047 C C . GLN B 1 237 ? 29 -4.445 -10.5 1 95.5 237 GLN B C 1
ATOM 5049 O O . GLN B 1 237 ? 29.266 -4.238 -11.688 1 95.5 237 GLN B O 1
ATOM 5054 N N . ALA B 1 238 ? 29.906 -4.457 -9.562 1 95.88 238 ALA B N 1
ATOM 5055 C CA . ALA B 1 238 ? 31.312 -4.309 -9.883 1 95.88 238 ALA B CA 1
ATOM 5056 C C . ALA B 1 238 ? 31.812 -5.473 -10.742 1 95.88 238 ALA B C 1
ATOM 5058 O O . ALA B 1 238 ? 32.625 -5.285 -11.633 1 95.88 238 ALA B O 1
ATOM 5059 N N . ALA B 1 239 ? 31.266 -6.652 -10.477 1 94.75 239 ALA B N 1
ATOM 5060 C CA . ALA B 1 239 ? 31.656 -7.848 -11.219 1 94.75 239 ALA B CA 1
ATOM 5061 C C . ALA B 1 239 ? 31.234 -7.742 -12.68 1 94.75 239 ALA B C 1
ATOM 5063 O O . ALA B 1 239 ? 31.859 -8.352 -13.555 1 94.75 239 ALA B O 1
ATOM 5064 N N . LEU B 1 240 ? 30.188 -7.031 -12.938 1 93.5 240 LEU B N 1
ATOM 5065 C CA . LEU B 1 240 ? 29.719 -6.863 -14.305 1 93.5 240 LEU B CA 1
ATOM 5066 C C . LEU B 1 240 ? 30.547 -5.82 -15.047 1 93.5 240 LEU B C 1
ATOM 5068 O O . LEU B 1 240 ? 30.547 -5.785 -16.281 1 93.5 240 LEU B O 1
ATOM 5072 N N . ARG B 1 241 ? 31.297 -5.02 -14.359 1 93 241 ARG B N 1
ATOM 5073 C CA . ARG B 1 241 ? 32.031 -3.93 -14.984 1 93 241 ARG B CA 1
ATOM 5074 C C . ARG B 1 241 ? 33.469 -4.363 -15.32 1 93 241 ARG B C 1
ATOM 5076 O O . ARG B 1 241 ? 33.812 -4.453 -16.5 1 93 241 ARG B O 1
ATOM 5083 N N . SER B 1 242 ? 34.25 -4.562 -14.234 1 95.19 242 SER B N 1
ATOM 5084 C CA . SER B 1 242 ? 35.625 -4.965 -14.469 1 95.19 242 SER B CA 1
ATOM 5085 C C . SER B 1 242 ? 36.219 -5.629 -13.234 1 95.19 242 SER B C 1
ATOM 5087 O O . SER B 1 242 ? 35.688 -5.508 -12.133 1 95.19 242 SER B O 1
ATOM 5089 N N . GLU B 1 243 ? 37.25 -6.324 -13.539 1 95.44 243 GLU B N 1
ATOM 5090 C CA . GLU B 1 243 ? 38 -6.98 -12.461 1 95.44 243 GLU B CA 1
ATOM 5091 C C . GLU B 1 243 ? 38.562 -5.961 -11.477 1 95.44 243 GLU B C 1
ATOM 5093 O O . GLU B 1 243 ? 38.531 -6.176 -10.266 1 95.44 243 GLU B O 1
ATOM 5098 N N . GLN B 1 244 ? 39.031 -4.859 -12.016 1 96 244 GLN B N 1
ATOM 5099 C CA . GLN B 1 244 ? 39.625 -3.811 -11.18 1 96 244 GLN B CA 1
ATOM 5100 C C . GLN B 1 244 ? 38.562 -3.213 -10.25 1 96 244 GLN B C 1
ATOM 5102 O O . GLN B 1 244 ? 38.812 -2.986 -9.062 1 96 244 GLN B O 1
ATOM 5107 N N . GLU B 1 245 ? 37.438 -3.002 -10.836 1 96 245 GLU B N 1
ATOM 5108 C CA . GLU B 1 245 ? 36.344 -2.439 -10.039 1 96 245 GLU B CA 1
ATOM 5109 C C . GLU B 1 245 ? 35.906 -3.404 -8.938 1 96 245 GLU B C 1
ATOM 5111 O O . GLU B 1 245 ? 35.531 -2.98 -7.836 1 96 245 GLU B O 1
ATOM 5116 N N . LEU B 1 246 ? 35.875 -4.711 -9.297 1 97.38 246 LEU B N 1
ATOM 5117 C CA . LEU B 1 246 ? 35.531 -5.723 -8.312 1 97.38 246 LEU B CA 1
ATOM 5118 C C . LEU B 1 246 ? 36.5 -5.707 -7.145 1 97.38 246 LEU B C 1
ATOM 5120 O O . LEU B 1 246 ? 36.094 -5.738 -5.98 1 97.38 246 LEU B O 1
ATOM 5124 N N . GLU B 1 247 ? 37.781 -5.586 -7.473 1 96.12 247 GLU B N 1
ATOM 5125 C CA . GLU B 1 247 ? 38.781 -5.555 -6.438 1 96.12 247 GLU B CA 1
ATOM 5126 C C . GLU B 1 247 ? 38.688 -4.293 -5.586 1 96.12 247 GLU B C 1
ATOM 5128 O O . GLU B 1 247 ? 38.812 -4.348 -4.363 1 96.12 247 GLU B O 1
ATOM 5133 N N . LYS B 1 248 ? 38.469 -3.227 -6.23 1 96 248 LYS B N 1
ATOM 5134 C CA . LYS B 1 248 ? 38.281 -1.966 -5.516 1 96 248 LYS B CA 1
ATOM 5135 C C . LYS B 1 248 ? 37.094 -2.045 -4.543 1 96 248 LYS B C 1
ATOM 5137 O O . LYS B 1 248 ? 37.219 -1.614 -3.395 1 96 248 LYS B O 1
ATOM 5142 N N . CYS B 1 249 ? 36 -2.598 -5.043 1 96.81 249 CYS B N 1
ATOM 5143 C CA . CYS B 1 249 ? 34.812 -2.74 -4.211 1 96.81 249 CYS B CA 1
ATOM 5144 C C . CYS B 1 249 ? 35.094 -3.658 -3.025 1 96.81 249 CYS B C 1
ATOM 5146 O O . CYS B 1 249 ? 34.656 -3.381 -1.907 1 96.81 249 CYS B O 1
ATOM 5148 N N . TRP B 1 250 ? 35.781 -4.754 -3.33 1 96.44 250 TRP B N 1
ATOM 5149 C CA . TRP B 1 250 ? 36.094 -5.711 -2.279 1 96.44 250 TRP B CA 1
ATOM 5150 C C . TRP B 1 250 ? 36.938 -5.051 -1.185 1 96.44 250 TRP B C 1
ATOM 5152 O O . TRP B 1 250 ? 36.688 -5.273 0.005 1 96.44 250 TRP B O 1
ATOM 5162 N N . HIS B 1 251 ? 37.781 -4.145 -1.606 1 94.94 251 HIS B N 1
ATOM 5163 C CA . HIS B 1 251 ? 38.688 -3.496 -0.65 1 94.94 251 HIS B CA 1
ATOM 5164 C C . HIS B 1 251 ? 38 -2.326 0.043 1 94.94 251 HIS B C 1
ATOM 5166 O O . HIS B 1 251 ? 38.469 -1.823 1.057 1 94.94 251 HIS B O 1
ATOM 5172 N N . TRP B 1 252 ? 36.906 -1.918 -0.49 1 94.06 252 TRP B N 1
ATOM 5173 C CA . TRP B 1 252 ? 36.094 -0.892 0.151 1 94.06 252 TRP B CA 1
ATOM 5174 C C . TRP B 1 252 ? 35.375 -1.453 1.37 1 94.06 252 TRP B C 1
ATOM 5176 O O . TRP B 1 252 ? 35 -0.706 2.279 1 94.06 252 TRP B O 1
ATOM 5186 N N . LEU B 1 253 ? 35.156 -2.787 1.387 1 95.81 253 LEU B N 1
ATOM 5187 C CA . LEU B 1 253 ? 34.469 -3.438 2.502 1 95.81 253 LEU B CA 1
ATOM 5188 C C . LEU B 1 253 ? 35.406 -3.541 3.713 1 95.81 253 LEU B C 1
ATOM 5190 O O . LEU B 1 253 ? 36.594 -3.709 3.564 1 95.81 253 LEU B O 1
ATOM 5194 N N . SER B 1 254 ? 34.875 -3.398 4.848 1 93.62 254 SER B N 1
ATOM 5195 C CA . SER B 1 254 ? 35.625 -3.572 6.074 1 93.62 254 SER B CA 1
ATOM 5196 C C . SER B 1 254 ? 36.031 -5.031 6.277 1 93.62 254 SER B C 1
ATOM 5198 O O . SER B 1 254 ? 35.5 -5.922 5.598 1 93.62 254 SER B O 1
ATOM 5200 N N . ARG B 1 255 ? 36.906 -5.27 7.238 1 94 255 ARG B N 1
ATOM 5201 C CA . ARG B 1 255 ? 37.344 -6.625 7.551 1 94 255 ARG B CA 1
ATOM 5202 C C . ARG B 1 255 ? 36.188 -7.488 8.016 1 94 255 ARG B C 1
ATOM 5204 O O . ARG B 1 255 ? 36.062 -8.656 7.625 1 94 255 ARG B O 1
ATOM 5211 N N . GLN B 1 256 ? 35.406 -6.906 8.758 1 93.19 256 GLN B N 1
ATOM 5212 C CA . GLN B 1 256 ? 34.25 -7.617 9.266 1 93.19 256 GLN B CA 1
ATOM 5213 C C . GLN B 1 256 ? 33.281 -7.977 8.133 1 93.19 256 GLN B C 1
ATOM 5215 O O . GLN B 1 256 ? 32.75 -9.086 8.094 1 93.19 256 GLN B O 1
ATOM 5220 N N . GLU B 1 257 ? 33.125 -7.074 7.215 1 94.38 257 GLU B N 1
ATOM 5221 C CA . GLU B 1 257 ? 32.219 -7.289 6.082 1 94.38 257 GLU B CA 1
ATOM 5222 C C . GLU B 1 257 ? 32.781 -8.336 5.125 1 94.38 257 GLU B C 1
ATOM 5224 O O . GLU B 1 257 ? 32.031 -9.125 4.543 1 94.38 257 GLU B O 1
ATOM 5229 N N . ARG B 1 258 ? 34.094 -8.352 4.961 1 93.81 258 ARG B N 1
ATOM 5230 C CA . ARG B 1 258 ? 34.719 -9.32 4.074 1 93.81 258 ARG B CA 1
ATOM 5231 C C . ARG B 1 258 ? 34.656 -10.727 4.652 1 93.81 258 ARG B C 1
ATOM 5233 O O . ARG B 1 258 ? 34.75 -11.711 3.916 1 93.81 258 ARG B O 1
ATOM 5240 N N . SER B 1 259 ? 34.5 -10.766 5.953 1 91.69 259 SER B N 1
ATOM 5241 C CA . SER B 1 259 ? 34.438 -12.07 6.613 1 91.69 259 SER B CA 1
ATOM 5242 C C . SER B 1 259 ? 33.031 -12.656 6.547 1 91.69 259 SER B C 1
ATOM 5244 O O . SER B 1 259 ? 32.844 -13.844 6.816 1 91.69 259 SER B O 1
ATOM 5246 N N . GLN B 1 260 ? 32.094 -11.867 6.188 1 92.44 260 GLN B N 1
ATOM 5247 C CA . GLN B 1 260 ? 30.734 -12.375 6.043 1 92.44 260 GLN B CA 1
ATOM 5248 C C . GLN B 1 260 ? 30.609 -13.289 4.832 1 92.44 260 GLN B C 1
ATOM 5250 O O . GLN B 1 260 ? 31.016 -12.922 3.725 1 92.44 260 GLN B O 1
ATOM 5255 N N . GLN B 1 261 ? 29.984 -14.367 5.031 1 92.81 261 GLN B N 1
ATOM 5256 C CA . GLN B 1 261 ? 29.969 -15.43 4.031 1 92.81 261 GLN B CA 1
ATOM 5257 C C . GLN B 1 261 ? 29.219 -14.992 2.775 1 92.81 261 GLN B C 1
ATOM 5259 O O . GLN B 1 261 ? 29.625 -15.328 1.658 1 92.81 261 GLN B O 1
ATOM 5264 N N . ALA B 1 262 ? 28.156 -14.273 2.951 1 93.56 262 ALA B N 1
ATOM 5265 C CA . ALA B 1 262 ? 27.375 -13.82 1.804 1 93.56 262 ALA B CA 1
ATOM 5266 C C . ALA B 1 262 ? 28.203 -12.93 0.886 1 93.56 262 ALA B C 1
ATOM 5268 O O . ALA B 1 262 ? 28.141 -13.055 -0.339 1 93.56 262 ALA B O 1
ATOM 5269 N N . ASN B 1 263 ? 29.016 -12.102 1.467 1 95 263 ASN B N 1
ATOM 5270 C CA . ASN B 1 263 ? 29.859 -11.219 0.685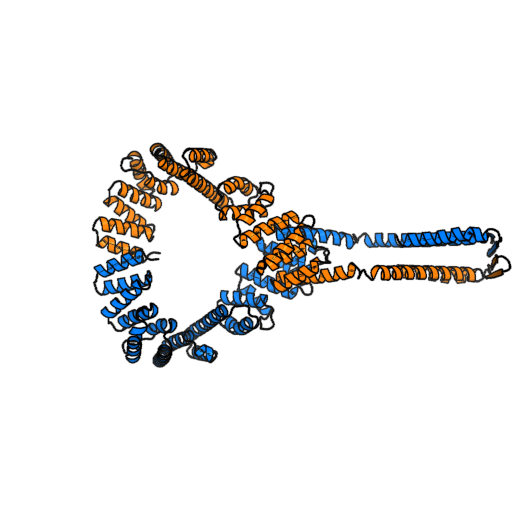 1 95 263 ASN B CA 1
ATOM 5271 C C . ASN B 1 263 ? 31.016 -11.984 0.026 1 95 263 ASN B C 1
ATOM 5273 O O . ASN B 1 263 ? 31.375 -11.703 -1.119 1 95 263 ASN B O 1
ATOM 5277 N N . MET B 1 264 ? 31.547 -12.953 0.748 1 94.56 264 MET B N 1
ATOM 5278 C CA . MET B 1 264 ? 32.594 -13.789 0.196 1 94.56 264 MET B CA 1
ATOM 5279 C C . MET B 1 264 ? 32.094 -14.547 -1.031 1 94.56 264 MET B C 1
ATOM 5281 O O . MET B 1 264 ? 32.812 -14.633 -2.039 1 94.56 264 MET B O 1
ATOM 5285 N N . ALA B 1 265 ? 30.891 -15.039 -0.855 1 95.5 265 ALA B N 1
ATOM 5286 C CA . ALA B 1 265 ? 30.312 -15.812 -1.951 1 95.5 265 ALA B CA 1
ATOM 5287 C C . ALA B 1 265 ? 30.109 -14.945 -3.191 1 95.5 265 ALA B C 1
ATOM 5289 O O . ALA B 1 265 ? 30.469 -15.352 -4.301 1 95.5 265 ALA B O 1
ATOM 5290 N N . GLN B 1 266 ? 29.641 -13.758 -2.998 1 95.88 266 GLN B N 1
ATOM 5291 C CA . GLN B 1 266 ? 29.406 -12.859 -4.117 1 95.88 266 GLN B CA 1
ATOM 5292 C C . GLN B 1 266 ? 30.719 -12.422 -4.762 1 95.88 266 GLN B C 1
ATOM 5294 O O . GLN B 1 266 ? 30.797 -12.305 -5.984 1 95.88 266 GLN B O 1
ATOM 5299 N N . TYR B 1 267 ? 31.719 -12.188 -3.914 1 96.75 267 TYR B N 1
ATOM 5300 C CA . TYR B 1 267 ? 33.031 -11.836 -4.438 1 96.75 267 TYR B CA 1
ATOM 5301 C C . TYR B 1 267 ? 33.625 -12.992 -5.242 1 96.75 267 TYR B C 1
ATOM 5303 O O . TYR B 1 267 ? 34.156 -12.781 -6.336 1 96.75 267 TYR B O 1
ATOM 5311 N N . ALA B 1 268 ? 33.438 -14.211 -4.73 1 96.69 268 ALA B N 1
ATOM 5312 C CA . ALA B 1 268 ? 33.969 -15.398 -5.414 1 96.69 268 ALA B CA 1
ATOM 5313 C C . ALA B 1 268 ? 33.281 -15.586 -6.766 1 96.69 268 ALA B C 1
ATOM 5315 O O . ALA B 1 268 ? 33.938 -15.914 -7.758 1 96.69 268 ALA B O 1
ATOM 5316 N N . LEU B 1 269 ? 32 -15.375 -6.797 1 95.88 269 LEU B N 1
ATOM 5317 C CA . LEU B 1 269 ? 31.25 -15.469 -8.047 1 95.88 269 LEU B CA 1
ATOM 5318 C C . LEU B 1 269 ? 31.781 -14.469 -9.07 1 95.88 269 LEU B C 1
ATOM 5320 O O . LEU B 1 269 ? 31.938 -14.797 -10.25 1 95.88 269 LEU B O 1
ATOM 5324 N N . GLY B 1 270 ? 32.062 -13.281 -8.609 1 96 270 GLY B N 1
ATOM 5325 C CA . GLY B 1 270 ? 32.656 -12.273 -9.484 1 96 270 GLY B CA 1
ATOM 5326 C C . GLY B 1 270 ? 34.031 -12.664 -10.016 1 96 270 GLY B C 1
ATOM 5327 O O . GLY B 1 270 ? 34.312 -12.477 -11.195 1 96 270 GLY B O 1
ATOM 5328 N N . LEU B 1 271 ? 34.875 -13.242 -9.133 1 96.5 271 LEU B N 1
ATOM 5329 C CA . LEU B 1 271 ? 36.219 -13.68 -9.516 1 96.5 271 LEU B CA 1
ATOM 5330 C C . LEU B 1 271 ? 36.125 -14.75 -10.602 1 96.5 271 LEU B C 1
ATOM 5332 O O . LEU B 1 271 ? 36.938 -14.734 -11.547 1 96.5 271 LEU B O 1
ATOM 5336 N N . ALA B 1 272 ? 35.156 -15.664 -10.422 1 95 272 ALA B N 1
ATOM 5337 C CA . ALA B 1 272 ? 34.969 -16.75 -11.383 1 95 272 ALA B CA 1
ATOM 5338 C C . ALA B 1 272 ? 34.656 -16.188 -12.773 1 95 272 ALA B C 1
ATOM 5340 O O . ALA B 1 272 ? 35.062 -16.766 -13.781 1 95 272 ALA B O 1
ATOM 5341 N N . GLY B 1 273 ? 34 -15.086 -12.852 1 93.38 273 GLY B N 1
ATOM 5342 C CA . GLY B 1 273 ? 33.656 -14.453 -14.117 1 93.38 273 GLY B CA 1
ATOM 5343 C C . GLY B 1 273 ? 34.844 -13.867 -14.836 1 93.38 273 GLY B C 1
ATOM 5344 O O . GLY B 1 273 ? 34.844 -13.695 -16.062 1 93.38 273 GLY B O 1
ATOM 5345 N N . PHE B 1 274 ? 35.906 -13.578 -14.094 1 95.06 274 PHE B N 1
ATOM 5346 C CA . PHE B 1 274 ? 37.125 -13 -14.664 1 95.06 274 PHE B CA 1
ATOM 5347 C C . PHE B 1 274 ? 38.219 -14.031 -14.742 1 95.06 274 PHE B C 1
ATOM 5349 O O . PHE B 1 274 ? 39.406 -13.703 -14.578 1 95.06 274 PHE B O 1
ATOM 5356 N N . ASN B 1 275 ? 37.875 -15.273 -14.906 1 92.06 275 ASN B N 1
ATOM 5357 C CA . ASN B 1 275 ? 38.781 -16.406 -15.109 1 92.06 275 ASN B CA 1
ATOM 5358 C C . ASN B 1 275 ? 39.719 -16.609 -13.922 1 92.06 275 ASN B C 1
ATOM 5360 O O . ASN B 1 275 ? 40.844 -17.047 -14.094 1 92.06 275 ASN B O 1
ATOM 5364 N N . ARG B 1 276 ? 39.344 -16.156 -12.781 1 94.56 276 ARG B N 1
ATOM 5365 C CA . ARG B 1 276 ? 40.031 -16.438 -11.531 1 94.56 276 ARG B CA 1
ATOM 5366 C C . ARG B 1 276 ? 39.25 -17.438 -10.68 1 94.56 276 ARG B C 1
ATOM 5368 O O . ARG B 1 276 ? 39.031 -17.203 -9.492 1 94.56 276 ARG B O 1
ATOM 5375 N N . ARG B 1 277 ? 38.906 -18.484 -11.281 1 94.81 277 ARG B N 1
ATOM 5376 C CA . ARG B 1 277 ? 38.062 -19.5 -10.695 1 94.81 277 ARG B CA 1
ATOM 5377 C C . ARG B 1 277 ? 38.75 -20.203 -9.531 1 94.81 277 ARG B C 1
ATOM 5379 O O . ARG B 1 277 ? 38.125 -20.5 -8.516 1 94.81 277 ARG B O 1
ATOM 5386 N N . ASP B 1 278 ? 40.062 -20.375 -9.641 1 94.31 278 ASP B N 1
ATOM 5387 C CA . ASP B 1 278 ? 40.812 -21.062 -8.594 1 94.31 278 ASP B CA 1
ATOM 5388 C C . ASP B 1 278 ? 40.781 -20.281 -7.281 1 94.31 278 ASP B C 1
ATOM 5390 O O . ASP B 1 278 ? 40.594 -20.859 -6.211 1 94.31 278 ASP B O 1
ATOM 5394 N N . GLU B 1 279 ? 41 -19.031 -7.453 1 95.31 279 GLU B N 1
ATOM 5395 C CA . GLU B 1 279 ? 40.938 -18.188 -6.27 1 95.31 279 GLU B CA 1
ATOM 5396 C C . GLU B 1 279 ? 39.531 -18.172 -5.68 1 95.31 279 GLU B C 1
ATOM 5398 O O . GLU B 1 279 ? 39.344 -18.172 -4.457 1 95.31 279 GLU B O 1
ATOM 5403 N N . ALA B 1 280 ? 38.531 -18.141 -6.555 1 96.56 280 ALA B N 1
ATOM 5404 C CA . ALA B 1 280 ? 37.125 -18.172 -6.133 1 96.56 280 ALA B CA 1
ATOM 5405 C C . ALA B 1 280 ? 36.812 -19.438 -5.34 1 96.56 280 ALA B C 1
ATOM 5407 O O . ALA B 1 280 ? 36.219 -19.375 -4.262 1 96.56 280 ALA B O 1
ATOM 5408 N N . LEU B 1 281 ? 37.25 -20.547 -5.816 1 96.06 281 LEU B N 1
ATOM 5409 C CA . LEU B 1 281 ? 37 -21.844 -5.176 1 96.06 281 LEU B CA 1
ATOM 5410 C C . LEU B 1 281 ? 37.688 -21.906 -3.82 1 96.06 281 LEU B C 1
ATOM 5412 O O . LEU B 1 281 ? 37.125 -22.453 -2.863 1 96.06 281 LEU B O 1
ATOM 5416 N N . LYS B 1 282 ? 38.875 -21.375 -3.812 1 95 282 LYS B N 1
ATOM 5417 C CA . LYS B 1 282 ? 39.625 -21.359 -2.555 1 95 282 LYS B CA 1
ATOM 5418 C C . LYS B 1 282 ? 38.875 -20.562 -1.482 1 95 282 LYS B C 1
ATOM 5420 O O . LYS B 1 282 ? 38.781 -21.016 -0.335 1 95 282 LYS B O 1
ATOM 5425 N N . LEU B 1 283 ? 38.406 -19.484 -1.887 1 94.69 283 LEU B N 1
ATOM 5426 C CA . LEU B 1 283 ? 37.656 -18.625 -0.966 1 94.69 283 LEU B CA 1
ATOM 5427 C C . LEU B 1 283 ? 36.375 -19.328 -0.492 1 94.69 283 LEU B C 1
ATOM 5429 O O . LEU B 1 283 ? 36.062 -19.297 0.696 1 94.69 283 LEU B O 1
ATOM 5433 N N . LEU B 1 284 ? 35.656 -19.984 -1.373 1 96.06 284 LEU B N 1
ATOM 5434 C CA . LEU B 1 284 ? 34.406 -20.688 -1.05 1 96.06 284 LEU B CA 1
ATOM 5435 C C . LEU B 1 284 ? 34.688 -21.875 -0.142 1 96.06 284 LEU B C 1
ATOM 5437 O O . LEU B 1 284 ? 33.906 -22.141 0.792 1 96.06 284 LEU B O 1
ATOM 5441 N N . ASN B 1 285 ? 35.719 -22.562 -0.484 1 95 285 ASN B N 1
ATOM 5442 C CA . ASN B 1 285 ? 36.094 -23.703 0.351 1 95 285 ASN B CA 1
ATOM 5443 C C . ASN B 1 285 ? 36.406 -23.266 1.778 1 95 285 ASN B C 1
ATOM 5445 O O . ASN B 1 285 ? 36.031 -23.953 2.738 1 95 285 ASN B O 1
ATOM 5449 N N . LYS B 1 286 ? 37.094 -22.156 1.867 1 93 286 LYS B N 1
ATOM 5450 C CA . LYS B 1 286 ? 37.406 -21.609 3.184 1 93 286 LYS B CA 1
ATOM 5451 C C . LYS B 1 286 ? 36.125 -21.266 3.955 1 93 286 LYS B C 1
ATOM 5453 O O . LYS B 1 286 ? 36.031 -21.562 5.148 1 93 286 LYS B O 1
ATOM 5458 N N . ALA B 1 287 ? 35.219 -20.672 3.307 1 93.25 287 ALA B N 1
ATOM 5459 C CA . ALA B 1 287 ? 33.938 -20.297 3.922 1 93.25 287 ALA B CA 1
ATOM 5460 C C . ALA B 1 287 ? 33.156 -21.531 4.344 1 93.25 287 ALA B C 1
ATOM 5462 O O . ALA B 1 287 ? 32.562 -21.562 5.414 1 93.25 287 ALA B O 1
ATOM 5463 N N . LEU B 1 288 ? 33.156 -22.594 3.502 1 92.62 288 LEU B N 1
ATOM 5464 C CA . LEU B 1 288 ? 32.438 -23.844 3.762 1 92.62 288 LEU B CA 1
ATOM 5465 C C . LEU B 1 288 ? 33 -24.547 4.996 1 92.62 288 LEU B C 1
ATOM 5467 O O . LEU B 1 288 ? 32.25 -25.141 5.766 1 92.62 288 LEU B O 1
ATOM 5471 N N . LYS B 1 289 ? 34.281 -24.438 5.129 1 91 289 LYS B N 1
ATOM 5472 C CA . LYS B 1 289 ? 34.938 -25.078 6.262 1 91 289 LYS B CA 1
ATOM 5473 C C . LYS B 1 289 ? 34.594 -24.375 7.574 1 91 289 LYS B C 1
ATOM 5475 O O . LYS B 1 289 ? 34.438 -25.031 8.609 1 91 289 LYS B O 1
ATOM 5480 N N . LYS B 1 290 ? 34.438 -23.125 7.492 1 89.56 290 LYS B N 1
ATOM 5481 C CA . LYS B 1 290 ? 34.125 -22.375 8.695 1 89.56 290 LYS B CA 1
ATOM 5482 C C . LYS B 1 290 ? 32.656 -22.625 9.109 1 89.56 290 LYS B C 1
ATOM 5484 O O . LYS B 1 290 ? 32.406 -23.094 10.219 1 89.56 290 LYS B O 1
ATOM 5489 N N . GLU B 1 291 ? 31.719 -22.266 8.258 1 88.25 291 GLU B N 1
ATOM 5490 C CA . GLU B 1 291 ? 30.297 -22.484 8.516 1 88.25 291 GLU B CA 1
ATOM 5491 C C . GLU B 1 291 ? 29.5 -22.531 7.215 1 88.25 291 GLU B C 1
ATOM 5493 O O . GLU B 1 291 ? 29.391 -21.516 6.52 1 88.25 291 GLU B O 1
ATOM 5498 N N . PRO B 1 292 ? 29 -23.75 7.062 1 86.12 292 PRO B N 1
ATOM 5499 C CA . PRO B 1 292 ? 28.234 -23.797 5.816 1 86.12 292 PRO B CA 1
ATOM 5500 C C . PRO B 1 292 ? 27 -22.906 5.848 1 86.12 292 PRO B C 1
ATOM 5502 O O . PRO B 1 292 ? 26.25 -22.906 6.836 1 86.12 292 PRO B O 1
ATOM 5505 N N . CYS B 1 293 ? 26.969 -21.984 4.875 1 89.06 293 CYS B N 1
ATOM 5506 C CA . CYS B 1 293 ? 25.828 -21.094 4.805 1 89.06 293 CYS B CA 1
ATOM 5507 C C . CYS B 1 293 ? 25.156 -21.172 3.441 1 89.06 293 CYS B C 1
ATOM 5509 O O . CYS B 1 293 ? 25.75 -21.641 2.475 1 89.06 293 CYS B O 1
ATOM 5511 N N . ALA B 1 294 ? 23.938 -20.75 3.377 1 92.56 294 ALA B N 1
ATOM 5512 C CA . ALA B 1 294 ? 23.094 -20.844 2.188 1 92.56 294 ALA B CA 1
ATOM 5513 C C . ALA B 1 294 ? 23.688 -20.062 1.022 1 92.56 294 ALA B C 1
ATOM 5515 O O . ALA B 1 294 ? 23.672 -20.531 -0.121 1 92.56 294 ALA B O 1
ATOM 5516 N N . SER B 1 295 ? 24.344 -19.016 1.289 1 94.12 295 SER B N 1
ATOM 5517 C CA . SER B 1 295 ? 24.875 -18.156 0.238 1 94.12 295 SER B CA 1
ATOM 5518 C C . SER B 1 295 ? 26.031 -18.828 -0.494 1 94.12 295 SER B C 1
ATOM 5520 O O . SER B 1 295 ? 26.125 -18.75 -1.72 1 94.12 295 SER B O 1
ATOM 5522 N N . VAL B 1 296 ? 26.844 -19.547 0.241 1 95.62 296 VAL B N 1
ATOM 5523 C CA . VAL B 1 296 ? 27.984 -20.234 -0.341 1 95.62 296 VAL B CA 1
ATOM 5524 C C . VAL B 1 296 ? 27.516 -21.438 -1.168 1 95.62 296 VAL B C 1
ATOM 5526 O O . VAL B 1 296 ? 27.969 -21.641 -2.291 1 95.62 296 VAL B O 1
ATOM 5529 N N . LEU B 1 297 ? 26.516 -22.094 -0.58 1 95.75 297 LEU B N 1
ATOM 5530 C CA . LEU B 1 297 ? 26 -23.297 -1.231 1 95.75 297 LEU B CA 1
ATOM 5531 C C . LEU B 1 297 ? 25.266 -22.938 -2.518 1 95.75 297 LEU B C 1
ATOM 5533 O O . LEU B 1 297 ? 25.203 -23.75 -3.447 1 95.75 297 LEU B O 1
ATOM 5537 N N . GLU B 1 298 ? 24.781 -21.766 -2.596 1 95.06 298 GLU B N 1
ATOM 5538 C CA . GLU B 1 298 ? 24.062 -21.297 -3.781 1 95.06 298 GLU B CA 1
ATOM 5539 C C . GLU B 1 298 ? 25.031 -20.938 -4.902 1 95.06 298 GLU B C 1
ATOM 5541 O O . GLU B 1 298 ? 24.734 -21.156 -6.078 1 95.06 298 GLU B O 1
ATOM 5546 N N . VAL B 1 299 ? 26.172 -20.438 -4.559 1 95.38 299 VAL B N 1
ATOM 5547 C CA . VAL B 1 299 ? 27.109 -19.906 -5.539 1 95.38 299 VAL B CA 1
ATOM 5548 C C . VAL B 1 299 ? 28.062 -21.016 -5.984 1 95.38 299 VAL B C 1
ATOM 5550 O O . VAL B 1 299 ? 28.531 -21.031 -7.129 1 95.38 299 VAL B O 1
ATOM 5553 N N . LEU B 1 300 ? 28.266 -22.031 -5.191 1 95.94 300 LEU B N 1
ATOM 5554 C CA . LEU B 1 300 ? 29.281 -23.062 -5.398 1 95.94 300 LEU B CA 1
ATOM 5555 C C . LEU B 1 300 ? 29.047 -23.797 -6.715 1 95.94 300 LEU B C 1
ATOM 5557 O O . LEU B 1 300 ? 29.969 -23.953 -7.52 1 95.94 300 LEU B O 1
ATOM 5561 N N . PRO B 1 301 ? 27.766 -24.141 -7.02 1 95.62 301 PRO B N 1
ATOM 5562 C CA . PRO B 1 301 ? 27.547 -24.859 -8.281 1 95.62 301 PRO B CA 1
ATOM 5563 C C . PRO B 1 301 ? 27.828 -23.984 -9.508 1 95.62 301 PRO B C 1
ATOM 5565 O O . PRO B 1 301 ? 28.109 -24.516 -10.586 1 95.62 301 PRO B O 1
ATOM 5568 N N . LYS B 1 302 ? 27.812 -22.75 -9.414 1 94.75 302 LYS B N 1
ATOM 5569 C CA . LYS B 1 302 ? 28.031 -21.828 -10.531 1 94.75 302 LYS B CA 1
ATOM 5570 C C . LYS B 1 302 ? 29.516 -21.688 -10.836 1 94.75 302 LYS B C 1
ATOM 5572 O O . LYS B 1 302 ? 29.891 -21.312 -11.953 1 94.75 302 LYS B O 1
ATOM 5577 N N . VAL B 1 303 ? 30.328 -21.969 -9.867 1 95.31 303 VAL B N 1
ATOM 5578 C CA . VAL B 1 303 ? 31.781 -21.812 -10.016 1 95.31 303 VAL B CA 1
ATOM 5579 C C . VAL B 1 303 ? 32.438 -23.172 -10.164 1 95.31 303 VAL B C 1
ATOM 5581 O O . VAL B 1 303 ? 33.5 -23.297 -10.75 1 95.31 303 VAL B O 1
ATOM 5584 N N . PHE B 1 304 ? 31.734 -24.234 -9.797 1 94.44 304 PHE B N 1
ATOM 5585 C CA . PHE B 1 304 ? 32.25 -25.594 -9.703 1 94.44 304 PHE B CA 1
ATOM 5586 C C . PHE B 1 304 ? 32.344 -26.234 -11.078 1 94.44 304 PHE B C 1
ATOM 5588 O O . PHE B 1 304 ? 31.531 -25.953 -11.961 1 94.44 304 PHE B O 1
ATOM 5595 N N . GLU B 1 305 ? 33.438 -26.938 -11.289 1 93.12 305 GLU B N 1
ATOM 5596 C CA . GLU B 1 305 ? 33.594 -27.812 -12.445 1 93.12 305 GLU B CA 1
ATOM 5597 C C . GLU B 1 305 ? 33.875 -29.234 -12.008 1 93.12 305 GLU B C 1
ATOM 5599 O O . GLU B 1 305 ? 34.312 -29.484 -10.883 1 93.12 305 GLU B O 1
ATOM 5604 N N . ALA B 1 306 ? 33.719 -30.172 -12.914 1 91.69 306 ALA B N 1
ATOM 5605 C CA . ALA B 1 306 ? 33.781 -31.609 -12.617 1 91.69 306 ALA B CA 1
ATOM 5606 C C . ALA B 1 306 ? 35.188 -31.984 -12.102 1 91.69 306 ALA B C 1
ATOM 5608 O O . ALA B 1 306 ? 35.312 -32.938 -11.328 1 91.69 306 ALA B O 1
ATOM 5609 N N . GLN B 1 307 ? 36.219 -31.172 -12.398 1 91.75 307 GLN B N 1
ATOM 5610 C CA . GLN B 1 307 ? 37.594 -31.5 -12.055 1 91.75 307 GLN B CA 1
ATOM 5611 C C . GLN B 1 307 ? 37.938 -31.062 -10.625 1 91.75 307 GLN B C 1
ATOM 5613 O O . GLN B 1 307 ? 38.969 -31.422 -10.094 1 91.75 307 GLN B O 1
ATOM 5618 N N . ASP B 1 308 ? 37.062 -30.406 -9.969 1 93.38 308 ASP B N 1
ATOM 5619 C CA . ASP B 1 308 ? 37.312 -29.844 -8.641 1 93.38 308 ASP B CA 1
ATOM 5620 C C . ASP B 1 308 ? 37.062 -30.891 -7.555 1 93.38 308 ASP B C 1
ATOM 5622 O O . ASP B 1 308 ? 36.125 -30.766 -6.77 1 93.38 308 ASP B O 1
ATOM 5626 N N . SER B 1 309 ? 37.938 -31.797 -7.316 1 92.44 309 SER B N 1
ATOM 5627 C CA . SER B 1 309 ? 37.781 -32.938 -6.441 1 92.44 309 SER B CA 1
ATOM 5628 C C . SER B 1 309 ? 37.844 -32.531 -4.973 1 92.44 309 SER B C 1
ATOM 5630 O O . SER B 1 309 ? 37.156 -33.125 -4.129 1 92.44 309 SER B O 1
ATOM 5632 N N . GLU B 1 310 ? 38.656 -31.578 -4.707 1 92.88 310 GLU B N 1
ATOM 5633 C CA . GLU B 1 310 ? 38.781 -31.125 -3.324 1 92.88 310 GLU B CA 1
ATOM 5634 C C . GLU B 1 310 ? 37.469 -30.578 -2.789 1 92.88 310 GLU B C 1
ATOM 5636 O O . GLU B 1 310 ? 37.062 -30.875 -1.665 1 92.88 310 GLU B O 1
ATOM 5641 N N . THR B 1 311 ? 36.844 -29.781 -3.611 1 94.69 311 THR B N 1
ATOM 5642 C CA . THR B 1 311 ? 35.562 -29.188 -3.221 1 94.69 311 THR B CA 1
ATOM 5643 C C . THR B 1 311 ? 34.5 -30.266 -3.055 1 94.69 311 THR B C 1
ATOM 5645 O O . THR B 1 311 ? 33.688 -30.219 -2.109 1 94.69 311 THR B O 1
ATOM 5648 N N . LEU B 1 312 ? 34.469 -31.203 -3.924 1 94.31 312 LEU B N 1
ATOM 5649 C CA . LEU B 1 312 ? 33.5 -32.312 -3.863 1 94.31 312 LEU B CA 1
ATOM 5650 C C . LEU B 1 312 ? 33.688 -33.125 -2.588 1 94.31 312 LEU B C 1
ATOM 5652 O O . LEU B 1 312 ? 32.719 -33.5 -1.933 1 94.31 312 LEU B O 1
ATOM 5656 N N . LYS B 1 313 ? 34.938 -33.312 -2.268 1 94.38 313 LYS B N 1
ATOM 5657 C CA . LYS B 1 313 ? 35.25 -34.062 -1.048 1 94.38 313 LYS B CA 1
ATOM 5658 C C . LYS B 1 313 ? 34.75 -33.312 0.191 1 94.38 313 LYS B C 1
ATOM 5660 O O . LYS B 1 313 ? 34.219 -33.906 1.12 1 94.38 313 LYS B O 1
ATOM 5665 N N . LEU B 1 314 ? 35.031 -32.125 0.164 1 94.56 314 LEU B N 1
ATOM 5666 C CA . LEU B 1 314 ? 34.594 -31.281 1.279 1 94.56 314 LEU B CA 1
ATOM 5667 C C . LEU B 1 314 ? 33.062 -31.328 1.439 1 94.56 314 LEU B C 1
ATOM 5669 O O . LEU B 1 314 ? 32.562 -31.469 2.557 1 94.56 314 LEU B O 1
ATOM 5673 N N . LEU B 1 315 ? 32.312 -31.281 0.357 1 95.25 315 LEU B N 1
ATOM 5674 C CA . LEU B 1 315 ? 30.844 -31.328 0.374 1 95.25 315 LEU B CA 1
ATOM 5675 C C . LEU B 1 315 ? 30.344 -32.688 0.871 1 95.25 315 LEU B C 1
ATOM 5677 O O . LEU B 1 315 ? 29.375 -32.75 1.632 1 95.25 315 LEU B O 1
ATOM 5681 N N . LYS B 1 316 ? 31.016 -33.656 0.441 1 93.75 316 LYS B N 1
ATOM 5682 C CA . LYS B 1 316 ? 30.625 -35 0.864 1 93.75 316 LYS B CA 1
ATOM 5683 C C . LYS B 1 316 ? 30.859 -35.219 2.359 1 93.75 316 LYS B C 1
ATOM 5685 O O . LYS B 1 316 ? 30.078 -35.875 3.031 1 93.75 316 LYS B O 1
ATOM 5690 N N . ASN B 1 317 ? 31.891 -34.531 2.846 1 93.88 317 ASN B N 1
ATOM 5691 C CA . ASN B 1 317 ? 32.188 -34.625 4.27 1 93.88 317 ASN B CA 1
ATOM 5692 C C . ASN B 1 317 ? 31.141 -33.906 5.105 1 93.88 317 ASN B C 1
ATOM 5694 O O . ASN B 1 317 ? 30.953 -34.219 6.281 1 93.88 317 ASN B O 1
ATOM 5698 N N . LEU B 1 318 ? 30.469 -33.031 4.531 1 93.94 318 LEU B N 1
ATOM 5699 C CA . LEU B 1 318 ? 29.469 -32.25 5.25 1 93.94 318 LEU B CA 1
ATOM 5700 C C . LEU B 1 318 ? 28.094 -32.906 5.184 1 93.94 318 LEU B C 1
ATOM 5702 O O . LEU B 1 318 ? 27.156 -32.469 5.855 1 93.94 318 LEU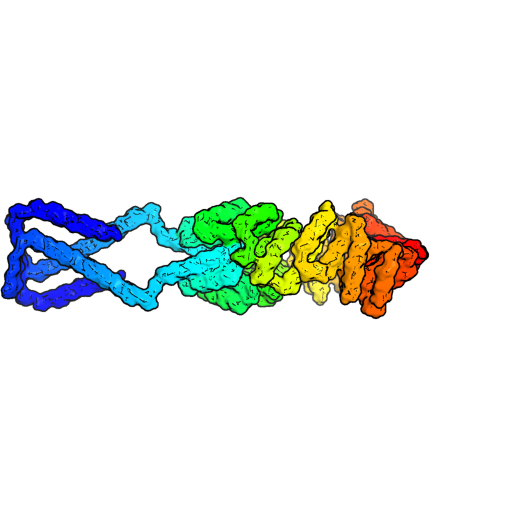 B O 1
ATOM 5706 N N . GLU B 1 319 ? 27.891 -33.969 4.441 1 92.19 319 GLU B N 1
ATOM 5707 C CA . GLU B 1 319 ? 26.609 -34.594 4.168 1 92.19 319 GLU B CA 1
ATOM 5708 C C . GLU B 1 319 ? 25.938 -35.062 5.457 1 92.19 319 GLU B C 1
ATOM 5710 O O . GLU B 1 319 ? 24.734 -34.844 5.66 1 92.19 319 GLU B O 1
ATOM 5715 N N . PRO B 1 320 ? 26.703 -35.688 6.375 1 92.38 320 PRO B N 1
ATOM 5716 C CA . PRO B 1 320 ? 26.031 -36.156 7.59 1 92.38 320 PRO B CA 1
ATOM 5717 C C . PRO B 1 320 ? 25.391 -35.031 8.391 1 92.38 320 PRO B C 1
ATOM 5719 O O . PRO B 1 320 ? 24.344 -35.219 9.008 1 92.38 320 PRO B O 1
ATOM 5722 N N . LYS B 1 321 ? 25.938 -33.875 8.328 1 91.19 321 LYS B N 1
ATOM 5723 C CA . LYS B 1 321 ? 25.422 -32.75 9.102 1 91.19 321 LYS B CA 1
ATOM 5724 C C . LYS B 1 321 ? 24.344 -32 8.328 1 91.19 321 LYS B C 1
ATOM 5726 O O . LYS B 1 321 ? 23.438 -31.422 8.93 1 91.19 321 LYS B O 1
ATOM 5731 N N . LEU B 1 322 ? 24.422 -32.094 7.016 1 92.75 322 LEU B N 1
ATOM 5732 C CA . LEU B 1 322 ? 23.594 -31.188 6.238 1 92.75 322 LEU B CA 1
ATOM 5733 C C . LEU B 1 322 ? 22.625 -31.969 5.348 1 92.75 322 LEU B C 1
ATOM 5735 O O . LEU B 1 322 ? 21.953 -31.375 4.496 1 92.75 322 LEU B O 1
ATOM 5739 N N . GLU B 1 323 ? 22.469 -33.188 5.57 1 88.75 323 GLU B N 1
ATOM 5740 C CA . GLU B 1 323 ? 21.672 -34.031 4.68 1 88.75 323 GLU B CA 1
ATOM 5741 C C . GLU B 1 323 ? 20.219 -33.562 4.648 1 88.75 323 GLU B C 1
ATOM 5743 O O . GLU B 1 323 ? 19.547 -33.688 3.619 1 88.75 323 GLU B O 1
ATOM 5748 N N . ASN B 1 324 ? 19.797 -32.938 5.707 1 92.38 324 ASN B N 1
ATOM 5749 C CA . ASN B 1 324 ? 18.391 -32.531 5.785 1 92.38 324 ASN B CA 1
ATOM 5750 C C . ASN B 1 324 ? 18.219 -31.047 5.531 1 92.38 324 ASN B C 1
ATOM 5752 O O . ASN B 1 324 ? 17.141 -30.5 5.777 1 92.38 324 ASN B O 1
ATOM 5756 N N . HIS B 1 325 ? 19.25 -30.484 5.031 1 94.38 325 HIS B N 1
ATOM 5757 C CA . HIS B 1 325 ? 19.156 -29.078 4.695 1 94.38 325 HIS B CA 1
ATOM 5758 C C . HIS B 1 325 ? 18.875 -28.875 3.209 1 94.38 325 HIS B C 1
ATOM 5760 O O . HIS B 1 325 ? 19.578 -29.438 2.361 1 94.38 325 HIS B O 1
ATOM 5766 N N . ALA B 1 326 ? 17.875 -28.078 2.898 1 96.06 326 ALA B N 1
ATOM 5767 C CA . ALA B 1 326 ? 17.422 -27.875 1.526 1 96.06 326 ALA B CA 1
ATOM 5768 C C . ALA B 1 326 ? 18.531 -27.266 0.669 1 96.06 326 ALA B C 1
ATOM 5770 O O . ALA B 1 326 ? 18.75 -27.688 -0.468 1 96.06 326 ALA B O 1
ATOM 5771 N N . ASP B 1 327 ? 19.266 -26.344 1.271 1 96.12 327 ASP B N 1
ATOM 5772 C CA . ASP B 1 327 ? 20.297 -25.656 0.51 1 96.12 327 ASP B CA 1
ATOM 5773 C C . ASP B 1 327 ? 21.422 -26.609 0.117 1 96.12 327 ASP B C 1
ATOM 5775 O O . ASP B 1 327 ? 21.969 -26.516 -0.987 1 96.12 327 ASP B O 1
ATOM 5779 N N . TYR B 1 328 ? 21.719 -27.484 1.02 1 96.12 328 TYR B N 1
ATOM 5780 C CA . TYR B 1 328 ? 22.766 -28.453 0.754 1 96.12 328 TYR B CA 1
ATOM 5781 C C . TYR B 1 328 ? 22.344 -29.422 -0.355 1 96.12 328 TYR B C 1
ATOM 5783 O O . TYR B 1 328 ? 23.109 -29.656 -1.293 1 96.12 328 TYR B O 1
ATOM 5791 N N . GLN B 1 329 ? 21.156 -29.891 -0.273 1 96.62 329 GLN B N 1
ATOM 5792 C CA . GLN B 1 329 ? 20.656 -30.812 -1.282 1 96.62 329 GLN B CA 1
ATOM 5793 C C . GLN B 1 329 ? 20.562 -30.141 -2.65 1 96.62 329 GLN B C 1
ATOM 5795 O O . GLN B 1 329 ? 20.859 -30.766 -3.674 1 96.62 329 GLN B O 1
ATOM 5800 N N . HIS B 1 330 ? 20.125 -28.906 -2.656 1 97.25 330 HIS B N 1
ATOM 5801 C CA . HIS B 1 330 ? 20.062 -28.156 -3.906 1 97.25 330 HIS B CA 1
ATOM 5802 C C . HIS B 1 330 ? 21.438 -28.031 -4.543 1 97.25 330 HIS B C 1
ATOM 5804 O O . HIS B 1 330 ? 21.594 -28.234 -5.746 1 97.25 330 HIS B O 1
ATOM 5810 N N . CYS B 1 331 ? 22.375 -27.766 -3.686 1 97.25 331 CYS B N 1
ATOM 5811 C CA . CYS B 1 331 ? 23.75 -27.641 -4.152 1 97.25 331 CYS B CA 1
ATOM 5812 C C . CYS B 1 331 ? 24.266 -28.984 -4.668 1 97.25 331 CYS B C 1
ATOM 5814 O O . CYS B 1 331 ? 24.797 -29.047 -5.773 1 97.25 331 CYS B O 1
ATOM 5816 N N . MET B 1 332 ? 24 -30.062 -3.977 1 96.56 332 MET B N 1
ATOM 5817 C CA . MET B 1 332 ? 24.484 -31.375 -4.34 1 96.56 332 MET B CA 1
ATOM 5818 C C . MET B 1 332 ? 23.828 -31.875 -5.625 1 96.56 332 MET B C 1
ATOM 5820 O O . MET B 1 332 ? 24.484 -32.5 -6.461 1 96.56 332 MET B O 1
ATOM 5824 N N . ALA B 1 333 ? 22.594 -31.547 -5.781 1 97.25 333 ALA B N 1
ATOM 5825 C CA . ALA B 1 333 ? 21.875 -31.953 -6.992 1 97.25 333 ALA B CA 1
ATOM 5826 C C . ALA B 1 333 ? 22.516 -31.328 -8.234 1 97.25 333 ALA B C 1
ATOM 5828 O O . ALA B 1 333 ? 22.766 -32.031 -9.219 1 97.25 333 ALA B O 1
ATOM 5829 N N . GLN B 1 334 ? 22.875 -30.125 -8.148 1 97 334 GLN B N 1
ATOM 5830 C CA . GLN B 1 334 ? 23.469 -29.422 -9.273 1 97 334 GLN B CA 1
ATOM 5831 C C . GLN B 1 334 ? 24.906 -29.906 -9.531 1 97 334 GLN B C 1
ATOM 5833 O O . GLN B 1 334 ? 25.297 -30.094 -10.68 1 97 334 GLN B O 1
ATOM 5838 N N . ILE B 1 335 ? 25.594 -30.109 -8.438 1 96.88 335 ILE B N 1
ATOM 5839 C CA . ILE B 1 335 ? 26.984 -30.547 -8.555 1 96.88 335 ILE B CA 1
ATOM 5840 C C . ILE B 1 335 ? 27.047 -31.938 -9.164 1 96.88 335 ILE B C 1
ATOM 5842 O O . ILE B 1 335 ? 27.859 -32.219 -10.062 1 96.88 335 ILE B O 1
ATOM 5846 N N . HIS B 1 336 ? 26.141 -32.812 -8.711 1 96.31 336 HIS B N 1
ATOM 5847 C CA . HIS B 1 336 ? 26.109 -34.156 -9.266 1 96.31 336 HIS B CA 1
ATOM 5848 C C . HIS B 1 336 ? 25.734 -34.125 -10.742 1 96.31 336 HIS B C 1
ATOM 5850 O O . HIS B 1 336 ? 26.234 -34.938 -11.523 1 96.31 336 HIS B O 1
ATOM 5856 N N . GLU B 1 337 ? 24.875 -33.219 -11.109 1 95.31 337 GLU B N 1
ATOM 5857 C CA . GLU B 1 337 ? 24.531 -33.094 -12.523 1 95.31 337 GLU B CA 1
ATOM 5858 C C . GLU B 1 337 ? 25.719 -32.625 -13.344 1 95.31 337 GLU B C 1
ATOM 5860 O O . GLU B 1 337 ? 25.953 -33.125 -14.453 1 95.31 337 GLU B O 1
ATOM 5865 N N . LEU B 1 338 ? 26.516 -31.719 -12.781 1 94.75 338 LEU B N 1
ATOM 5866 C CA . LEU B 1 338 ? 27.703 -31.203 -13.469 1 94.75 338 LEU B CA 1
ATOM 5867 C C . LEU B 1 338 ? 28.75 -32.312 -13.625 1 94.75 338 LEU B C 1
ATOM 5869 O O . LEU B 1 338 ? 29.453 -32.344 -14.633 1 94.75 338 LEU B O 1
ATOM 5873 N N . CYS B 1 339 ? 28.812 -33.188 -12.68 1 95 339 CYS B N 1
ATOM 5874 C CA . CYS B 1 339 ? 29.75 -34.312 -12.711 1 95 339 CYS B CA 1
ATOM 5875 C C . CYS B 1 339 ? 29.188 -35.5 -13.5 1 95 339 CYS B C 1
ATOM 5877 O O . CYS B 1 339 ? 29.797 -36.562 -13.547 1 95 339 CYS B O 1
ATOM 5879 N N . ARG B 1 340 ? 27.938 -35.344 -14.055 1 94.44 340 ARG B N 1
ATOM 5880 C CA . ARG B 1 340 ? 27.266 -36.375 -14.852 1 94.44 340 ARG B CA 1
ATOM 5881 C C . ARG B 1 340 ? 26.953 -37.625 -14.016 1 94.44 340 ARG B C 1
ATOM 5883 O O . ARG B 1 340 ? 27.031 -38.75 -14.508 1 94.44 340 ARG B O 1
ATOM 5890 N N . GLU B 1 341 ? 26.891 -37.438 -12.75 1 94.75 341 GLU B N 1
ATOM 5891 C CA . GLU B 1 341 ? 26.406 -38.469 -11.844 1 94.75 341 GLU B CA 1
ATOM 5892 C C . GLU B 1 341 ? 24.891 -38.344 -11.617 1 94.75 341 GLU B C 1
ATOM 5894 O O . GLU B 1 341 ? 24.453 -37.906 -10.555 1 94.75 341 GLU B O 1
ATOM 5899 N N . PHE B 1 342 ? 24.141 -38.844 -12.539 1 96 342 PHE B N 1
ATOM 5900 C CA . PHE B 1 342 ? 22.719 -38.531 -12.633 1 96 342 PHE B CA 1
ATOM 5901 C C . PHE B 1 342 ? 21.938 -39.281 -11.57 1 96 342 PHE B C 1
ATOM 5903 O O . PHE B 1 342 ? 20.906 -38.781 -11.078 1 96 342 PHE B O 1
ATOM 5910 N N . SER B 1 343 ? 22.422 -40.469 -11.156 1 95.75 343 SER B N 1
ATOM 5911 C CA . SER B 1 343 ? 21.719 -41.219 -10.125 1 95.75 343 SER B CA 1
ATOM 5912 C C . SER B 1 343 ? 21.766 -40.5 -8.781 1 95.75 343 SER B C 1
ATOM 5914 O O . SER B 1 343 ? 20.75 -40.375 -8.094 1 95.75 343 SER B O 1
ATOM 5916 N N . LEU B 1 344 ? 22.938 -40 -8.555 1 95.25 344 LEU B N 1
ATOM 5917 C CA . LEU B 1 344 ? 23.094 -39.25 -7.305 1 95.25 344 LEU B CA 1
ATOM 5918 C C . LEU B 1 344 ? 22.359 -37.938 -7.359 1 95.25 344 LEU B C 1
ATOM 5920 O O . LEU B 1 344 ? 21.781 -37.5 -6.359 1 95.25 344 LEU B O 1
ATOM 5924 N N . ALA B 1 345 ? 22.328 -37.312 -8.523 1 97 345 ALA B N 1
ATOM 5925 C CA . ALA B 1 345 ? 21.609 -36.062 -8.711 1 97 345 ALA B CA 1
ATOM 5926 C C . ALA B 1 345 ? 20.109 -36.25 -8.484 1 97 345 ALA B C 1
ATOM 5928 O O . ALA B 1 345 ? 19.469 -35.438 -7.801 1 97 345 ALA B O 1
ATOM 5929 N N . ARG B 1 346 ? 19.641 -37.312 -9.016 1 96.75 346 ARG B N 1
ATOM 5930 C CA . ARG B 1 346 ? 18.234 -37.656 -8.859 1 96.75 346 ARG B CA 1
ATOM 5931 C C . ARG B 1 346 ? 17.859 -37.844 -7.387 1 96.75 346 ARG B C 1
ATOM 5933 O O . ARG B 1 346 ? 16.844 -37.344 -6.926 1 96.75 346 ARG B O 1
ATOM 5940 N N . ALA B 1 347 ? 18.719 -38.562 -6.695 1 95.81 347 ALA B N 1
ATOM 5941 C CA . ALA B 1 347 ? 18.469 -38.812 -5.277 1 95.81 347 ALA B CA 1
ATOM 5942 C C . ALA B 1 347 ? 18.469 -37.5 -4.492 1 95.81 347 ALA B C 1
ATOM 5944 O O . ALA B 1 347 ? 17.625 -37.281 -3.609 1 95.81 347 ALA B O 1
ATOM 5945 N N . ALA B 1 348 ? 19.328 -36.656 -4.855 1 96.69 348 ALA B N 1
ATOM 5946 C CA . ALA B 1 348 ? 19.422 -35.375 -4.176 1 96.69 348 ALA B CA 1
ATOM 5947 C C . ALA B 1 348 ? 18.188 -34.5 -4.465 1 96.69 348 ALA B C 1
ATOM 5949 O O . ALA B 1 348 ? 17.625 -33.875 -3.561 1 96.69 348 ALA B O 1
ATOM 5950 N N . TRP B 1 349 ? 17.766 -34.438 -5.715 1 97.38 349 TRP B N 1
ATOM 5951 C CA . TRP B 1 349 ? 16.562 -33.688 -6.086 1 97.38 349 TRP B CA 1
ATOM 5952 C C . TRP B 1 349 ? 15.336 -34.25 -5.363 1 97.38 349 TRP B C 1
ATOM 5954 O O . TRP B 1 349 ? 14.492 -33.469 -4.891 1 97.38 349 TRP B O 1
ATOM 5964 N N . GLU B 1 350 ? 15.227 -35.5 -5.297 1 96.62 350 GLU B N 1
ATOM 5965 C CA . GLU B 1 350 ? 14.102 -36.125 -4.617 1 96.62 350 GLU B CA 1
ATOM 5966 C C . GLU B 1 350 ? 14.055 -35.75 -3.145 1 96.62 350 GLU B C 1
ATOM 5968 O O . GLU B 1 350 ? 12.992 -35.375 -2.623 1 96.62 350 GLU B O 1
ATOM 5973 N N . ARG B 1 351 ? 15.156 -35.781 -2.545 1 96.19 351 ARG B N 1
ATOM 5974 C CA . ARG B 1 351 ? 15.227 -35.375 -1.143 1 96.19 351 ARG B CA 1
ATOM 5975 C C . ARG B 1 351 ? 14.859 -33.906 -0.976 1 96.19 351 ARG B C 1
ATOM 5977 O O . ARG B 1 351 ? 14.148 -33.531 -0.043 1 96.19 351 ARG B O 1
ATOM 5984 N N . LEU B 1 352 ? 15.398 -33.156 -1.849 1 96.56 352 LEU B N 1
ATOM 5985 C CA . LEU B 1 352 ? 15.117 -31.719 -1.81 1 96.56 352 LEU B CA 1
ATOM 5986 C C . LEU B 1 352 ? 13.617 -31.453 -1.932 1 96.56 352 LEU B C 1
ATOM 5988 O O . LEU B 1 352 ? 13.062 -30.656 -1.178 1 96.56 352 LEU B O 1
ATOM 5992 N N . CYS B 1 353 ? 12.961 -32.125 -2.859 1 96.25 353 CYS B N 1
ATOM 5993 C CA . CYS B 1 353 ? 11.523 -31.953 -3.076 1 96.25 353 CYS B CA 1
ATOM 5994 C C . CYS B 1 353 ? 10.734 -32.375 -1.852 1 96.25 353 CYS B C 1
ATOM 5996 O O . CYS B 1 353 ? 9.656 -31.844 -1.575 1 96.25 353 CYS B O 1
ATOM 5998 N N . HIS B 1 354 ? 11.227 -33.312 -1.129 1 94.19 354 HIS B N 1
ATOM 5999 C CA . HIS B 1 354 ? 10.555 -33.781 0.081 1 94.19 354 HIS B CA 1
ATOM 6000 C C . HIS B 1 354 ? 10.703 -32.781 1.212 1 94.19 354 HIS B C 1
ATOM 6002 O O . HIS B 1 354 ? 9.758 -32.531 1.968 1 94.19 354 HIS B O 1
ATOM 6008 N N . ILE B 1 355 ? 11.906 -32.25 1.312 1 94.69 355 ILE B N 1
ATOM 6009 C CA . ILE B 1 355 ? 12.18 -31.281 2.363 1 94.69 355 ILE B CA 1
ATOM 6010 C C . ILE B 1 355 ? 11.43 -29.984 2.066 1 94.69 355 ILE B C 1
ATOM 6012 O O . ILE B 1 355 ? 10.773 -29.422 2.943 1 94.69 355 ILE B O 1
ATOM 6016 N N . LEU B 1 356 ? 11.562 -29.562 0.862 1 95.31 356 LEU B N 1
ATOM 6017 C CA . LEU B 1 356 ? 10.938 -28.312 0.423 1 95.31 356 LEU B CA 1
ATOM 6018 C C . LEU B 1 356 ? 10.227 -28.5 -0.912 1 95.31 356 LEU B C 1
ATOM 6020 O O . LEU B 1 356 ? 10.812 -28.281 -1.973 1 95.31 356 LEU B O 1
ATOM 6024 N N . PRO B 1 357 ? 9 -28.844 -0.85 1 93.5 357 PRO B N 1
ATOM 6025 C CA . PRO B 1 357 ? 8.258 -29.125 -2.078 1 93.5 357 PRO B CA 1
ATOM 6026 C C . PRO B 1 357 ? 7.883 -27.875 -2.855 1 93.5 357 PRO B C 1
ATOM 6028 O O . PRO B 1 357 ? 6.75 -27.391 -2.754 1 93.5 357 PRO B O 1
ATOM 6031 N N . ARG B 1 358 ? 8.781 -27.422 -3.629 1 93.69 358 ARG B N 1
ATOM 6032 C CA . ARG B 1 358 ? 8.562 -26.25 -4.477 1 93.69 358 ARG B CA 1
ATOM 6033 C C . ARG B 1 358 ? 8.438 -26.656 -5.941 1 93.69 358 ARG B C 1
ATOM 6035 O O . ARG B 1 358 ? 9.062 -27.625 -6.383 1 93.69 358 ARG B O 1
ATOM 6042 N N . LYS B 1 359 ? 7.719 -25.891 -6.68 1 94.44 359 LYS B N 1
ATOM 6043 C CA . LYS B 1 359 ? 7.473 -26.156 -8.094 1 94.44 359 LYS B CA 1
ATOM 6044 C C . LYS B 1 359 ? 8.781 -26.234 -8.875 1 94.44 359 LYS B C 1
ATOM 6046 O O . LYS B 1 359 ? 8.984 -27.172 -9.664 1 94.44 359 LYS B O 1
ATOM 6051 N N . GLU B 1 360 ? 9.602 -25.344 -8.547 1 94.31 360 GLU B N 1
ATOM 6052 C CA . GLU B 1 360 ? 10.852 -25.266 -9.281 1 94.31 360 GLU B CA 1
ATOM 6053 C C . GLU B 1 360 ? 11.695 -26.516 -9.094 1 94.31 360 GLU B C 1
ATOM 6055 O O . GLU B 1 360 ? 12.352 -26.984 -10.023 1 94.31 360 GLU B O 1
ATOM 6060 N N . TYR B 1 361 ? 11.695 -27.094 -7.934 1 95.81 361 TYR B N 1
ATOM 6061 C CA . TYR B 1 361 ? 12.508 -28.281 -7.637 1 95.81 361 TYR B CA 1
ATOM 6062 C C . TYR B 1 361 ? 11.891 -29.531 -8.234 1 95.81 361 TYR B C 1
ATOM 6064 O O . TYR B 1 361 ? 12.602 -30.391 -8.773 1 95.81 361 TYR B O 1
ATOM 6072 N N . TRP B 1 362 ? 10.609 -29.594 -8.203 1 95.25 362 TRP B N 1
ATOM 6073 C CA . TRP B 1 362 ? 9.922 -30.719 -8.828 1 95.25 362 TRP B CA 1
ATOM 6074 C C . TRP B 1 362 ? 10.133 -30.703 -10.336 1 95.25 362 TRP B C 1
ATOM 6076 O O . TRP B 1 362 ? 10.297 -31.75 -10.953 1 95.25 362 TRP B O 1
ATOM 6086 N N . LEU B 1 363 ? 10.125 -29.516 -10.898 1 95 363 LEU B N 1
ATOM 6087 C CA . LEU B 1 363 ? 10.352 -29.375 -12.328 1 95 363 LEU B CA 1
ATOM 6088 C C . LEU B 1 363 ? 11.766 -29.844 -12.695 1 95 363 LEU B C 1
ATOM 6090 O O . LEU B 1 363 ? 11.953 -30.531 -13.703 1 95 363 LEU B O 1
ATOM 6094 N N . ALA B 1 364 ? 12.656 -29.469 -11.844 1 95.88 364 ALA B N 1
ATOM 6095 C CA . ALA B 1 364 ? 14.031 -29.875 -12.094 1 95.88 364 ALA B CA 1
ATOM 6096 C C . ALA B 1 364 ? 14.18 -31.391 -12 1 95.88 364 ALA B C 1
ATOM 6098 O O . ALA B 1 364 ? 14.844 -32.031 -12.836 1 95.88 364 ALA B O 1
ATOM 6099 N N . LEU B 1 365 ? 13.555 -31.953 -10.992 1 96.69 365 LEU B N 1
ATOM 6100 C CA . LEU B 1 365 ? 13.57 -33.406 -10.836 1 96.69 365 LEU B CA 1
ATOM 6101 C C . LEU B 1 365 ? 12.914 -34.062 -12.031 1 96.69 365 LEU B C 1
ATOM 6103 O O . LEU B 1 365 ? 13.445 -35.062 -12.57 1 96.69 365 LEU B O 1
ATOM 6107 N N . ALA B 1 366 ? 11.852 -33.5 -12.531 1 95.56 366 ALA B N 1
ATOM 6108 C CA . ALA B 1 366 ? 11.109 -34.062 -13.664 1 95.56 366 ALA B CA 1
ATOM 6109 C C . ALA B 1 366 ? 11.938 -34.031 -14.938 1 95.56 366 ALA B C 1
ATOM 6111 O O . ALA B 1 366 ? 11.977 -34.969 -15.703 1 95.56 366 ALA B O 1
ATOM 6112 N N . ARG B 1 367 ? 12.57 -32.969 -15.125 1 95 367 ARG B N 1
ATOM 6113 C CA . ARG B 1 367 ? 13.414 -32.812 -16.312 1 95 367 ARG B CA 1
ATOM 6114 C C . ARG B 1 367 ? 14.547 -33.844 -16.312 1 95 367 ARG B C 1
ATOM 6116 O O . ARG B 1 367 ? 14.852 -34.438 -17.344 1 95 367 ARG B O 1
ATOM 6123 N N . LEU B 1 368 ? 15.117 -34 -15.141 1 96.69 368 LEU B N 1
ATOM 6124 C CA . LEU B 1 368 ? 16.188 -34.969 -15.016 1 96.69 368 LEU B CA 1
ATOM 6125 C C . LEU B 1 368 ? 15.656 -36.406 -15.242 1 96.69 368 LEU B C 1
ATOM 6127 O O . LEU B 1 368 ? 16.297 -37.188 -15.938 1 96.69 368 LEU B O 1
ATOM 6131 N N . GLN B 1 369 ? 14.523 -36.656 -14.742 1 96.19 369 GLN B N 1
ATOM 6132 C CA . GLN B 1 369 ? 13.914 -37.969 -14.906 1 96.19 369 GLN B CA 1
ATOM 6133 C C . GLN B 1 369 ? 13.539 -38.219 -16.359 1 96.19 369 GLN B C 1
ATOM 6135 O O . GLN B 1 369 ? 13.656 -39.344 -16.859 1 96.19 369 GLN B O 1
ATOM 6140 N N . GLU B 1 370 ? 13.109 -37.156 -17.016 1 93.88 370 GLU B N 1
ATOM 6141 C CA . GLU B 1 370 ? 12.812 -37.281 -18.438 1 93.88 370 GLU B CA 1
ATOM 6142 C C . GLU B 1 370 ? 14.07 -37.562 -19.25 1 93.88 370 GLU B C 1
ATOM 6144 O O . GLU B 1 370 ? 14.047 -38.406 -20.156 1 93.88 370 GLU B O 1
ATOM 6149 N N . GLN B 1 371 ? 15.125 -36.938 -18.859 1 93.38 371 GLN B N 1
ATOM 6150 C CA . GLN B 1 371 ? 16.406 -37.156 -19.547 1 93.38 371 GLN B CA 1
ATOM 6151 C C . GLN B 1 371 ? 16.906 -38.594 -19.328 1 93.38 371 GLN B C 1
ATOM 6153 O O . GLN B 1 371 ? 17.5 -39.188 -20.219 1 93.38 371 GLN B O 1
ATOM 6158 N N . LEU B 1 372 ? 16.625 -39.156 -18.156 1 94.94 372 LEU B N 1
ATOM 6159 C CA . LEU B 1 372 ? 17.047 -40.531 -17.812 1 94.94 372 LEU B CA 1
ATOM 6160 C C . LEU B 1 372 ? 16.031 -41.531 -18.312 1 94.94 372 LEU B C 1
ATOM 6162 O O . LEU B 1 372 ? 16.141 -42.719 -18 1 94.94 372 LEU B O 1
ATOM 6166 N N . ALA B 1 373 ? 14.906 -41.062 -19.016 1 93.62 373 ALA B N 1
ATOM 6167 C CA . ALA B 1 373 ? 13.867 -41.906 -19.609 1 93.62 373 ALA B CA 1
ATOM 6168 C C . ALA B 1 373 ? 13.039 -42.594 -18.531 1 93.62 373 ALA B C 1
ATOM 6170 O O . ALA B 1 373 ? 12.531 -43.719 -18.734 1 93.62 373 ALA B O 1
ATOM 6171 N N . ASP B 1 374 ? 13.156 -42.094 -17.406 1 93.75 374 ASP B N 1
ATOM 6172 C CA . ASP B 1 374 ? 12.242 -42.531 -16.359 1 93.75 374 ASP B CA 1
ATOM 6173 C C . ASP B 1 374 ? 10.898 -41.844 -16.469 1 93.75 374 ASP B C 1
ATOM 6175 O O . ASP B 1 374 ? 10.625 -40.875 -15.727 1 93.75 374 ASP B O 1
ATOM 6179 N N . HIS B 1 375 ? 10.039 -42.312 -17.281 1 91.12 375 HIS B N 1
ATOM 6180 C CA . HIS B 1 375 ? 8.797 -41.656 -17.625 1 91.12 375 HIS B CA 1
ATOM 6181 C C . HIS B 1 375 ? 7.82 -41.656 -16.453 1 91.12 375 HIS B C 1
ATOM 6183 O O . HIS B 1 375 ? 7.082 -40.688 -16.234 1 91.12 375 HIS B O 1
ATOM 6189 N N . GLN B 1 376 ? 7.844 -42.719 -15.711 1 92.81 376 GLN B N 1
ATOM 6190 C CA . GLN B 1 376 ? 6.953 -42.812 -14.555 1 92.81 376 GLN B CA 1
ATOM 6191 C C . GLN B 1 376 ? 7.348 -41.781 -13.484 1 92.81 376 GLN B C 1
ATOM 6193 O O . GLN B 1 376 ? 6.488 -41.125 -12.906 1 92.81 376 GLN B O 1
ATOM 6198 N N . GLY B 1 377 ? 8.641 -41.75 -13.281 1 93.75 377 GLY B N 1
ATOM 6199 C CA . GLY B 1 377 ? 9.125 -40.75 -12.32 1 93.75 377 GLY B CA 1
ATOM 6200 C C . GLY B 1 377 ? 8.844 -39.312 -12.734 1 93.75 377 GLY B C 1
ATOM 6201 O O . GLY B 1 377 ? 8.398 -38.5 -11.922 1 93.75 377 GLY B O 1
ATOM 6202 N N . ALA B 1 378 ? 9.031 -39.094 -14 1 94.19 378 ALA B N 1
ATOM 6203 C CA . ALA B 1 378 ? 8.781 -37.75 -14.539 1 94.19 378 ALA B CA 1
ATOM 6204 C C . ALA B 1 378 ? 7.309 -37.375 -14.43 1 94.19 378 ALA B C 1
ATOM 6206 O O . ALA B 1 378 ? 6.973 -36.25 -14.078 1 94.19 378 ALA B O 1
ATOM 6207 N N . PHE B 1 379 ? 6.52 -38.406 -14.695 1 92.94 379 PHE B N 1
ATOM 6208 C CA . PHE B 1 379 ? 5.078 -38.188 -14.602 1 92.94 379 PHE B CA 1
ATOM 6209 C C . PHE B 1 379 ? 4.68 -37.781 -13.195 1 92.94 379 PHE B C 1
ATOM 6211 O O . PHE B 1 379 ? 3.984 -36.75 -13.016 1 92.94 379 PHE B O 1
ATOM 6218 N N . ASN B 1 380 ? 5.164 -38.469 -12.227 1 93.06 380 ASN B N 1
ATOM 6219 C CA . ASN B 1 380 ? 4.832 -38.156 -10.836 1 93.06 380 ASN B CA 1
ATOM 6220 C C . ASN B 1 380 ? 5.379 -36.812 -10.406 1 93.06 380 ASN B C 1
ATOM 6222 O O . ASN B 1 380 ? 4.703 -36.062 -9.695 1 93.06 380 ASN B O 1
ATOM 6226 N N . SER B 1 381 ? 6.531 -36.531 -10.859 1 95.06 381 SER B N 1
ATOM 6227 C CA . SER B 1 381 ? 7.156 -35.25 -10.484 1 95.06 381 SER B CA 1
ATOM 6228 C C . SER B 1 381 ? 6.449 -34.094 -11.141 1 95.06 381 SER B C 1
ATOM 6230 O O . SER B 1 381 ? 6.258 -33.031 -10.508 1 95.06 381 SER B O 1
ATOM 6232 N N . TYR B 1 382 ? 6.066 -34.25 -12.375 1 93.56 382 TYR B N 1
ATOM 6233 C CA . TYR B 1 382 ? 5.305 -33.188 -13.031 1 93.56 382 TYR B CA 1
ATOM 6234 C C . TYR B 1 382 ? 3.951 -32.969 -12.359 1 93.56 382 TYR B C 1
ATOM 6236 O O . TYR B 1 382 ? 3.477 -31.844 -12.227 1 93.56 382 TYR B O 1
ATOM 6244 N N . LYS B 1 383 ? 3.344 -34.094 -12.008 1 92.94 383 LYS B N 1
ATOM 6245 C CA . LYS B 1 383 ? 2.074 -34.031 -11.289 1 92.94 383 LYS B CA 1
ATOM 6246 C C . LYS B 1 383 ? 2.223 -33.25 -9.977 1 92.94 383 LYS B C 1
ATOM 6248 O O . LYS B 1 383 ? 1.406 -32.375 -9.664 1 92.94 383 LYS B O 1
ATOM 6253 N N . GLN B 1 384 ? 3.266 -33.562 -9.328 1 92.88 384 GLN B N 1
ATOM 6254 C CA . GLN B 1 384 ? 3.508 -32.844 -8.07 1 92.88 384 GLN B CA 1
ATOM 6255 C C . GLN B 1 384 ? 3.854 -31.391 -8.312 1 92.88 384 GLN B C 1
ATOM 6257 O O . GLN B 1 384 ? 3.439 -30.516 -7.555 1 92.88 384 GLN B O 1
ATOM 6262 N N . ALA B 1 385 ? 4.609 -31.172 -9.305 1 93.69 385 ALA B N 1
ATOM 6263 C CA . ALA B 1 385 ? 4.969 -29.797 -9.648 1 93.69 385 ALA B CA 1
ATOM 6264 C C . ALA B 1 385 ? 3.725 -28.969 -9.961 1 93.69 385 ALA B C 1
ATOM 6266 O O . ALA B 1 385 ? 3.643 -27.797 -9.586 1 93.69 385 ALA B O 1
ATOM 6267 N N . ALA B 1 386 ? 2.82 -29.594 -10.609 1 91.62 386 ALA B N 1
ATOM 6268 C CA . ALA B 1 386 ? 1.589 -28.922 -11.016 1 91.62 386 ALA B CA 1
ATOM 6269 C C . ALA B 1 386 ? 0.71 -28.609 -9.805 1 91.62 386 ALA B C 1
ATOM 6271 O O . ALA B 1 386 ? -0.042 -27.641 -9.797 1 91.62 386 ALA B O 1
ATOM 6272 N N . LYS B 1 387 ? 0.805 -29.359 -8.828 1 90.06 387 LYS B N 1
ATOM 6273 C CA . LYS B 1 387 ? -0.01 -29.188 -7.633 1 90.06 387 LYS B CA 1
ATOM 6274 C C . LYS B 1 387 ? 0.64 -28.188 -6.668 1 90.06 387 LYS B C 1
ATOM 6276 O O . LYS B 1 387 ? -0.025 -27.656 -5.781 1 90.06 387 LYS B O 1
ATOM 6281 N N . SER B 1 388 ? 1.852 -28.062 -6.938 1 88.31 388 SER B N 1
ATOM 6282 C CA . SER B 1 388 ? 2.59 -27.188 -6.027 1 88.31 388 SER B CA 1
ATOM 6283 C C . SER B 1 388 ? 2.494 -25.734 -6.457 1 88.31 388 SER B C 1
ATOM 6285 O O . SER B 1 388 ? 2.137 -25.438 -7.602 1 88.31 388 SER B O 1
ATOM 6287 N N . ASP B 1 389 ? 2.676 -24.828 -5.406 1 76.81 389 ASP B N 1
ATOM 6288 C CA . ASP B 1 389 ? 2.656 -23.391 -5.648 1 76.81 389 ASP B CA 1
ATOM 6289 C C . ASP B 1 389 ? 4.004 -22.906 -6.176 1 76.81 389 ASP B C 1
ATOM 6291 O O . ASP B 1 389 ? 5.047 -23.453 -5.828 1 76.81 389 ASP B O 1
#

Foldseek 3Di:
DVVVVVLVVVVVVLVVVLVVCVPVFAWDWDDDDPDIDIGTPSVVVVVVSVVVVVVVVVVVVVVVVCCCVVCVVPPDLVVLAVQLVVLCVQLVVCVVVLVLVSNLVSLVSSLVSYPCNLVSLCSNLVSCLVVVNNVSNVVSLVVSCPDPPCVLVSLLVVLVSCVVVVVLVVSVVSLVVQPDDLPDDLSSLVSQCVSCVVVVVLVSVQRSLVSCVNVVSDPPVVSVVSNLVSLLSLLQVLLVPDPVSNVVSLVVDDPVNCLDLLNLLSSLLSCLSVVNLVVSLVSLLVNVVVPDDLNSLVSDLVSDALPPVVSVVSLVVCCVVCVLPLSSLVSQLSNCVRNVVLVSNLVSLVSNCVSPVELVSLCVSLVSCVVVVVNVSNVVSNVSSVVHD/DVVVVVLVVVVVVLVVVLVVCVPVFDWDWDDDDPDIDIGTPSVVVVVVSVVVVVVVVVVVVVVVVCCCVVCVVPPDLVVLAVQLVVLCVQLVVCVVVLVLVSNLVSLVSSLVSYPCNLVSLCSNLVSCLVVVNNVSNVVSLVVSCPDPPCVLVSLLVVLVSCVVVVVLVVSVVSLVVQPDDLPDDLSSLVSQCVSCVVVVVLVSVQRSLVSCVNVVSDPPVVSVVSNLVSLLVLLLVLLVPDPVSNVVSLVVDDPVNNLDLLNLLSSLLSCLSVVNLVVSLVSLLVNVVVPDDLNSLVSCLVSDALPPVVSVVSLVVCCVVCVLPLSSLVSQLSNCVRNVVLVSNLVSLVSNCVSPVELVSLCVSLVSCVVVVVNVSNVVSNVSSVVHD

Solvent-accessible surface area (backbone atoms only — not comparable to full-atom values): 39408 Å² total; per-residue (Å²): 109,68,66,57,48,52,51,48,48,51,52,48,52,52,58,63,54,43,65,80,47,62,79,63,78,17,42,32,36,39,38,44,82,93,45,76,48,79,41,46,37,68,54,50,52,51,49,50,50,52,48,50,52,50,52,51,50,49,48,52,49,51,50,50,48,47,48,46,61,70,30,55,97,35,68,48,72,60,56,44,31,50,51,11,46,51,25,37,48,53,11,39,43,24,51,54,39,56,32,35,72,60,12,24,56,24,10,48,58,9,27,79,46,31,94,54,34,52,47,21,21,50,52,18,19,50,24,24,51,78,67,70,34,60,67,61,17,50,51,28,40,53,59,22,40,75,37,85,89,31,41,66,29,39,41,49,35,48,22,50,53,26,47,76,71,65,40,52,67,63,16,48,58,43,44,57,75,68,53,77,48,72,83,48,56,68,42,56,46,52,49,47,53,54,50,29,57,75,65,65,35,42,70,61,46,61,71,41,46,63,34,38,59,76,68,54,74,48,53,71,68,57,43,52,52,48,52,50,51,36,53,38,49,48,36,52,54,22,41,72,71,33,70,68,46,28,52,52,51,58,66,68,46,51,74,70,53,56,67,33,55,57,42,40,27,42,46,24,55,33,33,34,74,68,78,34,41,67,62,18,49,51,53,47,51,54,42,47,70,73,54,76,44,64,50,41,38,64,44,44,50,78,67,56,56,71,82,48,56,69,60,53,49,53,53,60,69,43,36,87,81,34,65,87,34,53,51,49,24,53,27,48,18,49,43,25,47,65,56,68,36,55,70,60,14,49,54,26,32,52,50,26,31,68,73,50,68,36,26,69,46,22,46,51,42,16,52,53,24,49,74,71,65,34,57,68,60,17,40,53,26,20,45,49,13,39,73,33,110,108,67,66,58,50,53,50,48,48,51,52,48,51,52,58,63,53,44,66,82,46,62,78,63,77,18,40,31,36,40,36,44,84,93,45,77,48,78,41,46,38,67,56,50,51,50,49,51,51,52,49,48,52,50,52,50,49,50,48,51,50,51,50,52,49,48,47,48,60,70,31,54,96,32,69,47,72,60,56,44,31,51,50,12,46,51,25,37,48,53,10,39,42,23,51,54,40,56,32,36,72,60,14,23,54,24,10,48,59,11,28,80,45,32,93,54,33,52,49,20,21,51,52,18,20,50,23,23,52,76,68,69,34,61,67,61,19,50,51,27,41,55,59,22,42,74,36,85,90,30,41,65,29,39,42,50,35,47,22,51,53,25,47,77,71,64,39,51,69,63,15,47,58,42,42,58,76,67,53,76,49,73,83,47,57,69,42,58,48,51,49,48,51,54,50,29,58,74,67,63,36,43,69,63,45,60,71,42,46,62,33,38,58,75,68,54,75,49,54,72,67,57,43,51,51,48,52,50,50,36,51,38,49,47,37,52,54,22,40,74,71,34,71,67,48,29,51,52,51,59,66,69,45,50,71,71,54,56,66,34,54,58,42,41,26,42,48,22,55,33,33,35,74,68,77,34,41,67,63,17,49,51,53,47,52,53,41,48,70,73,54,77,45,63,50,41,37,65,43,44,52,79,66,58,55,70,82,47,55,69,61,53,50,53,53,60,68,43,36,87,81,34,66,86,34,53,51,49,22,52,28,47,19,49,42,24,48,65,56,68,35,56,71,62,13,49,53,26,31,52,50,24,30,69,75,51,68,35,24,70,47,21,46,53,42,16,50,52,25,48,73,71,66,32,59,68,60,17,42,53,27,20,47,48,14,39,72,34,107

Radius of gyration: 44.8 Å; Cα contacts (8 Å, |Δi|>4): 954; chains: 2; bounding box: 78×139×88 Å